Protein AF-G7JDF5-F1 (afdb_monomer)

Organism: Medicago truncatula (NCBI:txid3880)

Secondary structure (DSSP, 8-state):
-PPPP---TT-EEEE----SS-S--EEEEEEEEEESSSSEEEEEESSTTSPPEEEEGGGEEEPPPPPPTTPPP-TT-EEEEEETTEEEEEEEEEE-SSSEEEEEETTS-EEEEEGGGEEE--EEETTEEESPPPHHHHHTT---TTTTS-HHHHHHHHTTSBHHHHHHGGGT-HHHHHHGGG-SEEEE---TT---HHHHHHHHHHHHHTS-TTS---EEEEEEEE-S-HHHHHHHHHS--SEEEEEEEESPPPTTHHHHHHT-SS-SEEEEEEE-SSS-SEE--SS---TT--EEEEESEEE--SBTTEE---TT-TT--EEEEES-EE-TT--EEEEE-SS--EEEEES-EESEEEEE-TT--EEEEETT-EE-S--EESSTTTT--EEEEE----HHHHHHHHHHHHHTTT-SEEEEEHHHHHHHHHHHHH-HHHHHSPPP--SS--EEEEEE-SSS--HHHHHHHHHHHHTT-SS--EEEEEE---

pLDDT: mean 84.55, std 12.0, range [29.86, 98.75]

Nearest PDB structures (foldseek):
  5zwz-assembly1_A  TM=8.925E-01  e=3.034E-09  Arabidopsis thaliana
  6ie5-assembly1_A  TM=8.603E-01  e=5.179E-09  Arabidopsis thaliana
  7yta-assembly3_C  TM=8.380E-01  e=1.282E-07  Nicotiana tabacum
  3qii-assembly1_A-2  TM=9.259E-01  e=7.103E-02  Homo sapiens
  2equ-assembly1_A  TM=6.369E-01  e=1.473E-01  Homo sapiens

Radius of gyration: 36.64 Å; Cα contacts (8 Å, |Δi|>4): 1030; chains: 1; bounding box: 66×66×106 Å

Mean predicted aligned error: 15.37 Å

Structure (mmCIF, N/CA/C/O backbone):
data_AF-G7JDF5-F1
#
_entry.id   AF-G7JDF5-F1
#
loop_
_atom_site.group_PDB
_atom_site.id
_atom_site.type_symbol
_atom_site.label_atom_id
_atom_site.label_alt_id
_atom_site.label_comp_id
_atom_site.label_asym_id
_atom_site.label_entity_id
_atom_site.label_seq_id
_atom_site.pdbx_PDB_ins_code
_atom_site.Cartn_x
_atom_site.Cartn_y
_atom_site.Cartn_z
_atom_site.occupancy
_atom_site.B_iso_or_equiv
_atom_site.auth_seq_id
_atom_site.auth_comp_id
_atom_site.auth_asym_id
_atom_site.auth_atom_id
_atom_site.pdbx_PDB_model_num
ATOM 1 N N . MET A 1 1 ? 28.728 -36.348 -23.642 1.00 29.86 1 MET A N 1
ATOM 2 C CA . MET A 1 1 ? 27.761 -36.843 -24.646 1.00 29.86 1 MET A CA 1
ATOM 3 C C . MET A 1 1 ? 26.876 -35.676 -25.043 1.00 29.86 1 MET A C 1
ATOM 5 O O . MET A 1 1 ? 26.079 -35.243 -24.223 1.00 29.86 1 MET A O 1
ATOM 9 N N . VAL A 1 2 ? 27.063 -35.108 -26.237 1.00 40.50 2 VAL A N 1
ATOM 10 C CA . VAL A 1 2 ? 26.126 -34.105 -26.769 1.00 40.50 2 VAL A CA 1
ATOM 11 C C . VAL A 1 2 ? 24.817 -34.843 -27.052 1.00 40.50 2 VAL A C 1
ATOM 13 O O . VAL A 1 2 ? 24.831 -35.879 -27.717 1.00 40.50 2 VAL A O 1
ATOM 16 N N . GLY A 1 3 ? 23.710 -34.402 -26.451 1.00 50.03 3 GLY A N 1
ATOM 17 C CA . GLY A 1 3 ? 22.408 -35.038 -26.645 1.00 50.03 3 GLY A CA 1
ATOM 18 C C . GLY A 1 3 ? 22.029 -35.035 -28.126 1.00 50.03 3 GLY A C 1
ATOM 19 O O . GLY A 1 3 ? 22.184 -34.019 -28.798 1.00 50.03 3 GLY A O 1
ATOM 20 N N . LYS A 1 4 ? 21.551 -36.170 -28.650 1.00 68.75 4 LYS A N 1
ATOM 21 C CA . LYS A 1 4 ? 21.051 -36.252 -30.031 1.00 68.75 4 LYS A CA 1
ATOM 22 C C . LYS A 1 4 ? 19.896 -35.261 -30.196 1.00 68.75 4 LYS A C 1
ATOM 24 O O . LYS A 1 4 ? 18.960 -35.308 -29.396 1.00 68.75 4 LYS A O 1
ATOM 29 N N . PHE A 1 5 ? 19.949 -34.398 -31.213 1.00 75.38 5 PHE A N 1
ATOM 30 C CA . PHE A 1 5 ? 18.835 -33.504 -31.539 1.00 75.38 5 PHE A CA 1
ATOM 31 C C . PHE A 1 5 ? 17.578 -34.342 -31.798 1.00 75.38 5 PHE A C 1
ATOM 33 O O . PHE A 1 5 ? 17.610 -35.275 -32.608 1.00 75.38 5 PHE A O 1
ATOM 40 N N . LYS A 1 6 ? 16.495 -34.032 -31.083 1.00 84.00 6 LYS A N 1
ATOM 41 C CA . LYS A 1 6 ? 15.200 -34.698 -31.217 1.00 84.00 6 LYS A CA 1
ATOM 42 C C . LYS A 1 6 ? 14.215 -33.725 -31.844 1.00 84.00 6 LYS A C 1
ATOM 44 O O . LYS A 1 6 ? 14.040 -32.625 -31.338 1.00 84.00 6 LYS A O 1
ATOM 49 N N . PHE A 1 7 ? 13.571 -34.154 -32.920 1.00 88.88 7 PHE A N 1
ATOM 50 C CA . PHE A 1 7 ? 12.550 -33.373 -33.603 1.00 88.88 7 PHE A CA 1
ATOM 51 C C . PHE A 1 7 ? 11.242 -33.406 -32.801 1.00 88.88 7 PHE A C 1
ATOM 53 O O . PHE A 1 7 ? 10.641 -34.466 -32.624 1.00 88.88 7 PHE A O 1
ATOM 60 N N . HIS A 1 8 ? 10.800 -32.255 -32.299 1.00 90.50 8 HIS A N 1
ATOM 61 C CA . HIS A 1 8 ? 9.556 -32.110 -31.543 1.00 90.50 8 HIS A CA 1
ATOM 62 C C . HIS A 1 8 ? 8.648 -31.029 -32.149 1.00 90.50 8 HIS A C 1
ATOM 64 O O . HIS A 1 8 ? 9.152 -30.081 -32.755 1.00 90.50 8 HIS A O 1
ATOM 70 N N . PRO A 1 9 ? 7.316 -31.137 -31.969 1.00 92.56 9 PRO A N 1
ATOM 71 C CA . PRO A 1 9 ? 6.389 -30.050 -32.278 1.00 92.56 9 PRO A CA 1
ATOM 72 C C . PRO A 1 9 ? 6.852 -28.710 -31.690 1.00 92.56 9 PRO A C 1
ATOM 74 O O . PRO A 1 9 ? 7.288 -28.652 -30.541 1.00 92.56 9 PRO A O 1
ATOM 77 N N . GLY A 1 10 ? 6.781 -27.652 -32.495 1.00 89.69 10 GLY A N 1
ATOM 78 C CA . GLY A 1 10 ? 7.263 -26.309 -32.177 1.00 89.69 10 GLY A CA 1
ATOM 79 C C . GLY A 1 10 ? 8.740 -26.054 -32.497 1.00 89.69 10 GLY A C 1
ATOM 80 O O . GLY A 1 10 ? 9.170 -24.906 -32.448 1.00 89.69 10 GLY A O 1
ATOM 81 N N . ASN A 1 11 ? 9.544 -27.070 -32.839 1.00 92.19 11 ASN A N 1
ATOM 82 C CA . ASN A 1 11 ? 10.928 -26.829 -33.260 1.00 92.19 11 ASN A CA 1
ATOM 83 C C . ASN A 1 11 ? 10.992 -26.214 -34.664 1.00 92.19 11 ASN A C 1
ATOM 85 O O . ASN A 1 11 ? 10.319 -26.686 -35.584 1.00 92.19 11 ASN A O 1
ATOM 89 N N . LYS A 1 12 ? 11.873 -25.222 -34.827 1.00 93.31 12 LYS A N 1
ATOM 90 C CA . LYS A 1 12 ? 12.312 -24.718 -36.132 1.00 93.31 12 LYS A CA 1
ATOM 91 C C . LYS A 1 12 ? 13.271 -25.712 -36.789 1.00 93.31 12 LYS A C 1
ATOM 93 O O . LYS A 1 12 ? 14.187 -26.226 -36.143 1.00 93.31 12 LYS A O 1
ATOM 98 N N . VAL A 1 13 ? 13.053 -25.977 -38.071 1.00 93.56 13 VAL A N 1
ATOM 99 C CA . VAL A 1 13 ? 13.806 -26.929 -38.895 1.00 93.56 13 VAL A CA 1
ATOM 100 C C . VAL A 1 13 ? 13.996 -26.385 -40.304 1.00 93.56 13 VAL A C 1
ATOM 102 O O . VAL A 1 13 ? 13.321 -25.445 -40.719 1.00 93.56 13 VAL A O 1
ATOM 105 N N . GLU A 1 14 ? 14.897 -27.009 -41.051 1.00 93.50 14 GLU A N 1
ATOM 106 C CA . GLU A 1 14 ? 14.997 -26.829 -42.491 1.00 93.50 14 GLU A CA 1
ATOM 107 C C . GLU A 1 14 ? 14.582 -28.099 -43.232 1.00 93.50 14 GLU A C 1
ATOM 109 O O . GLU A 1 14 ? 14.914 -29.213 -42.818 1.00 93.50 14 GLU A O 1
ATOM 114 N N . VAL A 1 15 ? 13.851 -27.915 -44.330 1.00 91.81 15 VAL A N 1
ATOM 115 C CA . VAL A 1 15 ? 13.217 -28.975 -45.117 1.00 91.81 15 VAL A CA 1
ATOM 116 C C . VAL A 1 15 ? 13.760 -28.951 -46.541 1.00 91.81 15 VAL A C 1
ATOM 118 O O . VAL A 1 15 ? 13.720 -27.907 -47.195 1.00 91.81 15 VAL A O 1
ATOM 121 N N . SER A 1 16 ? 14.202 -30.102 -47.041 1.00 88.38 16 SER A N 1
ATOM 122 C CA . SER A 1 16 ? 14.522 -30.297 -48.457 1.00 88.38 16 SER A CA 1
ATOM 123 C C . SER A 1 16 ? 13.351 -30.973 -49.179 1.00 88.38 16 SER A C 1
ATOM 125 O O . SER A 1 16 ? 12.874 -32.036 -48.771 1.00 88.38 16 SER A O 1
ATOM 127 N N . ILE A 1 17 ? 12.852 -30.336 -50.242 1.00 72.19 17 ILE A N 1
ATOM 128 C CA . ILE A 1 17 ? 11.698 -30.812 -51.035 1.00 72.19 17 ILE A CA 1
ATOM 129 C C . ILE A 1 17 ? 12.164 -31.577 -52.292 1.00 72.19 17 ILE A C 1
ATOM 131 O O . ILE A 1 17 ? 11.355 -32.106 -53.048 1.00 72.19 17 ILE A O 1
ATOM 135 N N . ASP A 1 18 ? 13.473 -31.699 -52.508 1.00 65.19 18 ASP A N 1
ATOM 136 C CA . ASP A 1 18 ? 14.017 -32.326 -53.708 1.00 65.19 18 ASP A CA 1
ATOM 137 C C . ASP A 1 18 ? 13.856 -33.860 -53.647 1.00 65.19 18 ASP A C 1
ATOM 139 O O . ASP A 1 18 ? 14.552 -34.582 -52.930 1.00 65.19 18 ASP A O 1
ATOM 143 N N . HIS A 1 19 ? 12.875 -34.367 -54.402 1.00 52.69 19 HIS A N 1
ATOM 144 C CA . HIS A 1 19 ? 12.515 -35.783 -54.500 1.00 52.69 19 HIS A CA 1
ATOM 145 C C . HIS A 1 19 ? 13.539 -36.577 -55.334 1.00 52.69 19 HIS A C 1
ATOM 147 O O . HIS A 1 19 ? 13.271 -36.999 -56.454 1.00 52.69 19 HIS A O 1
ATOM 153 N N . GLY A 1 20 ? 14.733 -36.789 -54.784 1.00 47.50 20 GLY A N 1
ATOM 154 C CA . GLY A 1 20 ? 15.585 -37.945 -55.086 1.00 47.50 20 GLY A CA 1
ATOM 155 C C . GLY A 1 20 ? 16.223 -38.087 -56.477 1.00 47.50 20 GLY A C 1
ATOM 156 O O . GLY A 1 20 ? 16.946 -39.062 -56.653 1.00 47.50 20 GLY A O 1
ATOM 157 N N . ILE A 1 21 ? 16.020 -37.192 -57.455 1.00 44.88 21 ILE A N 1
ATOM 158 C CA . ILE A 1 21 ? 16.654 -37.317 -58.795 1.00 44.88 21 ILE A CA 1
ATOM 159 C C . ILE A 1 21 ? 17.069 -35.951 -59.405 1.00 44.88 21 ILE A C 1
ATOM 161 O O . ILE A 1 21 ? 17.073 -35.780 -60.619 1.00 44.88 21 ILE A O 1
ATOM 165 N N . GLY A 1 22 ? 17.433 -34.943 -58.603 1.00 41.50 22 GLY A N 1
ATOM 166 C CA . GLY A 1 22 ? 17.776 -33.606 -59.118 1.00 41.50 22 GLY A CA 1
ATOM 167 C C . GLY A 1 22 ? 18.978 -32.961 -58.432 1.00 41.50 22 GLY A C 1
ATOM 168 O O . GLY A 1 22 ? 19.130 -33.054 -57.223 1.00 41.50 22 GLY A O 1
ATOM 169 N N . ILE A 1 23 ? 19.816 -32.291 -59.224 1.00 47.75 23 ILE A N 1
ATOM 170 C CA . ILE A 1 23 ? 21.145 -31.717 -58.919 1.00 47.75 23 ILE A CA 1
ATOM 171 C C . ILE A 1 23 ? 21.044 -30.398 -58.100 1.00 47.75 23 ILE A C 1
ATOM 173 O O . ILE A 1 23 ? 21.929 -29.542 -58.118 1.00 47.75 23 ILE A O 1
ATOM 177 N N . TYR A 1 24 ? 19.951 -30.223 -57.356 1.00 57.91 24 TYR A N 1
ATOM 178 C CA . TYR A 1 24 ? 19.615 -28.995 -56.641 1.00 57.91 24 TYR A CA 1
ATOM 179 C C . TYR A 1 24 ? 19.386 -29.331 -55.168 1.00 57.91 24 TYR A C 1
ATOM 181 O O . TYR A 1 24 ? 18.478 -30.082 -54.843 1.00 57.91 24 TYR A O 1
ATOM 189 N N . CYS A 1 25 ? 20.237 -28.813 -54.282 1.00 69.00 25 CYS A N 1
ATOM 190 C CA . CYS A 1 25 ? 20.052 -28.910 -52.836 1.00 69.00 25 CYS A CA 1
ATOM 191 C C . CYS A 1 25 ? 19.525 -27.565 -52.336 1.00 69.00 25 CYS A C 1
ATOM 193 O O . CYS A 1 25 ? 20.313 -26.643 -52.100 1.00 69.00 25 CYS A O 1
ATOM 195 N N . SER A 1 26 ? 18.202 -27.446 -52.195 1.00 85.94 26 SER A N 1
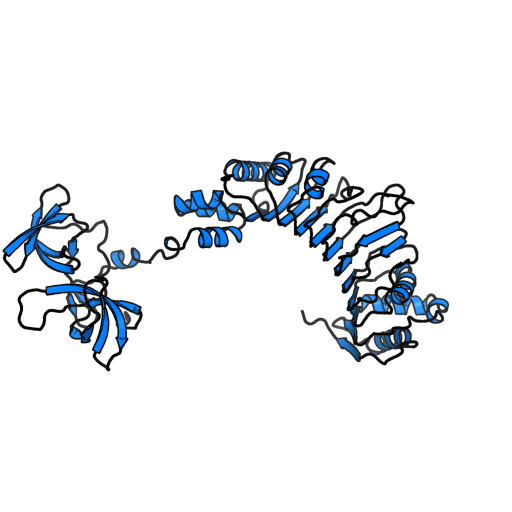ATOM 196 C CA . SER A 1 26 ? 17.575 -26.271 -51.582 1.00 85.94 26 SER A CA 1
ATOM 197 C C . SER A 1 26 ? 16.932 -26.599 -50.232 1.00 85.94 26 SER A C 1
ATOM 199 O O . SER A 1 26 ? 16.416 -27.701 -50.020 1.00 85.94 26 SER A O 1
ATOM 201 N N . TRP A 1 27 ? 16.971 -25.634 -49.311 1.00 90.69 27 TRP A N 1
ATOM 202 C CA . TRP A 1 27 ? 16.430 -25.772 -47.959 1.00 90.69 27 TRP A CA 1
ATOM 203 C C . TRP A 1 27 ? 15.454 -24.646 -47.633 1.00 90.69 27 TRP A C 1
ATOM 205 O O . TRP A 1 27 ? 15.792 -23.465 -47.732 1.00 90.69 27 TRP A O 1
ATOM 215 N N . PHE A 1 28 ? 14.253 -25.025 -47.207 1.00 91.25 28 PHE A N 1
ATOM 216 C CA . PHE A 1 28 ? 13.231 -24.108 -46.710 1.00 91.25 28 PHE A CA 1
ATOM 217 C C . PHE A 1 28 ? 13.224 -24.098 -45.194 1.00 91.25 28 PHE A C 1
ATOM 219 O O . PHE A 1 28 ? 13.291 -25.165 -44.586 1.00 91.25 28 PHE A O 1
ATOM 226 N N . THR A 1 29 ? 13.045 -22.934 -44.581 1.00 92.56 29 THR A N 1
ATOM 227 C CA . THR A 1 29 ? 12.775 -22.866 -43.145 1.00 92.56 29 THR A CA 1
ATOM 228 C C . THR A 1 29 ? 11.314 -23.220 -42.862 1.00 92.56 29 THR A C 1
ATOM 230 O O . THR A 1 29 ? 10.400 -22.842 -43.600 1.00 92.56 29 THR A O 1
ATOM 233 N N . ALA A 1 30 ? 11.094 -24.001 -41.808 1.00 93.56 30 ALA A N 1
ATOM 234 C CA . ALA A 1 30 ? 9.776 -24.466 -41.403 1.00 93.56 30 ALA A CA 1
ATOM 235 C C . ALA A 1 30 ? 9.708 -24.717 -39.892 1.00 93.56 30 ALA A C 1
ATOM 237 O O . ALA A 1 30 ? 10.724 -24.824 -39.200 1.00 93.56 30 ALA A O 1
ATOM 238 N N . THR A 1 31 ? 8.494 -24.870 -39.378 1.00 95.50 31 THR A N 1
ATOM 239 C CA . THR A 1 31 ? 8.207 -25.248 -37.994 1.00 95.50 31 THR A CA 1
ATOM 240 C C . THR A 1 31 ? 7.495 -26.596 -37.967 1.00 95.50 31 THR A C 1
ATOM 242 O O . THR A 1 31 ? 6.566 -26.845 -38.737 1.00 95.50 31 THR A O 1
ATOM 245 N N . ILE A 1 32 ? 7.919 -27.494 -37.075 1.00 95.06 32 ILE A N 1
ATOM 246 C CA . ILE A 1 32 ? 7.237 -28.776 -36.881 1.00 95.06 32 ILE A CA 1
ATOM 247 C C . ILE A 1 32 ? 5.884 -28.532 -36.217 1.00 95.06 32 ILE A C 1
ATOM 249 O O . ILE A 1 32 ? 5.825 -28.053 -35.088 1.00 95.06 32 ILE A O 1
ATOM 253 N N . VAL A 1 33 ? 4.804 -28.955 -36.869 1.00 95.25 33 VAL A N 1
ATOM 254 C CA . VAL A 1 33 ? 3.446 -28.858 -36.320 1.00 95.25 33 VAL A CA 1
ATOM 255 C C . VAL A 1 33 ? 3.133 -30.076 -35.457 1.00 95.25 33 VAL A C 1
ATOM 257 O O . VAL A 1 33 ? 2.738 -29.943 -34.301 1.00 95.25 33 VAL A O 1
ATOM 260 N N . LYS A 1 34 ? 3.300 -31.286 -36.008 1.00 94.56 34 LYS A N 1
ATOM 261 C CA . LYS A 1 34 ? 3.013 -32.548 -35.304 1.00 94.56 34 LYS A CA 1
ATOM 262 C C . LYS A 1 34 ? 3.641 -33.763 -35.983 1.00 94.56 34 LYS A C 1
ATOM 264 O O . LYS A 1 34 ? 3.957 -33.731 -37.169 1.00 94.56 34 LYS A O 1
ATOM 269 N N . TRP A 1 35 ? 3.733 -34.862 -35.240 1.00 94.31 35 TRP A N 1
ATOM 270 C CA . TRP A 1 35 ? 4.007 -36.189 -35.794 1.00 94.31 35 TRP A CA 1
ATOM 271 C C . TRP A 1 35 ? 2.775 -36.735 -36.527 1.00 94.31 35 TRP A C 1
ATOM 273 O O . TRP A 1 35 ? 1.654 -36.612 -36.033 1.00 94.31 35 TRP A O 1
ATOM 283 N N . VAL A 1 36 ? 2.990 -37.325 -37.704 1.00 93.06 36 VAL A N 1
ATOM 284 C CA . VAL A 1 36 ? 1.948 -37.997 -38.506 1.00 93.06 36 VAL A CA 1
ATOM 285 C C . VAL A 1 36 ? 2.103 -39.520 -38.422 1.00 93.06 36 VAL A C 1
ATOM 287 O O . VAL A 1 36 ? 1.109 -40.238 -38.360 1.00 93.06 36 VAL A O 1
ATOM 290 N N . SER A 1 37 ? 3.344 -40.008 -38.366 1.00 92.19 37 SER A N 1
ATOM 291 C CA . SER A 1 37 ? 3.728 -41.407 -38.112 1.00 92.19 37 SER A CA 1
ATOM 292 C C . SER A 1 37 ? 5.054 -41.444 -37.340 1.00 92.19 37 SER A C 1
ATOM 294 O O . SER A 1 37 ? 5.556 -40.400 -36.936 1.00 92.19 37 SER A O 1
ATOM 296 N N . SER A 1 38 ? 5.648 -42.622 -37.128 1.00 87.62 38 SER A N 1
ATOM 297 C CA . SER A 1 38 ? 6.957 -42.762 -36.465 1.00 87.62 38 SER A CA 1
ATOM 298 C C . SER A 1 38 ? 8.130 -42.139 -37.239 1.00 87.62 38 SER A C 1
ATOM 300 O O . SER A 1 38 ? 9.182 -41.893 -36.655 1.00 87.62 38 SER A O 1
ATOM 302 N N . ASP A 1 39 ? 7.968 -41.891 -38.538 1.00 89.31 39 ASP A N 1
ATOM 303 C CA . ASP A 1 39 ? 9.012 -41.440 -39.463 1.00 89.31 39 ASP A CA 1
ATOM 304 C C . ASP A 1 39 ? 8.624 -40.193 -40.280 1.00 89.31 39 ASP A C 1
ATOM 306 O O . ASP A 1 39 ? 9.447 -39.691 -41.054 1.00 89.31 39 ASP A O 1
ATOM 310 N N . LYS A 1 40 ? 7.397 -39.677 -40.104 1.00 92.75 40 LYS A N 1
ATOM 311 C CA . LYS A 1 40 ? 6.871 -38.516 -40.834 1.00 92.75 40 LYS A CA 1
ATOM 312 C C . LYS A 1 40 ? 6.298 -37.452 -39.909 1.00 92.75 40 LYS A C 1
ATOM 314 O O . LYS A 1 40 ? 5.596 -37.742 -38.935 1.00 92.75 40 LYS A O 1
ATOM 319 N N . LEU A 1 41 ? 6.548 -36.203 -40.279 1.00 94.94 41 LEU A N 1
ATOM 320 C CA . LEU A 1 41 ? 6.153 -34.999 -39.558 1.00 94.94 41 LEU A CA 1
ATOM 321 C C . LEU A 1 41 ? 5.386 -34.070 -40.497 1.00 94.94 41 LEU A C 1
ATOM 323 O O . LEU A 1 41 ? 5.743 -33.931 -41.664 1.00 94.94 41 LEU A O 1
ATOM 327 N N . LEU A 1 42 ? 4.347 -33.420 -39.982 1.00 95.56 42 LEU A N 1
ATOM 328 C CA . LEU A 1 42 ? 3.721 -32.284 -40.647 1.00 95.56 42 LEU A CA 1
ATOM 329 C C . LEU A 1 42 ? 4.530 -31.034 -40.302 1.00 95.56 42 LEU A C 1
ATOM 331 O O . LEU A 1 42 ? 4.704 -30.726 -39.119 1.00 95.56 42 LEU A O 1
ATOM 335 N N . VAL A 1 43 ? 4.993 -30.325 -41.326 1.00 94.94 43 VAL A N 1
ATOM 336 C CA . VAL A 1 43 ? 5.722 -29.062 -41.188 1.00 94.94 43 VAL A CA 1
ATOM 337 C C . VAL A 1 43 ? 4.952 -27.926 -41.847 1.00 94.94 43 VAL A C 1
ATOM 339 O O . VAL A 1 43 ? 4.286 -28.121 -42.865 1.00 94.94 43 VAL A O 1
ATOM 342 N N . GLU A 1 44 ? 5.047 -26.749 -41.247 1.00 95.56 44 GLU A N 1
ATOM 343 C CA . GLU A 1 44 ? 4.515 -25.489 -41.760 1.00 95.56 44 GLU A CA 1
ATOM 344 C C . GLU A 1 44 ? 5.692 -24.591 -42.135 1.00 95.56 44 GLU A C 1
ATOM 346 O O . GLU A 1 44 ? 6.580 -24.366 -41.313 1.00 95.56 44 GLU A O 1
ATOM 351 N N . TYR A 1 45 ? 5.744 -24.151 -43.389 1.00 92.12 45 TYR A N 1
ATOM 352 C CA . TYR A 1 45 ? 6.853 -23.359 -43.913 1.00 92.12 45 TYR A CA 1
ATOM 353 C C . TYR A 1 45 ? 6.744 -21.904 -43.461 1.00 92.12 45 TYR A C 1
ATOM 355 O O . TYR A 1 45 ? 5.646 -21.386 -43.278 1.00 92.12 45 TYR A O 1
ATOM 363 N N . ASP A 1 46 ? 7.886 -21.235 -43.317 1.00 88.75 46 ASP A N 1
ATOM 364 C CA . ASP A 1 46 ? 7.902 -19.799 -43.008 1.00 88.75 46 ASP A CA 1
ATOM 365 C C . ASP A 1 46 ? 7.460 -18.953 -44.215 1.00 88.75 46 ASP A C 1
ATOM 367 O O . ASP A 1 46 ? 7.011 -17.817 -44.062 1.00 88.75 46 ASP A O 1
ATOM 371 N N . ASP A 1 47 ? 7.576 -19.518 -45.417 1.00 84.31 47 ASP A N 1
ATOM 372 C CA . ASP A 1 47 ? 6.996 -18.975 -46.638 1.00 84.31 47 ASP A CA 1
ATOM 373 C C . ASP A 1 47 ? 5.489 -19.277 -46.675 1.00 84.31 47 ASP A C 1
ATOM 375 O O . ASP A 1 47 ? 5.074 -20.417 -46.898 1.00 84.31 47 ASP A O 1
ATOM 379 N N . VAL A 1 48 ? 4.679 -18.239 -46.449 1.00 78.44 48 VAL A N 1
ATOM 380 C CA . VAL A 1 48 ? 3.209 -18.314 -46.367 1.00 78.44 48 VAL A CA 1
ATOM 381 C C . VAL A 1 48 ? 2.548 -18.788 -47.661 1.00 78.44 48 VAL A C 1
ATOM 383 O O . VAL A 1 48 ? 1.421 -19.283 -47.624 1.00 78.44 48 VAL A O 1
ATOM 386 N N . ASP A 1 49 ? 3.246 -18.678 -48.793 1.00 81.25 49 ASP A N 1
ATOM 387 C CA . ASP A 1 49 ? 2.746 -19.135 -50.087 1.00 81.25 49 ASP A CA 1
ATOM 388 C C . ASP A 1 49 ? 2.944 -20.653 -50.280 1.00 81.25 49 ASP A C 1
ATOM 390 O O . ASP A 1 49 ? 2.394 -21.253 -51.211 1.00 81.25 49 ASP A O 1
ATOM 394 N N . VAL A 1 50 ? 3.689 -21.314 -49.382 1.00 83.94 50 VAL A N 1
ATOM 395 C CA . VAL A 1 50 ? 3.948 -22.756 -49.417 1.00 83.94 50 VAL A CA 1
ATOM 396 C C . VAL A 1 50 ? 3.033 -23.488 -48.438 1.00 83.94 50 VAL A C 1
ATOM 398 O O . VAL A 1 50 ? 3.061 -23.290 -47.225 1.00 83.94 50 VAL A O 1
ATOM 401 N N . LYS A 1 51 ? 2.227 -24.413 -48.967 1.00 88.50 51 LYS A N 1
ATOM 402 C CA . LYS A 1 51 ? 1.291 -25.192 -48.149 1.00 88.50 51 LYS A CA 1
ATOM 403 C C . LYS A 1 51 ? 2.024 -26.120 -47.167 1.00 88.50 51 LYS A C 1
ATOM 405 O O . LYS A 1 51 ? 2.994 -26.779 -47.562 1.00 88.50 51 LYS A O 1
ATOM 410 N N . PRO A 1 52 ? 1.512 -26.274 -45.930 1.00 91.69 52 PRO A N 1
ATOM 411 C CA . PRO A 1 52 ? 2.014 -27.268 -44.991 1.00 91.69 52 PRO A CA 1
ATOM 412 C C . PRO A 1 52 ? 2.042 -28.663 -45.612 1.00 91.69 52 PRO A C 1
ATOM 414 O O . PRO A 1 52 ? 1.084 -29.086 -46.263 1.00 91.69 52 PRO A O 1
ATOM 417 N N . THR A 1 53 ? 3.141 -29.383 -45.408 1.00 92.25 53 THR A N 1
ATOM 418 C CA . THR A 1 53 ? 3.394 -30.661 -46.084 1.00 92.25 53 THR A CA 1
ATOM 419 C C . THR A 1 53 ? 3.901 -31.707 -45.096 1.00 92.25 53 THR A C 1
ATOM 421 O O . THR A 1 53 ? 4.548 -31.395 -44.098 1.00 92.25 53 THR A O 1
ATOM 424 N N . THR A 1 54 ? 3.564 -32.973 -45.348 1.00 93.94 54 THR A N 1
ATOM 425 C CA . THR A 1 54 ? 4.092 -34.100 -44.570 1.00 93.94 54 THR A CA 1
ATOM 426 C C . THR A 1 54 ? 5.423 -34.546 -45.160 1.00 93.94 54 THR A C 1
ATOM 428 O O . THR A 1 54 ? 5.471 -34.937 -46.323 1.00 93.94 54 THR A O 1
ATOM 431 N N . VAL A 1 55 ? 6.483 -34.525 -44.354 1.00 92.31 55 VAL A N 1
ATOM 432 C CA . VAL A 1 55 ? 7.855 -34.838 -44.775 1.00 92.31 55 VAL A CA 1
ATOM 433 C C . VAL A 1 55 ? 8.461 -35.947 -43.923 1.00 92.31 55 VAL A C 1
ATOM 435 O O . VAL A 1 55 ? 8.103 -36.119 -42.755 1.00 92.31 55 VAL A O 1
ATOM 438 N N . GLY A 1 56 ? 9.361 -36.728 -44.518 1.00 90.50 56 GLY A N 1
ATOM 439 C CA . GLY A 1 56 ? 10.112 -37.762 -43.807 1.00 90.50 56 GLY A CA 1
ATOM 440 C C . GLY A 1 56 ? 11.308 -37.190 -43.043 1.00 90.50 56 GLY A C 1
ATOM 441 O O . GLY A 1 56 ? 11.854 -36.155 -43.417 1.00 90.50 56 GLY A O 1
ATOM 442 N N . LEU A 1 57 ? 11.782 -37.899 -42.013 1.00 87.69 57 LEU A N 1
ATOM 443 C CA . LEU A 1 57 ? 12.959 -37.480 -41.229 1.00 87.69 57 LEU A CA 1
ATOM 444 C C . LEU A 1 57 ? 14.229 -37.246 -42.069 1.00 87.69 57 LEU A C 1
ATOM 446 O O . LEU A 1 57 ? 15.050 -36.412 -41.705 1.00 87.69 57 LEU A O 1
ATOM 450 N N . HIS A 1 58 ? 14.390 -37.947 -43.195 1.00 86.31 58 HIS A N 1
ATOM 451 C CA . HIS A 1 58 ? 15.536 -37.787 -44.102 1.00 86.31 58 HIS A CA 1
ATOM 452 C C . HIS A 1 58 ? 15.529 -36.457 -44.874 1.00 86.31 58 HIS A C 1
ATOM 454 O O . HIS A 1 58 ? 16.556 -36.066 -45.417 1.00 86.31 58 HIS A O 1
ATOM 460 N N . GLN A 1 59 ? 14.387 -35.766 -44.919 1.00 89.19 59 GLN A N 1
ATOM 461 C CA . GLN A 1 59 ? 14.226 -34.462 -45.566 1.00 89.19 59 GLN A CA 1
ATOM 462 C C . GLN A 1 59 ? 14.455 -33.299 -44.595 1.00 89.19 59 GLN A C 1
ATOM 464 O O . GLN A 1 59 ? 14.354 -32.144 -44.997 1.00 89.19 59 GLN A O 1
ATOM 469 N N . LEU A 1 60 ? 14.711 -33.593 -43.316 1.00 89.88 60 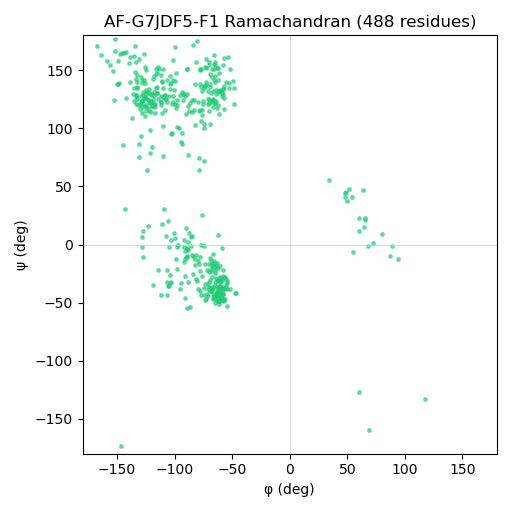LEU A N 1
ATOM 470 C CA . LEU A 1 60 ? 14.801 -32.607 -42.249 1.00 89.88 60 LEU A CA 1
ATOM 471 C C . LEU A 1 60 ? 16.224 -32.472 -41.725 1.00 89.88 60 LEU A C 1
ATOM 473 O O . LEU A 1 60 ? 16.919 -33.456 -41.465 1.00 89.88 60 LEU A O 1
ATOM 477 N N . ARG A 1 61 ? 16.602 -31.231 -41.439 1.00 91.94 61 ARG A N 1
ATOM 478 C CA . ARG A 1 61 ? 17.737 -30.907 -40.575 1.00 91.94 61 ARG A CA 1
ATOM 479 C C . ARG A 1 61 ? 17.340 -29.821 -39.569 1.00 91.94 61 ARG A C 1
ATOM 481 O O . ARG A 1 61 ? 16.375 -29.095 -39.810 1.00 91.94 61 ARG A O 1
ATOM 488 N N . PRO A 1 62 ? 18.022 -29.704 -38.419 1.00 91.50 62 PRO A N 1
ATOM 489 C CA . PRO A 1 62 ? 17.887 -28.523 -37.568 1.00 91.50 62 PRO A CA 1
ATOM 490 C C . PRO A 1 62 ? 18.231 -27.257 -38.361 1.00 91.50 62 PRO A C 1
ATOM 492 O O . PRO A 1 62 ? 18.939 -27.333 -39.362 1.00 91.50 62 PRO A O 1
ATOM 495 N N . VAL A 1 63 ? 17.793 -26.086 -37.906 1.00 89.75 63 VAL A N 1
ATOM 496 C CA . VAL A 1 63 ? 18.336 -24.833 -38.452 1.00 89.75 63 VAL A CA 1
ATOM 497 C C . VAL A 1 63 ? 19.815 -24.740 -38.035 1.00 89.75 63 VAL A C 1
ATOM 499 O O . VAL A 1 63 ? 20.104 -24.895 -36.842 1.00 89.75 63 VAL A O 1
ATOM 502 N N . PRO A 1 64 ? 20.771 -24.571 -38.970 1.00 86.25 64 PRO A N 1
ATOM 503 C CA . PRO A 1 64 ? 22.177 -24.421 -38.610 1.00 86.25 64 PRO A CA 1
ATOM 504 C C . PRO A 1 64 ? 22.370 -23.131 -37.810 1.00 86.25 64 PRO A C 1
ATOM 506 O O . PRO A 1 64 ? 21.705 -22.127 -38.061 1.00 86.25 64 PRO A O 1
ATOM 509 N N . THR A 1 65 ? 23.283 -23.150 -36.838 1.00 81.38 65 THR A N 1
ATOM 510 C CA . THR A 1 65 ? 23.641 -21.931 -36.104 1.00 81.38 65 THR A CA 1
ATOM 511 C C . THR A 1 65 ? 24.215 -20.901 -37.088 1.00 81.38 65 THR A C 1
ATOM 513 O O . THR A 1 65 ? 25.064 -21.285 -37.895 1.00 81.38 65 THR A O 1
ATOM 516 N N . PRO A 1 66 ? 23.776 -19.628 -37.036 1.00 75.56 66 PRO A N 1
ATOM 517 C CA . PRO A 1 66 ? 24.343 -18.544 -37.831 1.00 75.56 66 PRO A CA 1
ATOM 518 C C . PRO A 1 66 ? 25.865 -18.451 -37.699 1.00 75.56 66 PRO A C 1
ATOM 520 O O . PRO A 1 66 ? 26.445 -18.816 -36.670 1.00 75.56 66 PRO A O 1
ATOM 523 N N . GLU A 1 67 ? 26.513 -17.954 -38.749 1.00 82.19 67 GLU A N 1
ATOM 524 C CA . GLU A 1 67 ? 27.962 -17.774 -38.747 1.00 82.19 67 GLU A CA 1
ATOM 525 C C . GLU A 1 67 ? 28.376 -16.637 -37.795 1.00 82.19 67 GLU A C 1
ATOM 527 O O . GLU A 1 67 ? 27.593 -15.745 -37.478 1.00 82.19 67 GLU A O 1
ATOM 532 N N . SER A 1 68 ? 29.612 -16.699 -37.293 1.00 72.69 68 SER A N 1
ATOM 533 C CA . SER A 1 68 ? 30.165 -15.652 -36.422 1.00 72.69 68 SER A CA 1
ATOM 534 C C . SER A 1 68 ? 30.495 -14.409 -37.247 1.00 72.69 68 SER A C 1
ATOM 536 O O . SER A 1 68 ? 30.861 -14.548 -38.413 1.00 72.69 68 SER A O 1
ATOM 538 N N . ASP A 1 69 ? 30.480 -13.223 -36.637 1.00 72.88 69 ASP A N 1
ATOM 539 C CA . ASP A 1 69 ? 30.834 -11.966 -37.321 1.00 72.88 69 ASP A CA 1
ATOM 540 C C . ASP A 1 69 ? 32.235 -12.025 -37.969 1.00 72.88 69 ASP A C 1
ATOM 542 O O . ASP A 1 69 ? 32.440 -11.534 -39.083 1.00 72.88 69 ASP A O 1
ATOM 546 N N . ASP A 1 70 ? 33.162 -12.736 -37.318 1.00 77.50 70 ASP A N 1
ATOM 547 C CA . ASP A 1 70 ? 34.543 -12.982 -37.762 1.00 77.50 70 ASP A CA 1
ATOM 548 C C . ASP A 1 70 ? 34.678 -14.002 -38.914 1.00 77.50 70 ASP A C 1
ATOM 550 O O . ASP A 1 70 ? 35.790 -14.312 -39.339 1.00 77.50 70 ASP A O 1
ATOM 554 N N . TRP A 1 71 ? 33.583 -14.591 -39.406 1.00 85.81 71 TRP A N 1
ATOM 555 C CA . TRP A 1 71 ? 33.649 -15.522 -40.535 1.00 85.81 71 TRP A CA 1
ATOM 556 C C . TRP A 1 71 ? 34.082 -14.788 -41.809 1.00 85.81 71 TRP A C 1
ATOM 558 O O . TRP A 1 71 ? 33.439 -13.829 -42.225 1.00 85.81 71 TRP A O 1
ATOM 568 N N . GLU A 1 72 ? 35.152 -15.244 -42.454 1.00 87.56 72 GLU A N 1
ATOM 569 C CA . GLU A 1 72 ? 35.608 -14.726 -43.745 1.00 87.56 72 GLU A CA 1
ATOM 570 C C . GLU A 1 72 ? 35.172 -15.655 -44.880 1.00 87.56 72 GLU A C 1
ATOM 572 O O . GLU A 1 72 ? 35.375 -16.868 -44.807 1.00 87.56 72 GLU A O 1
ATOM 577 N N . VAL A 1 73 ? 34.609 -15.072 -45.939 1.00 91.62 73 VAL A N 1
ATOM 578 C CA . VAL A 1 73 ? 34.239 -15.782 -47.169 1.00 91.62 73 VAL A CA 1
ATOM 579 C C . VAL A 1 73 ? 35.422 -15.730 -48.130 1.00 91.62 73 VAL A C 1
ATOM 581 O O . VAL A 1 73 ? 35.938 -14.649 -48.407 1.00 91.62 73 VAL A O 1
ATOM 584 N N . LYS A 1 74 ? 35.859 -16.879 -48.648 1.00 93.12 74 LYS A N 1
ATOM 585 C CA . LYS A 1 74 ? 37.000 -16.977 -49.566 1.00 93.12 74 LYS A CA 1
ATOM 586 C C . LYS A 1 74 ? 36.573 -17.490 -50.933 1.00 93.12 74 LYS A C 1
ATOM 588 O O . LYS A 1 74 ? 35.632 -18.271 -51.070 1.00 93.12 74 LYS A O 1
ATOM 593 N N . ILE A 1 75 ? 37.308 -17.079 -51.964 1.00 94.56 75 ILE A N 1
ATOM 594 C CA . ILE A 1 75 ? 37.133 -17.615 -53.317 1.00 94.56 75 ILE A CA 1
ATOM 595 C C . ILE A 1 75 ? 37.372 -19.130 -53.282 1.00 94.56 75 ILE A C 1
ATOM 597 O O . ILE A 1 75 ? 38.369 -19.605 -52.741 1.00 94.56 75 ILE A O 1
ATOM 601 N N . GLY A 1 76 ? 36.445 -19.884 -53.866 1.00 92.44 76 GLY A N 1
ATOM 602 C CA . GLY A 1 76 ? 36.428 -21.342 -53.861 1.00 92.44 76 GLY A CA 1
ATOM 603 C C . GLY A 1 76 ? 35.594 -21.963 -52.740 1.00 92.44 76 GLY A C 1
ATOM 604 O O . GLY A 1 76 ? 35.295 -23.159 -52.840 1.00 92.44 76 GLY A O 1
ATOM 605 N N . ASP A 1 77 ? 35.170 -21.196 -51.728 1.00 93.44 77 ASP A N 1
ATOM 606 C CA . ASP A 1 77 ? 34.366 -21.714 -50.621 1.00 93.44 77 ASP A CA 1
ATOM 607 C C . ASP A 1 77 ? 33.019 -22.252 -51.101 1.00 93.44 77 ASP A C 1
ATOM 609 O O . ASP A 1 77 ? 32.358 -21.697 -51.985 1.00 93.44 77 ASP A O 1
ATOM 613 N N . LYS A 1 78 ? 32.600 -23.354 -50.475 1.00 92.94 78 LYS A N 1
ATOM 614 C CA . LYS A 1 78 ? 31.265 -23.914 -50.651 1.00 92.94 78 LYS A CA 1
ATOM 615 C C . LYS A 1 78 ? 30.322 -23.258 -49.644 1.00 92.94 78 LYS A C 1
ATOM 617 O O . LYS A 1 78 ? 30.523 -23.382 -48.434 1.00 92.94 78 LYS A O 1
ATOM 622 N N . VAL A 1 79 ? 29.296 -22.582 -50.142 1.00 92.75 79 VAL A N 1
ATOM 623 C CA . VAL A 1 79 ? 28.370 -21.768 -49.344 1.00 92.75 79 VAL A CA 1
ATOM 624 C C . VAL A 1 79 ? 26.925 -22.177 -49.597 1.00 92.75 79 VAL A C 1
ATOM 626 O O . VAL A 1 79 ? 26.609 -22.864 -50.567 1.00 92.75 79 VAL A O 1
ATOM 629 N N . GLU A 1 80 ? 26.039 -21.756 -48.708 1.00 93.00 80 GLU A N 1
ATOM 630 C CA . GLU A 1 80 ? 24.613 -21.678 -48.992 1.00 93.00 80 GLU A CA 1
ATOM 631 C C . GLU A 1 80 ? 24.228 -20.200 -49.106 1.00 93.00 80 GLU A C 1
ATOM 633 O O . GLU A 1 80 ? 24.556 -19.410 -48.223 1.00 93.00 80 GLU A O 1
ATOM 638 N N . ALA A 1 81 ? 23.554 -19.827 -50.192 1.00 92.88 81 ALA A N 1
ATOM 639 C CA . ALA A 1 81 ? 23.121 -18.463 -50.471 1.00 92.88 81 ALA A CA 1
ATOM 640 C C . ALA A 1 81 ? 21.598 -18.340 -50.356 1.00 92.88 81 ALA A C 1
ATOM 642 O O . ALA A 1 81 ? 20.857 -19.180 -50.877 1.00 92.88 81 ALA A O 1
ATOM 643 N N . PHE A 1 82 ? 21.121 -17.295 -49.682 1.00 91.56 82 PHE A N 1
ATOM 644 C CA . PHE A 1 82 ? 19.696 -17.069 -49.476 1.00 91.56 82 PHE A CA 1
ATOM 645 C C . PHE A 1 82 ? 19.068 -16.344 -50.671 1.00 91.56 82 PHE A C 1
ATOM 647 O O . PHE A 1 82 ? 19.366 -15.183 -50.951 1.00 91.56 82 PHE A O 1
ATOM 654 N N . ARG A 1 83 ? 18.169 -17.027 -51.388 1.00 86.88 83 ARG A N 1
ATOM 655 C CA . ARG A 1 83 ? 17.462 -16.503 -52.568 1.00 86.88 83 ARG A CA 1
ATOM 656 C C . ARG A 1 83 ? 16.075 -17.126 -52.663 1.00 86.88 83 ARG A C 1
ATOM 658 O O . ARG A 1 83 ? 15.924 -18.334 -52.499 1.00 86.88 83 ARG A O 1
ATOM 665 N N . LYS A 1 84 ? 15.067 -16.313 -53.010 1.00 83.06 84 LYS A N 1
ATOM 666 C CA . LYS A 1 84 ? 13.672 -16.768 -53.189 1.00 83.06 84 LYS A CA 1
ATOM 667 C C . LYS A 1 84 ? 13.175 -17.577 -51.971 1.00 83.06 84 LYS A C 1
ATOM 669 O O . LYS A 1 84 ? 12.655 -18.675 -52.138 1.00 83.06 84 LYS A O 1
ATOM 674 N N . GLN A 1 85 ? 13.401 -17.048 -50.762 1.00 83.31 85 GLN A N 1
ATOM 675 C CA . GLN A 1 85 ? 12.996 -17.645 -49.476 1.00 83.31 85 GLN A CA 1
ATOM 676 C C . GLN A 1 85 ? 13.588 -19.029 -49.165 1.00 83.31 85 GLN A C 1
ATOM 678 O O . GLN A 1 85 ? 13.039 -19.790 -48.371 1.00 83.31 85 GLN A O 1
ATOM 683 N N . ARG A 1 86 ? 14.721 -19.372 -49.784 1.00 88.31 86 ARG A N 1
ATOM 684 C CA . ARG A 1 86 ? 15.397 -20.660 -49.602 1.00 88.31 86 ARG A CA 1
ATOM 685 C C . ARG A 1 86 ? 16.900 -20.474 -49.540 1.00 88.31 86 ARG A C 1
ATOM 687 O O . ARG A 1 86 ? 17.444 -19.527 -50.108 1.00 88.31 86 ARG A O 1
ATOM 694 N N . TRP A 1 87 ? 17.563 -21.428 -48.906 1.00 91.31 87 TRP A N 1
ATOM 695 C CA . TRP A 1 87 ? 19.014 -21.557 -48.938 1.00 91.31 87 TRP A CA 1
ATOM 696 C C . TRP A 1 87 ? 19.429 -22.495 -50.065 1.00 91.31 87 TRP A C 1
ATOM 698 O O . TRP A 1 87 ? 18.962 -23.632 -50.120 1.00 91.31 87 TRP A O 1
ATOM 708 N N . TRP A 1 88 ? 20.296 -22.009 -50.950 1.00 89.75 88 TRP A N 1
ATOM 709 C CA . TRP A 1 88 ? 20.766 -22.721 -52.137 1.00 89.75 88 TRP A CA 1
ATOM 710 C C . TRP A 1 88 ? 22.258 -22.992 -52.047 1.00 89.75 88 TRP A C 1
ATOM 712 O O . TRP A 1 88 ? 23.041 -22.080 -51.798 1.00 89.75 88 TRP A O 1
ATOM 722 N N . GLU A 1 89 ? 22.657 -24.234 -52.286 1.00 90.94 89 GLU A N 1
ATOM 723 C CA . GLU A 1 89 ? 24.067 -24.606 -52.385 1.00 90.94 89 GLU A CA 1
ATOM 724 C C . GLU A 1 89 ? 24.754 -23.920 -53.577 1.00 90.94 89 GLU A C 1
ATOM 726 O O . GLU A 1 89 ? 24.281 -24.014 -54.707 1.00 90.94 89 GLU A O 1
ATOM 731 N N . GLY A 1 90 ? 25.902 -23.286 -53.335 1.00 91.75 90 GLY A N 1
ATOM 732 C CA . GLY A 1 90 ? 26.714 -22.650 -54.370 1.00 91.75 90 GLY A CA 1
ATOM 733 C C . GLY A 1 90 ? 28.202 -22.609 -54.023 1.00 91.75 90 GLY A C 1
ATOM 734 O O . GLY A 1 90 ? 28.634 -23.035 -52.945 1.00 91.75 90 GLY A O 1
ATOM 735 N N . ARG A 1 91 ? 29.007 -22.098 -54.957 1.00 94.69 91 ARG A N 1
ATOM 736 C CA . ARG A 1 91 ? 30.450 -21.897 -54.782 1.00 94.69 91 ARG A CA 1
ATOM 737 C C . ARG A 1 91 ? 30.835 -20.455 -55.066 1.00 94.69 91 ARG A C 1
ATOM 739 O O . ARG A 1 91 ? 30.453 -19.903 -56.093 1.00 94.69 91 ARG A O 1
ATOM 746 N N . VAL A 1 92 ? 31.627 -19.865 -54.179 1.00 96.19 92 VAL A N 1
ATOM 747 C CA . VAL A 1 92 ? 32.167 -18.516 -54.371 1.00 96.19 92 VAL A CA 1
ATOM 748 C C . VAL A 1 92 ? 33.215 -18.550 -55.479 1.00 96.19 92 VAL A C 1
ATOM 750 O O . VAL A 1 92 ? 34.164 -19.331 -55.403 1.00 96.19 92 VAL A O 1
ATOM 753 N N . ILE A 1 93 ? 33.056 -17.711 -56.499 1.00 96.31 93 ILE A N 1
ATOM 754 C CA . ILE A 1 93 ? 33.975 -17.632 -57.647 1.00 96.31 93 ILE A CA 1
ATOM 755 C C . ILE A 1 93 ? 34.714 -16.295 -57.734 1.00 96.31 93 ILE A C 1
ATOM 757 O O . ILE A 1 93 ? 35.788 -16.238 -58.323 1.00 96.31 93 ILE A O 1
ATOM 761 N N . GLU A 1 94 ? 34.185 -15.240 -57.114 1.00 95.81 94 GLU A N 1
ATOM 762 C CA . GLU A 1 94 ? 34.780 -13.902 -57.132 1.00 95.81 94 GLU A CA 1
ATOM 763 C C . GLU A 1 94 ? 34.438 -13.150 -55.838 1.00 95.81 94 GLU A C 1
ATOM 765 O O . GLU A 1 94 ? 33.297 -13.200 -55.370 1.00 95.81 94 GLU A O 1
ATOM 770 N N . ASP A 1 95 ? 35.419 -12.441 -55.280 1.00 95.44 95 ASP A N 1
ATOM 771 C CA . ASP A 1 95 ? 35.227 -11.427 -54.239 1.00 95.44 95 ASP A CA 1
ATOM 772 C C . ASP A 1 95 ? 35.296 -10.043 -54.898 1.00 95.44 95 ASP A C 1
ATOM 774 O O . ASP A 1 95 ? 36.287 -9.713 -55.551 1.00 95.44 95 ASP A O 1
ATOM 778 N N . LEU A 1 96 ? 34.236 -9.245 -54.750 1.00 93.62 96 LEU A N 1
ATOM 779 C CA . LEU A 1 96 ? 34.126 -7.925 -55.376 1.00 93.62 96 LEU A CA 1
ATOM 780 C C . LEU A 1 96 ? 34.773 -6.807 -54.540 1.00 93.62 96 LEU A C 1
ATOM 782 O O . LEU A 1 96 ? 34.735 -5.643 -54.941 1.00 93.62 96 LEU A O 1
ATOM 786 N N . GLY A 1 97 ? 35.322 -7.117 -53.361 1.00 89.62 97 GLY A N 1
ATOM 787 C CA . GLY A 1 97 ? 36.018 -6.165 -52.488 1.00 89.62 97 GLY A CA 1
ATOM 788 C C . GLY A 1 97 ? 35.113 -5.152 -51.774 1.00 89.62 97 GLY A C 1
ATOM 789 O O . GLY A 1 97 ? 35.603 -4.306 -51.030 1.00 89.62 97 GLY A O 1
ATOM 790 N N . ASN A 1 98 ? 33.793 -5.229 -51.966 1.00 89.62 98 ASN A N 1
ATOM 791 C CA . ASN A 1 98 ? 32.790 -4.357 -51.341 1.00 89.62 98 ASN A CA 1
ATOM 792 C C . ASN A 1 98 ? 31.904 -5.095 -50.316 1.00 89.62 98 ASN A C 1
ATOM 794 O O . ASN A 1 98 ? 30.815 -4.625 -49.989 1.00 89.62 98 ASN A O 1
ATOM 798 N N . GLY A 1 99 ? 32.341 -6.269 -49.847 1.00 88.62 99 GLY A N 1
ATOM 799 C CA . GLY A 1 99 ? 31.558 -7.141 -48.962 1.00 88.62 99 GLY A CA 1
ATOM 800 C C . GLY A 1 99 ? 30.502 -7.989 -49.682 1.00 88.62 99 GLY A C 1
ATOM 801 O O . GLY A 1 99 ? 29.675 -8.621 -49.020 1.00 88.62 99 GLY A O 1
ATOM 802 N N . SER A 1 100 ? 30.521 -8.004 -51.019 1.00 94.38 100 SER A N 1
ATOM 803 C CA . SER A 1 100 ? 29.692 -8.877 -51.850 1.00 94.38 100 SER A CA 1
ATOM 804 C C . SER A 1 100 ? 30.536 -9.871 -52.641 1.00 94.38 100 SER A C 1
ATOM 806 O O . SER A 1 100 ? 31.645 -9.571 -53.079 1.00 94.38 100 SER A O 1
ATOM 808 N N . PHE A 1 101 ? 29.966 -11.048 -52.865 1.00 96.62 101 PHE A N 1
ATOM 809 C CA . PHE A 1 101 ? 30.632 -12.193 -53.468 1.00 96.62 101 PHE A CA 1
ATOM 810 C C . PHE A 1 101 ? 29.794 -12.728 -54.621 1.00 96.62 101 PHE A C 1
ATOM 812 O O . PHE A 1 101 ? 28.568 -12.821 -54.518 1.00 96.62 101 PHE A O 1
ATOM 819 N N . ARG A 1 102 ? 30.447 -13.106 -55.719 1.00 96.06 102 ARG A N 1
ATOM 820 C CA . ARG A 1 102 ? 29.794 -13.810 -56.823 1.00 96.06 102 ARG A CA 1
ATOM 821 C C . ARG A 1 102 ? 29.768 -15.299 -56.515 1.00 96.06 102 ARG A C 1
ATOM 823 O O . ARG A 1 102 ? 30.813 -15.913 -56.288 1.00 96.06 102 ARG A O 1
ATOM 830 N N . VAL 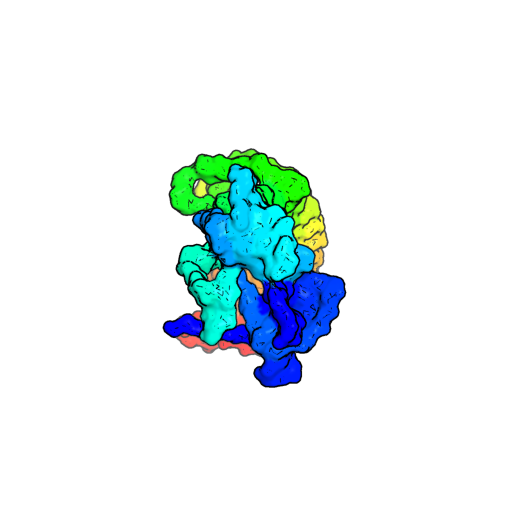A 1 103 ? 28.572 -15.874 -56.527 1.00 95.94 103 VAL A N 1
ATOM 831 C CA . VAL A 1 103 ? 28.330 -17.291 -56.258 1.00 95.94 103 VAL A CA 1
ATOM 832 C C . VAL A 1 103 ? 27.812 -17.958 -57.526 1.00 95.94 103 VAL A C 1
ATOM 834 O O . VAL A 1 103 ? 26.828 -17.504 -58.109 1.00 95.94 103 VAL A O 1
ATOM 837 N N . CYS A 1 104 ? 28.490 -19.025 -57.940 1.00 92.75 104 CYS A N 1
ATOM 838 C CA . CYS A 1 104 ? 28.089 -19.906 -59.029 1.00 92.75 104 CYS A CA 1
ATOM 839 C C . CYS A 1 104 ? 27.269 -21.077 -58.468 1.00 92.75 104 CYS A C 1
ATOM 841 O O . CYS A 1 104 ? 27.690 -21.729 -57.502 1.00 92.75 104 CYS A O 1
ATOM 843 N N . PHE A 1 105 ? 26.106 -21.332 -59.060 1.00 88.31 105 PHE A N 1
ATOM 844 C CA . PHE A 1 105 ? 25.203 -22.425 -58.698 1.00 88.31 105 PHE A CA 1
ATOM 845 C C . PHE A 1 105 ? 25.347 -23.616 -59.650 1.00 88.31 105 PHE A C 1
ATOM 847 O O . PHE A 1 105 ? 26.014 -23.553 -60.682 1.00 88.31 105 PHE A O 1
ATOM 854 N N . THR A 1 106 ? 24.730 -24.743 -59.295 1.00 75.88 106 THR A N 1
ATOM 855 C CA . THR A 1 106 ? 24.842 -25.997 -60.056 1.00 75.88 106 THR A CA 1
ATOM 856 C C . THR A 1 106 ? 24.202 -25.947 -61.449 1.00 75.88 106 THR A C 1
ATOM 858 O O . THR A 1 106 ? 24.564 -26.748 -62.306 1.00 75.88 106 THR A O 1
ATOM 861 N N . ASP A 1 107 ? 23.304 -24.996 -61.710 1.00 74.38 107 ASP A N 1
ATOM 862 C CA . ASP A 1 107 ? 22.744 -24.678 -63.034 1.00 74.38 107 ASP A CA 1
ATOM 863 C C . ASP A 1 107 ? 23.614 -23.711 -63.857 1.00 74.38 107 ASP A C 1
ATOM 865 O O . ASP A 1 107 ? 23.215 -23.296 -64.942 1.00 74.38 107 ASP A O 1
ATOM 869 N N . SER A 1 108 ? 24.819 -23.388 -63.380 1.00 74.62 108 SER A N 1
ATOM 870 C CA . SER A 1 108 ? 25.714 -22.383 -63.967 1.00 74.62 108 SER A CA 1
ATOM 871 C C . SER A 1 108 ? 25.165 -20.948 -63.937 1.00 74.62 108 SER A C 1
ATOM 873 O O . SER A 1 108 ? 25.717 -20.082 -64.614 1.00 74.62 108 SER A O 1
ATOM 875 N N . GLU A 1 109 ? 24.120 -20.653 -63.146 1.00 84.38 109 GLU A N 1
ATOM 876 C CA . GLU A 1 109 ? 23.772 -19.264 -62.828 1.00 84.38 109 GLU A CA 1
ATOM 877 C C . GLU A 1 109 ? 24.842 -18.654 -61.908 1.00 84.38 109 GLU A C 1
ATOM 879 O O . GLU A 1 109 ? 25.291 -19.271 -60.940 1.00 84.38 109 GLU A O 1
ATOM 884 N N . GLU A 1 110 ? 25.221 -17.404 -62.178 1.00 92.62 110 GLU A N 1
ATOM 885 C CA . GLU A 1 110 ? 26.136 -16.629 -61.341 1.00 92.62 110 GLU A CA 1
ATOM 886 C C . GLU A 1 110 ? 25.427 -15.394 -60.793 1.00 92.62 110 GLU A C 1
ATOM 888 O O . GLU A 1 110 ? 24.940 -14.551 -61.550 1.00 92.62 110 GLU A O 1
ATOM 893 N N . ILE A 1 111 ? 25.367 -15.268 -59.468 1.00 93.38 111 ILE A N 1
ATOM 894 C CA . ILE A 1 111 ? 24.644 -14.178 -58.801 1.00 93.38 111 ILE A CA 1
ATOM 895 C C . ILE A 1 111 ? 25.516 -13.583 -57.701 1.00 93.38 111 ILE A C 1
ATOM 897 O O . ILE A 1 111 ? 26.256 -14.289 -57.018 1.00 93.38 111 ILE A O 1
ATOM 901 N N . VAL A 1 112 ? 25.431 -12.264 -57.539 1.00 95.88 112 VAL A N 1
ATOM 902 C CA . VAL A 1 112 ? 26.151 -11.519 -56.504 1.00 95.88 112 VAL A CA 1
ATOM 903 C C . VAL A 1 112 ? 25.314 -11.459 -55.229 1.00 95.88 112 VAL A C 1
ATOM 905 O O . VAL A 1 112 ? 24.153 -11.053 -55.273 1.00 95.88 112 VAL A O 1
ATOM 908 N N . PHE A 1 113 ? 25.918 -11.815 -54.096 1.00 95.50 113 PHE A N 1
ATOM 909 C CA . PHE A 1 113 ? 25.302 -11.746 -52.771 1.00 95.50 113 PHE A CA 1
ATOM 910 C C . PHE A 1 113 ? 26.163 -10.936 -51.801 1.00 95.50 113 PHE A C 1
ATOM 912 O O . PHE A 1 113 ? 27.380 -11.125 -51.782 1.00 95.50 113 PHE A O 1
ATOM 919 N N . PRO A 1 114 ? 25.564 -10.087 -50.950 1.00 93.81 114 PRO A N 1
ATOM 920 C CA . PRO A 1 114 ? 26.252 -9.575 -49.771 1.00 93.81 114 PRO A CA 1
ATOM 921 C C . PRO A 1 114 ? 26.550 -10.716 -48.786 1.00 93.81 114 PRO A C 1
ATOM 923 O O . PRO A 1 114 ? 25.822 -11.713 -48.750 1.00 93.81 114 PRO A O 1
ATOM 926 N N . LYS A 1 115 ? 27.582 -10.544 -47.949 1.00 90.75 115 LYS A N 1
ATOM 927 C CA . LYS A 1 115 ? 27.990 -11.517 -46.915 1.00 90.75 115 LYS A CA 1
ATOM 928 C C . LYS A 1 115 ? 26.821 -12.028 -46.059 1.00 90.75 115 LYS A C 1
ATOM 930 O O . LYS A 1 115 ? 26.736 -13.225 -45.818 1.00 90.75 115 LYS A O 1
ATOM 935 N N . ASP A 1 116 ? 25.906 -11.146 -45.659 1.00 89.81 116 ASP A N 1
ATOM 936 C CA . ASP A 1 116 ? 24.796 -11.465 -44.742 1.00 89.81 116 ASP A CA 1
ATOM 937 C C . ASP A 1 116 ? 23.743 -12.413 -45.344 1.00 89.81 116 ASP A C 1
ATOM 939 O O . ASP A 1 116 ? 22.911 -12.964 -44.626 1.00 89.81 116 ASP A O 1
ATOM 943 N N . LEU A 1 117 ? 23.772 -12.618 -46.666 1.00 92.81 117 LEU A N 1
ATOM 944 C CA . LEU A 1 117 ? 22.925 -13.588 -47.367 1.00 92.81 117 LEU A CA 1
ATOM 945 C C . LEU A 1 117 ? 23.668 -14.887 -47.702 1.00 92.81 117 LEU A C 1
ATOM 947 O O . LEU A 1 117 ? 23.139 -15.719 -48.440 1.00 92.81 117 LEU A O 1
ATOM 951 N N . LEU A 1 118 ? 24.877 -15.073 -47.172 1.00 92.81 118 LEU A N 1
ATOM 952 C CA . LEU A 1 118 ? 25.673 -16.285 -47.310 1.00 92.81 118 LEU A CA 1
ATOM 953 C C . LEU A 1 118 ? 25.851 -16.958 -45.948 1.00 92.81 118 LEU A C 1
ATOM 955 O O . LEU A 1 118 ? 25.874 -16.313 -44.904 1.00 92.81 118 LEU A O 1
ATOM 959 N N . ARG A 1 119 ? 26.028 -18.276 -45.965 1.00 92.44 119 ARG A N 1
ATOM 960 C CA . ARG A 1 119 ? 26.495 -19.056 -44.813 1.00 92.44 119 ARG A CA 1
ATOM 961 C C . ARG A 1 119 ? 27.360 -20.222 -45.266 1.00 92.44 119 ARG A C 1
ATOM 963 O O . ARG A 1 119 ? 27.346 -20.589 -46.444 1.00 92.44 119 ARG A O 1
ATOM 970 N N . VAL A 1 120 ? 28.098 -20.834 -44.344 1.00 90.88 120 VAL A N 1
ATOM 971 C CA . VAL A 1 120 ? 28.908 -22.016 -44.661 1.00 90.88 120 VAL A CA 1
ATOM 972 C C . VAL A 1 120 ? 27.983 -23.157 -45.077 1.00 90.88 120 VAL A C 1
ATOM 974 O O . VAL A 1 120 ? 26.993 -23.449 -44.405 1.00 90.88 120 VAL A O 1
ATOM 977 N N . HIS A 1 121 ? 28.312 -23.839 -46.174 1.00 90.94 121 HIS A N 1
ATOM 978 C CA . HIS A 1 121 ? 27.586 -25.044 -46.554 1.00 90.94 121 HIS A CA 1
ATOM 979 C C . HIS A 1 121 ? 27.845 -26.162 -45.540 1.00 90.94 121 HIS A C 1
ATOM 981 O O . HIS A 1 121 ? 28.994 -26.555 -45.319 1.00 90.94 121 HIS A O 1
ATOM 987 N N . ARG A 1 122 ? 26.776 -26.703 -44.944 1.00 89.00 122 ARG A N 1
ATOM 988 C CA . ARG A 1 122 ? 26.864 -27.775 -43.945 1.00 89.00 122 ARG A CA 1
ATOM 989 C C . ARG A 1 122 ? 25.883 -28.894 -44.247 1.00 89.00 122 ARG A C 1
ATOM 991 O O . ARG A 1 122 ? 24.724 -28.670 -44.576 1.00 89.00 122 ARG A O 1
ATOM 998 N N . GLN A 1 123 ? 26.331 -30.122 -44.051 1.00 88.06 123 GLN A N 1
ATOM 999 C CA . GLN A 1 123 ? 25.503 -31.315 -44.151 1.00 88.06 123 GLN A CA 1
ATOM 1000 C C . GLN A 1 123 ? 25.123 -31.804 -42.756 1.00 88.06 123 GLN A C 1
ATOM 1002 O O . GLN A 1 123 ? 25.933 -31.762 -41.830 1.00 88.06 123 GLN A O 1
ATOM 1007 N N . TRP A 1 124 ? 23.888 -32.274 -42.603 1.00 89.19 124 TRP A N 1
ATOM 1008 C CA . TRP A 1 124 ? 23.419 -32.902 -41.372 1.00 89.19 124 TRP A CA 1
ATOM 1009 C C . TRP A 1 124 ? 23.509 -34.421 -41.517 1.00 89.19 124 TRP A C 1
ATOM 1011 O O . TRP A 1 124 ? 22.678 -35.041 -42.177 1.00 89.19 124 TRP A O 1
ATOM 1021 N N . ILE A 1 125 ? 24.545 -35.022 -40.932 1.00 84.94 125 ILE A N 1
ATOM 1022 C CA . ILE A 1 125 ? 24.861 -36.448 -41.078 1.00 84.94 125 ILE A CA 1
ATOM 1023 C C . ILE A 1 125 ? 24.938 -37.080 -39.691 1.00 84.94 125 ILE A C 1
ATOM 1025 O O . ILE A 1 125 ? 25.681 -36.616 -38.828 1.00 84.94 125 ILE A O 1
ATOM 1029 N N . ASN A 1 126 ? 24.184 -38.160 -39.462 1.00 83.38 126 ASN A N 1
ATOM 1030 C CA . ASN A 1 126 ? 24.209 -38.933 -38.211 1.00 83.38 126 ASN A CA 1
ATOM 1031 C C . ASN A 1 126 ? 24.103 -38.063 -36.942 1.00 83.38 126 ASN A C 1
ATOM 1033 O O . ASN A 1 126 ? 24.842 -38.260 -35.977 1.00 83.38 126 ASN A O 1
ATOM 1037 N N . HIS A 1 127 ? 23.172 -37.105 -36.945 1.00 83.50 127 HIS A N 1
ATOM 1038 C CA . HIS A 1 127 ? 22.947 -36.129 -35.870 1.00 83.50 127 HIS A CA 1
ATOM 1039 C C . HIS A 1 127 ? 24.084 -35.121 -35.623 1.00 83.50 127 HIS A C 1
ATOM 1041 O O . HIS A 1 127 ? 24.163 -34.557 -34.532 1.00 83.50 127 HIS A O 1
ATOM 1047 N N . ASN A 1 128 ? 24.959 -34.889 -36.602 1.00 85.62 128 ASN A N 1
ATOM 1048 C CA . ASN A 1 128 ? 26.038 -33.913 -36.503 1.00 85.62 128 ASN A CA 1
ATOM 1049 C C . ASN A 1 128 ? 26.101 -33.033 -37.754 1.00 85.62 128 ASN A C 1
ATOM 1051 O O . ASN A 1 128 ? 25.851 -33.493 -38.869 1.00 85.62 128 ASN A O 1
ATOM 1055 N N . TRP A 1 129 ? 26.476 -31.770 -37.561 1.00 89.00 129 TRP A N 1
ATOM 1056 C CA . TRP A 1 129 ? 26.815 -30.871 -38.659 1.00 89.00 129 TRP A CA 1
ATOM 1057 C C . TRP A 1 129 ? 28.212 -31.182 -39.191 1.00 89.00 129 TRP A C 1
ATOM 1059 O O . TRP A 1 129 ? 29.149 -31.368 -38.414 1.00 89.00 129 TRP A O 1
ATOM 1069 N N . VAL A 1 130 ? 28.346 -31.215 -40.514 1.00 88.75 130 VAL A N 1
ATOM 1070 C CA . VAL A 1 130 ? 29.605 -31.429 -41.227 1.00 88.75 130 VAL A CA 1
ATOM 1071 C C . VAL A 1 130 ? 29.776 -30.302 -42.252 1.00 88.75 130 VAL A C 1
ATOM 1073 O O . VAL A 1 130 ? 28.991 -30.250 -43.198 1.00 88.75 130 VAL A O 1
ATOM 1076 N N . PRO A 1 131 ? 30.765 -29.401 -42.095 1.00 88.19 131 PRO A N 1
ATOM 1077 C CA . PRO A 1 131 ? 31.720 -29.311 -40.982 1.00 88.19 131 PRO A CA 1
ATOM 1078 C C . PRO A 1 131 ? 31.048 -28.980 -39.628 1.00 88.19 131 PRO A C 1
ATOM 1080 O O . PRO A 1 131 ? 29.947 -28.416 -39.610 1.00 88.19 131 PRO A O 1
ATOM 1083 N N . PRO A 1 132 ? 31.685 -29.318 -38.487 1.00 85.56 132 PRO A N 1
ATOM 1084 C CA . PRO A 1 132 ? 31.124 -29.090 -37.154 1.00 85.56 132 PRO A CA 1
ATOM 1085 C C . PRO A 1 132 ? 30.979 -27.599 -36.821 1.00 85.56 132 PRO A C 1
ATOM 1087 O O . PRO A 1 132 ? 31.737 -26.756 -37.304 1.00 85.56 132 PRO A O 1
ATOM 1090 N N . ILE A 1 133 ? 29.992 -27.273 -35.983 1.00 79.62 133 ILE A N 1
ATOM 1091 C CA . ILE A 1 133 ? 29.788 -25.919 -35.445 1.00 79.62 133 ILE A CA 1
ATOM 1092 C C . ILE A 1 133 ? 30.828 -25.675 -34.350 1.00 79.62 133 ILE A C 1
ATOM 1094 O O . ILE A 1 133 ? 31.024 -26.524 -33.476 1.00 79.62 133 ILE A O 1
ATOM 1098 N N . THR A 1 134 ? 31.506 -24.530 -34.388 1.00 76.75 134 THR A N 1
ATOM 1099 C CA . THR A 1 134 ? 32.540 -24.221 -33.395 1.00 76.75 134 THR A CA 1
ATOM 1100 C C . THR A 1 134 ? 31.912 -23.775 -32.064 1.00 76.75 134 THR A C 1
ATOM 1102 O O . THR A 1 134 ? 30.836 -23.173 -32.047 1.00 76.75 134 THR A O 1
ATOM 1105 N N . PRO A 1 135 ? 32.567 -24.007 -30.909 1.00 65.62 135 PRO A N 1
ATOM 1106 C CA . PRO A 1 135 ? 32.059 -23.553 -29.608 1.00 65.62 135 PRO A CA 1
ATOM 1107 C C . PRO A 1 135 ? 31.799 -22.038 -29.523 1.00 65.62 135 PRO A C 1
ATOM 1109 O O . PRO A 1 135 ? 30.935 -21.599 -28.765 1.00 65.62 135 PRO A O 1
ATOM 1112 N N . GLN A 1 136 ? 32.530 -21.244 -30.310 1.00 61.69 136 GLN A N 1
ATOM 1113 C CA . GLN A 1 136 ? 32.380 -19.790 -30.387 1.00 61.69 136 GLN A CA 1
ATOM 1114 C C . GLN A 1 136 ? 31.044 -19.394 -31.041 1.00 61.69 136 GLN A C 1
ATOM 1116 O O . GLN A 1 136 ? 30.363 -18.507 -30.534 1.00 61.69 136 GLN A O 1
ATOM 1121 N N . GLN A 1 137 ? 30.599 -20.138 -32.061 1.00 62.25 137 GLN A N 1
ATOM 1122 C CA . GLN A 1 137 ? 29.291 -19.958 -32.709 1.00 62.25 137 GLN A CA 1
ATOM 1123 C C . GLN A 1 137 ? 28.125 -20.306 -31.770 1.00 62.25 137 GLN A C 1
ATOM 1125 O O . GLN A 1 137 ? 27.126 -19.595 -31.720 1.00 62.25 137 GLN A O 1
ATOM 1130 N N . ILE A 1 138 ? 28.271 -21.350 -30.947 1.00 63.22 138 ILE A N 1
ATOM 1131 C CA . ILE A 1 138 ? 27.240 -21.767 -29.977 1.00 63.22 138 ILE A CA 1
ATOM 1132 C C . ILE A 1 138 ? 27.040 -20.712 -28.876 1.00 63.22 138 ILE A C 1
ATOM 1134 O O . ILE A 1 138 ? 25.921 -20.490 -28.414 1.00 63.22 138 ILE A O 1
ATOM 1138 N N . LYS A 1 139 ? 28.118 -20.046 -28.440 1.00 58.19 139 LYS A N 1
ATOM 1139 C CA . LYS A 1 139 ? 28.070 -19.049 -27.359 1.00 58.19 139 LYS A CA 1
ATOM 1140 C C . LYS A 1 139 ? 27.331 -17.769 -27.767 1.00 58.19 139 LYS A C 1
ATOM 1142 O O . LYS A 1 139 ? 26.689 -17.163 -26.911 1.00 58.19 139 LYS A O 1
ATOM 1147 N N . ASN A 1 140 ? 27.381 -17.411 -29.049 1.00 55.97 140 ASN A N 1
ATOM 1148 C CA . ASN A 1 140 ? 26.737 -16.215 -29.593 1.00 55.97 140 ASN A CA 1
ATOM 1149 C C . ASN A 1 140 ? 25.216 -16.381 -29.805 1.00 55.97 140 ASN A C 1
ATOM 1151 O O . ASN A 1 140 ? 24.529 -15.389 -30.006 1.00 55.97 140 ASN A O 1
ATOM 1155 N N . HIS A 1 141 ? 24.665 -17.600 -29.693 1.00 54.47 141 HIS A N 1
ATOM 1156 C CA . HIS A 1 141 ? 23.254 -17.906 -29.986 1.00 54.47 141 HIS A CA 1
ATOM 1157 C C . HIS A 1 141 ? 22.393 -18.213 -28.740 1.00 54.47 141 HIS A C 1
ATOM 1159 O O . HIS A 1 141 ? 21.439 -18.995 -28.791 1.00 54.47 141 HIS A O 1
ATOM 1165 N N . LYS A 1 142 ? 22.703 -17.624 -27.577 1.00 58.50 142 LYS A N 1
ATOM 1166 C CA . LYS A 1 142 ? 21.703 -17.562 -26.498 1.00 58.50 142 LYS A CA 1
ATOM 1167 C C . LYS A 1 142 ? 20.669 -16.508 -26.890 1.00 58.50 142 LYS A C 1
ATOM 1169 O O . LYS A 1 142 ? 20.949 -15.325 -26.750 1.00 58.50 142 LYS A O 1
ATOM 1174 N N . GLU A 1 143 ? 19.518 -16.945 -27.400 1.00 64.06 143 GLU A N 1
ATOM 1175 C CA . GLU A 1 143 ? 18.406 -16.068 -27.796 1.00 64.06 143 GLU A CA 1
ATOM 1176 C C . GLU A 1 143 ? 18.079 -15.055 -26.686 1.00 64.06 143 GLU A C 1
ATOM 1178 O O . GLU A 1 143 ? 17.745 -15.436 -25.557 1.00 64.06 143 GLU A O 1
ATOM 1183 N N . ASP A 1 144 ? 18.169 -13.760 -27.004 1.00 71.88 144 ASP A N 1
ATOM 1184 C CA . ASP A 1 144 ? 17.758 -12.674 -26.114 1.00 71.88 144 ASP A CA 1
ATOM 1185 C C . ASP A 1 144 ? 16.235 -12.502 -26.151 1.00 71.88 144 ASP A C 1
ATOM 1187 O O . ASP A 1 144 ? 15.679 -11.554 -26.702 1.00 71.88 144 ASP A O 1
ATOM 1191 N N . ARG A 1 145 ? 15.550 -13.447 -25.508 1.00 83.44 145 ARG A N 1
ATOM 1192 C CA . ARG A 1 145 ? 14.084 -13.492 -25.422 1.00 83.44 145 ARG A CA 1
ATOM 1193 C C . ARG A 1 145 ? 13.484 -12.332 -24.623 1.00 83.44 145 ARG A C 1
ATOM 1195 O O . ARG A 1 145 ? 12.271 -12.141 -24.641 1.00 83.44 145 ARG A O 1
ATOM 1202 N N . ILE A 1 146 ? 14.303 -11.601 -23.862 1.00 85.50 146 ILE A N 1
ATOM 1203 C CA . ILE A 1 146 ? 13.854 -10.453 -23.069 1.00 85.50 146 ILE A CA 1
ATOM 1204 C C . ILE A 1 146 ? 13.677 -9.238 -23.983 1.00 85.50 146 ILE A C 1
ATOM 1206 O O . ILE A 1 146 ? 12.697 -8.504 -23.836 1.00 85.50 146 ILE A O 1
ATOM 1210 N N . SER A 1 147 ? 14.583 -9.049 -24.944 1.00 82.81 147 SER A N 1
ATOM 1211 C CA . SER A 1 147 ? 14.473 -7.982 -25.942 1.00 82.81 147 SER A CA 1
ATOM 1212 C C . SER A 1 147 ? 13.258 -8.135 -26.865 1.00 82.81 147 SER A C 1
ATOM 1214 O O . SER A 1 147 ? 12.792 -7.130 -27.396 1.00 82.81 147 SER A O 1
ATOM 1216 N N . ASP A 1 148 ? 12.677 -9.330 -26.986 1.00 87.06 148 ASP A N 1
ATOM 1217 C CA . ASP A 1 148 ? 11.463 -9.571 -27.783 1.00 87.06 148 ASP A CA 1
ATOM 1218 C C . ASP A 1 148 ? 10.154 -9.215 -27.052 1.00 87.06 148 ASP A C 1
ATOM 1220 O O . ASP A 1 148 ? 9.089 -9.137 -27.669 1.00 87.06 148 ASP A O 1
ATOM 1224 N N . LEU A 1 149 ? 10.190 -8.985 -25.733 1.00 93.12 149 LEU A N 1
ATOM 1225 C CA . LEU A 1 149 ? 8.983 -8.665 -24.965 1.00 93.12 149 LEU A CA 1
ATOM 1226 C C . LEU A 1 149 ? 8.415 -7.294 -25.361 1.00 93.12 149 LEU A C 1
ATOM 1228 O O . LEU A 1 149 ? 9.194 -6.367 -25.572 1.00 93.12 149 LEU A O 1
ATOM 1232 N N . PRO A 1 150 ? 7.082 -7.099 -25.395 1.00 94.31 150 PRO A N 1
ATOM 1233 C CA . PRO A 1 150 ? 6.474 -5.785 -25.617 1.00 94.31 150 PRO A CA 1
ATOM 1234 C C . PRO A 1 150 ? 6.808 -4.766 -24.517 1.00 94.31 150 PRO A C 1
ATOM 1236 O O . PRO A 1 150 ? 6.974 -5.127 -23.350 1.00 94.31 150 PRO A O 1
ATOM 1239 N N . ASP A 1 151 ? 6.813 -3.474 -24.866 1.00 93.12 151 ASP A N 1
ATOM 1240 C CA . ASP A 1 151 ? 7.123 -2.373 -23.935 1.00 93.12 151 ASP A CA 1
ATOM 1241 C C . ASP A 1 151 ? 6.252 -2.397 -22.673 1.00 93.12 151 ASP A C 1
ATOM 1243 O O . ASP A 1 151 ? 6.751 -2.141 -21.582 1.00 93.12 151 ASP A O 1
ATOM 1247 N N . CYS A 1 152 ? 4.967 -2.746 -22.791 1.00 92.25 152 CYS A N 1
ATOM 1248 C CA . CYS A 1 152 ? 4.060 -2.810 -21.644 1.00 92.25 152 CYS A CA 1
ATOM 1249 C C . CYS A 1 152 ? 4.484 -3.863 -20.607 1.00 92.25 152 CYS A C 1
ATOM 1251 O O . CYS A 1 152 ? 4.370 -3.613 -19.409 1.00 92.25 152 CYS A O 1
ATOM 1253 N N . ILE A 1 153 ? 5.020 -5.004 -21.052 1.00 93.69 153 ILE A N 1
ATOM 1254 C CA . ILE A 1 153 ? 5.523 -6.059 -20.166 1.00 93.69 153 ILE A CA 1
ATOM 1255 C C . ILE A 1 153 ? 6.822 -5.605 -19.510 1.00 93.69 153 ILE A C 1
ATOM 1257 O O . ILE A 1 153 ? 6.987 -5.765 -18.306 1.00 93.69 153 ILE A O 1
ATOM 1261 N N . LEU A 1 154 ? 7.719 -4.977 -20.273 1.00 93.56 154 LEU A N 1
ATOM 1262 C CA . LEU A 1 154 ? 8.965 -4.440 -19.729 1.00 93.56 154 LEU A CA 1
ATOM 1263 C C . LEU A 1 154 ? 8.704 -3.334 -18.697 1.00 93.56 154 LEU A C 1
ATOM 1265 O O . LEU A 1 154 ? 9.306 -3.348 -17.629 1.00 93.56 154 LEU A O 1
ATOM 1269 N N . LEU A 1 155 ? 7.765 -2.421 -18.963 1.00 92.81 155 LEU A N 1
ATOM 1270 C CA . LEU A 1 155 ? 7.345 -1.379 -18.019 1.00 92.81 155 LEU A CA 1
ATOM 1271 C C . LEU A 1 155 ? 6.711 -1.967 -16.758 1.00 92.81 155 LEU A C 1
ATOM 1273 O O . LEU A 1 155 ? 6.992 -1.492 -15.659 1.00 92.81 155 LEU A O 1
ATOM 1277 N N . HIS A 1 156 ? 5.889 -3.008 -16.905 1.00 91.69 156 HIS A N 1
ATOM 1278 C CA . HIS A 1 156 ? 5.319 -3.724 -15.768 1.00 91.69 156 HIS A CA 1
ATOM 1279 C C . HIS A 1 156 ? 6.415 -4.378 -14.915 1.00 91.69 156 HIS A C 1
ATOM 1281 O O . HIS A 1 156 ? 6.428 -4.190 -13.702 1.00 91.69 156 HIS A O 1
ATOM 1287 N N . THR A 1 157 ? 7.385 -5.049 -15.545 1.00 93.12 157 THR A N 1
ATOM 1288 C CA . THR A 1 157 ? 8.555 -5.626 -14.868 1.00 93.12 157 THR A CA 1
ATOM 1289 C C . THR A 1 157 ? 9.377 -4.561 -14.142 1.00 93.12 157 THR A C 1
ATOM 1291 O O . THR A 1 157 ? 9.709 -4.740 -12.972 1.00 93.12 157 THR A O 1
ATOM 1294 N N . LEU A 1 158 ? 9.666 -3.429 -14.796 1.00 93.19 158 LEU A N 1
ATOM 1295 C CA . LEU A 1 158 ? 10.370 -2.297 -14.181 1.00 93.19 158 LEU A CA 1
ATOM 1296 C C . LEU A 1 158 ? 9.607 -1.725 -12.980 1.00 93.19 158 LEU A C 1
ATOM 1298 O O . LEU A 1 158 ? 10.235 -1.284 -12.023 1.00 93.19 158 LEU A O 1
ATOM 1302 N N . GLY A 1 159 ? 8.272 -1.765 -13.002 1.00 90.94 159 GLY A N 1
ATOM 1303 C CA . GLY A 1 159 ? 7.421 -1.313 -11.902 1.00 90.94 159 GLY A CA 1
ATOM 1304 C C . GLY A 1 159 ? 7.544 -2.137 -10.615 1.00 90.94 159 GLY A C 1
ATOM 1305 O O . GLY A 1 159 ? 7.122 -1.656 -9.566 1.00 90.94 159 GLY A O 1
ATOM 1306 N N . PHE A 1 160 ? 8.127 -3.340 -10.673 1.00 92.56 160 PHE A N 1
ATOM 1307 C CA . PHE A 1 160 ? 8.456 -4.143 -9.487 1.00 92.56 160 PHE A CA 1
ATOM 1308 C C . PHE A 1 160 ? 9.851 -3.860 -8.922 1.00 92.56 160 PHE A C 1
ATOM 1310 O O . PHE A 1 160 ? 10.174 -4.342 -7.838 1.00 92.56 160 PHE A O 1
ATOM 1317 N N . LEU A 1 161 ? 10.689 -3.115 -9.646 1.00 92.75 161 LEU A N 1
ATOM 1318 C CA . LEU A 1 161 ? 12.044 -2.791 -9.214 1.00 92.75 161 LEU A CA 1
ATOM 1319 C C . LEU A 1 161 ? 12.058 -1.502 -8.387 1.00 92.75 161 LEU A C 1
ATOM 1321 O O . LEU A 1 161 ? 11.277 -0.576 -8.617 1.00 92.75 161 LEU A O 1
ATOM 1325 N N . GLU A 1 162 ? 13.016 -1.398 -7.466 1.00 89.62 162 GLU A N 1
ATOM 1326 C CA . GLU A 1 162 ? 13.357 -0.100 -6.888 1.00 89.62 162 GLU A CA 1
ATOM 1327 C C . GLU A 1 162 ? 13.905 0.837 -7.971 1.00 89.62 162 GLU A C 1
ATOM 1329 O O . GLU A 1 162 ? 14.547 0.405 -8.932 1.00 89.62 162 GLU A O 1
ATOM 1334 N N . ALA A 1 163 ? 13.726 2.146 -7.789 1.00 88.88 163 ALA A N 1
ATOM 1335 C CA . ALA A 1 163 ? 14.132 3.168 -8.750 1.00 88.88 163 ALA A CA 1
ATOM 1336 C C . ALA A 1 163 ? 15.602 3.032 -9.180 1.00 88.88 163 ALA A C 1
ATOM 1338 O O . ALA A 1 163 ? 15.933 3.225 -10.348 1.00 88.88 163 ALA A O 1
ATOM 1339 N N . ARG A 1 164 ? 16.499 2.672 -8.252 1.00 87.12 164 ARG A N 1
ATOM 1340 C CA . ARG A 1 164 ? 17.926 2.470 -8.551 1.00 87.12 164 ARG A CA 1
ATOM 1341 C C . ARG A 1 164 ? 18.158 1.275 -9.468 1.00 87.12 164 ARG A C 1
ATOM 1343 O O . ARG A 1 164 ? 18.959 1.377 -10.396 1.00 87.12 164 ARG A O 1
ATOM 1350 N N . ASP A 1 165 ? 17.468 0.170 -9.222 1.00 90.81 165 ASP A N 1
ATOM 1351 C CA . ASP A 1 165 ? 17.616 -1.047 -10.014 1.00 90.81 165 ASP A CA 1
ATOM 1352 C C . ASP A 1 165 ? 16.939 -0.913 -11.373 1.00 90.81 165 ASP A C 1
ATOM 1354 O O . ASP A 1 165 ? 17.540 -1.291 -12.376 1.00 90.81 165 ASP A O 1
ATOM 1358 N N . ALA A 1 166 ? 15.782 -0.248 -11.437 1.00 91.94 166 ALA A N 1
ATOM 1359 C CA . ALA A 1 166 ? 15.180 0.163 -12.699 1.00 91.94 166 ALA A CA 1
ATOM 1360 C C . ALA A 1 166 ? 16.181 0.984 -13.526 1.00 91.94 166 ALA A C 1
ATOM 1362 O O . ALA A 1 166 ? 16.514 0.602 -14.642 1.00 91.94 166 ALA A O 1
ATOM 1363 N N . VAL A 1 167 ? 16.778 2.037 -12.957 1.00 90.25 167 VAL A N 1
ATOM 1364 C CA . VAL A 1 167 ? 17.773 2.866 -13.662 1.00 90.25 167 VAL A CA 1
ATOM 1365 C C . VAL A 1 167 ? 19.005 2.061 -14.090 1.00 90.25 167 VAL A C 1
ATOM 1367 O O . VAL A 1 167 ? 19.528 2.286 -15.179 1.00 90.25 167 VAL A O 1
ATOM 1370 N N . ARG A 1 168 ? 19.460 1.079 -13.303 1.00 91.50 168 ARG A N 1
ATOM 1371 C CA . ARG A 1 168 ? 20.579 0.203 -13.698 1.00 91.50 168 ARG A CA 1
ATOM 1372 C C . ARG A 1 168 ? 20.283 -0.599 -14.960 1.00 91.50 168 ARG A C 1
ATOM 1374 O O . ARG A 1 168 ? 21.209 -0.830 -15.730 1.00 91.50 168 ARG A O 1
ATOM 1381 N N . THR A 1 169 ? 19.026 -0.951 -15.232 1.00 92.25 169 THR A N 1
ATOM 1382 C CA . THR A 1 169 ? 18.664 -1.636 -16.486 1.00 92.25 169 THR A CA 1
ATOM 1383 C C . THR A 1 169 ? 18.921 -0.789 -17.735 1.00 92.25 169 THR A C 1
ATOM 1385 O O . THR A 1 169 ? 19.043 -1.339 -18.827 1.00 92.25 169 THR A O 1
ATOM 1388 N N . CYS A 1 170 ? 19.112 0.532 -17.603 1.00 90.94 170 CYS A N 1
ATOM 1389 C CA . CYS A 1 170 ? 19.451 1.410 -18.728 1.00 90.94 170 CYS A CA 1
ATOM 1390 C C . CYS A 1 170 ? 20.743 0.994 -19.452 1.00 90.94 170 CYS A C 1
ATOM 1392 O O . CYS A 1 170 ? 20.930 1.378 -20.606 1.00 90.94 170 CYS A O 1
ATOM 1394 N N . ILE A 1 171 ? 21.640 0.241 -18.798 1.00 91.94 171 ILE A N 1
ATOM 1395 C CA . ILE A 1 171 ? 22.881 -0.253 -19.418 1.00 91.94 171 ILE A CA 1
ATOM 1396 C C . ILE A 1 171 ? 22.635 -1.389 -20.419 1.00 91.94 171 ILE A C 1
ATOM 1398 O O . ILE A 1 171 ? 23.523 -1.685 -21.211 1.00 91.94 171 ILE A O 1
ATOM 1402 N N . LEU A 1 172 ? 21.459 -2.029 -20.377 1.00 88.62 172 LEU A N 1
ATOM 1403 C CA . LEU A 1 172 ? 21.140 -3.186 -21.215 1.00 88.62 172 LEU A CA 1
ATOM 1404 C C . LEU A 1 172 ? 20.947 -2.783 -22.680 1.00 88.62 172 LEU A C 1
ATOM 1406 O O . LEU A 1 172 ? 21.462 -3.448 -23.571 1.00 88.62 172 LEU A O 1
ATOM 1410 N N . SER A 1 173 ? 20.225 -1.689 -22.946 1.00 90.44 173 SER A N 1
ATOM 1411 C CA . 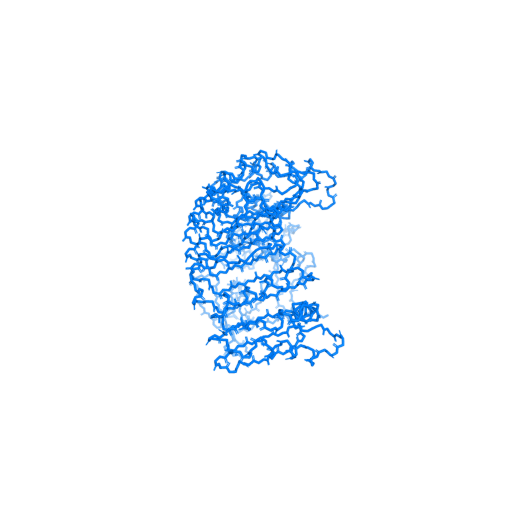SER A 1 173 ? 20.098 -1.119 -24.292 1.00 90.44 173 SER A CA 1
ATOM 1412 C C . SER A 1 173 ? 19.487 0.287 -24.272 1.00 90.44 173 SER A C 1
ATOM 1414 O O . SER A 1 173 ? 18.949 0.748 -23.261 1.00 90.44 173 SER A O 1
ATOM 1416 N N . LYS A 1 174 ? 19.498 0.965 -25.431 1.00 91.19 174 LYS A N 1
ATOM 1417 C CA . LYS A 1 174 ? 18.805 2.255 -25.619 1.00 91.19 174 LYS A CA 1
ATOM 1418 C C . LYS A 1 174 ? 17.311 2.162 -25.277 1.00 91.19 174 LYS A C 1
ATOM 1420 O O . LYS A 1 174 ? 16.774 3.077 -24.663 1.00 91.19 174 LYS A O 1
ATOM 1425 N N . ARG A 1 175 ? 16.669 1.034 -25.605 1.00 94.00 175 ARG A N 1
ATOM 1426 C CA . ARG A 1 175 ? 15.249 0.788 -25.322 1.00 94.00 175 ARG A CA 1
ATOM 1427 C C . ARG A 1 175 ? 14.971 0.782 -23.819 1.00 94.00 175 ARG A C 1
ATOM 1429 O O . ARG A 1 175 ? 14.075 1.485 -23.368 1.00 94.00 175 ARG A O 1
ATOM 1436 N N . TRP A 1 176 ? 15.779 0.066 -23.036 1.00 93.44 176 TRP A N 1
ATOM 1437 C CA . TRP A 1 176 ? 15.651 0.045 -21.574 1.00 93.44 176 TRP A CA 1
ATOM 1438 C C . TRP A 1 176 ? 15.867 1.428 -20.960 1.00 93.44 176 TRP A C 1
ATOM 1440 O O . TRP A 1 176 ? 15.115 1.824 -20.070 1.00 93.44 176 TRP A O 1
ATOM 1450 N N . LYS A 1 177 ? 16.828 2.200 -21.484 1.00 91.62 177 LYS A N 1
ATOM 1451 C CA . LYS A 1 177 ? 17.064 3.584 -21.053 1.00 91.62 177 LYS A CA 1
ATOM 1452 C C . LYS A 1 177 ? 15.837 4.482 -21.223 1.00 91.62 177 LYS A C 1
ATOM 1454 O O . LYS A 1 177 ? 15.584 5.321 -20.361 1.00 91.62 177 LYS A O 1
ATOM 1459 N N . ASP A 1 178 ? 15.086 4.324 -22.308 1.00 92.25 178 ASP A N 1
ATOM 1460 C CA . ASP A 1 178 ? 13.880 5.119 -22.547 1.00 92.25 178 ASP A CA 1
ATOM 1461 C C . ASP A 1 178 ? 12.672 4.599 -21.763 1.00 92.25 178 ASP A C 1
ATOM 1463 O O . ASP A 1 178 ? 11.929 5.398 -21.194 1.00 92.25 178 ASP A O 1
ATOM 1467 N N . LEU A 1 179 ? 12.517 3.278 -21.630 1.00 93.38 179 LEU A N 1
ATOM 1468 C CA . LEU A 1 179 ? 11.448 2.681 -20.823 1.00 93.38 179 LEU A CA 1
ATOM 1469 C C . LEU A 1 179 ? 11.552 3.056 -19.343 1.00 93.38 179 LEU A C 1
ATOM 1471 O O . LEU A 1 179 ? 10.537 3.361 -18.721 1.00 93.38 179 LEU A O 1
ATOM 1475 N N . CYS A 1 180 ? 12.765 3.134 -18.791 1.00 91.69 180 CYS A N 1
ATOM 1476 C CA . CYS A 1 180 ? 12.974 3.562 -17.406 1.00 91.69 180 CYS A CA 1
ATOM 1477 C C . CYS A 1 180 ? 12.401 4.952 -17.103 1.00 91.69 180 CYS A C 1
ATOM 1479 O O . CYS A 1 180 ? 11.988 5.215 -15.976 1.00 91.69 180 CYS A O 1
ATOM 1481 N N . LYS A 1 181 ? 12.329 5.841 -18.099 1.00 91.12 181 LYS A N 1
ATOM 1482 C CA . LYS A 1 181 ? 11.770 7.1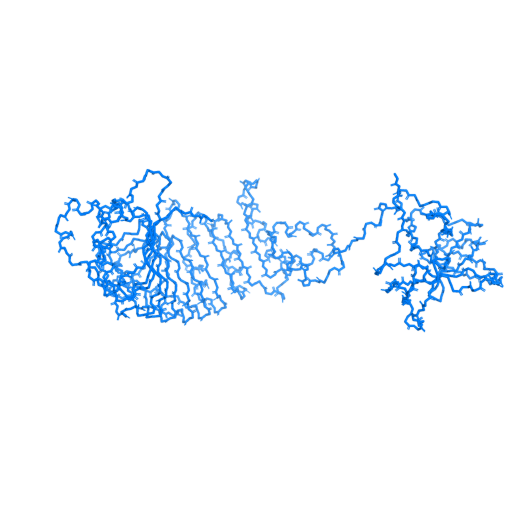93 -17.939 1.00 91.12 181 LYS A CA 1
ATOM 1483 C C . LYS A 1 181 ? 10.238 7.211 -17.941 1.00 91.12 181 LYS A C 1
ATOM 1485 O O . LYS A 1 181 ? 9.652 8.199 -17.508 1.00 91.12 181 LYS A O 1
ATOM 1490 N N . ARG A 1 182 ? 9.602 6.136 -18.421 1.00 92.50 182 ARG A N 1
ATOM 1491 C CA . ARG A 1 182 ? 8.149 6.001 -18.640 1.00 92.50 182 ARG A CA 1
ATOM 1492 C C . ARG A 1 182 ? 7.442 5.169 -17.566 1.00 92.50 182 ARG A C 1
ATOM 1494 O O . ARG A 1 182 ? 6.251 4.898 -17.682 1.00 92.50 182 ARG A O 1
ATOM 1501 N N . VAL A 1 183 ? 8.157 4.730 -16.528 1.00 91.62 183 VAL A N 1
ATOM 1502 C CA . VAL A 1 183 ? 7.598 3.858 -15.481 1.00 91.62 183 VAL A CA 1
ATOM 1503 C C . VAL A 1 183 ? 6.436 4.531 -14.751 1.00 91.62 183 VAL A C 1
ATOM 1505 O O . VAL A 1 183 ? 6.549 5.676 -14.315 1.00 91.62 183 VAL A O 1
ATOM 1508 N N . THR A 1 184 ? 5.322 3.824 -14.583 1.00 91.38 184 THR A N 1
ATOM 1509 C CA . THR A 1 184 ? 4.114 4.334 -13.901 1.00 91.38 184 THR A CA 1
ATOM 1510 C C . THR A 1 184 ? 4.115 4.061 -12.396 1.00 91.38 184 THR A C 1
ATOM 1512 O O . THR A 1 184 ? 3.281 4.602 -11.669 1.00 91.38 184 THR A O 1
ATOM 1515 N N . THR A 1 185 ? 5.053 3.238 -11.929 1.00 92.31 185 THR A N 1
ATOM 1516 C CA . THR A 1 185 ? 5.282 2.910 -10.520 1.00 92.31 185 THR A CA 1
ATOM 1517 C C . THR A 1 185 ? 6.725 3.240 -10.172 1.00 92.31 185 THR A C 1
ATOM 1519 O O . THR A 1 185 ? 7.636 2.861 -10.908 1.00 92.31 185 THR A O 1
ATOM 1522 N N . LEU A 1 186 ? 6.928 3.953 -9.068 1.00 90.56 186 LEU A N 1
ATOM 1523 C CA . LEU A 1 186 ? 8.246 4.329 -8.577 1.00 90.56 186 LEU A CA 1
ATOM 1524 C C . LEU A 1 186 ? 8.352 4.010 -7.086 1.00 90.56 186 LEU A C 1
ATOM 1526 O O . LEU A 1 186 ? 7.613 4.570 -6.277 1.00 90.56 186 LEU A O 1
ATOM 1530 N N . THR A 1 187 ? 9.308 3.153 -6.736 1.00 90.62 187 THR A N 1
ATOM 1531 C CA . THR A 1 187 ? 9.668 2.857 -5.345 1.00 90.62 187 THR A CA 1
ATOM 1532 C C . THR A 1 187 ? 11.055 3.399 -5.067 1.00 90.62 187 THR A C 1
ATOM 1534 O O . THR A 1 187 ? 12.015 3.052 -5.756 1.00 90.62 187 THR A O 1
ATOM 1537 N N . TYR A 1 188 ? 11.165 4.262 -4.068 1.00 85.75 188 TYR A N 1
ATOM 1538 C CA . TYR A 1 188 ? 12.416 4.875 -3.677 1.00 85.75 188 TYR A CA 1
ATOM 1539 C C . TYR A 1 188 ? 12.769 4.553 -2.229 1.00 85.75 188 TYR A C 1
ATOM 1541 O O . TYR A 1 188 ? 12.131 5.050 -1.303 1.00 85.75 188 TYR A O 1
ATOM 1549 N N . THR A 1 189 ? 13.855 3.801 -2.076 1.00 81.94 189 THR A N 1
ATOM 1550 C CA . THR A 1 189 ? 14.483 3.466 -0.800 1.00 81.94 189 THR A CA 1
ATOM 1551 C C . THR A 1 189 ? 15.940 3.958 -0.853 1.00 81.94 189 THR A C 1
ATOM 1553 O O . THR A 1 189 ? 16.686 3.601 -1.776 1.00 81.94 189 THR A O 1
ATOM 1556 N N . PRO A 1 190 ? 16.411 4.822 0.063 1.00 70.00 190 PRO A N 1
ATOM 1557 C CA . PRO A 1 190 ? 17.812 5.152 0.202 1.00 70.00 190 PRO A CA 1
ATOM 1558 C C . PRO A 1 190 ? 18.600 3.879 0.464 1.00 70.00 190 PRO A C 1
ATOM 1560 O O . PRO A 1 190 ? 18.293 3.103 1.364 1.00 70.00 190 PRO A O 1
ATOM 1563 N N . SER A 1 191 ? 19.664 3.679 -0.307 1.00 64.44 191 SER A N 1
ATOM 1564 C CA . SER A 1 191 ? 20.551 2.556 -0.044 1.00 64.44 191 SER A CA 1
ATOM 1565 C C . SER A 1 191 ? 21.260 2.768 1.300 1.00 64.44 191 SER A C 1
ATOM 1567 O O . SER A 1 191 ? 21.867 3.832 1.480 1.00 64.44 191 SER A O 1
ATOM 1569 N N . PRO A 1 192 ? 21.298 1.751 2.183 1.00 56.97 192 PRO A N 1
ATOM 1570 C CA . PRO A 1 192 ? 22.066 1.797 3.430 1.00 56.97 192 PRO A CA 1
ATOM 1571 C C . PRO A 1 192 ? 23.559 2.059 3.186 1.00 56.97 192 PRO A C 1
ATOM 1573 O O . PRO A 1 192 ? 24.261 2.609 4.028 1.00 56.97 192 PRO A O 1
ATOM 1576 N N . LEU A 1 193 ? 24.044 1.668 2.002 1.00 49.72 193 LEU A N 1
ATOM 1577 C CA . LEU A 1 193 ? 25.443 1.752 1.585 1.00 49.72 193 LEU A CA 1
ATOM 1578 C C . LEU A 1 193 ? 25.827 3.145 1.062 1.00 49.72 193 LEU A C 1
ATOM 1580 O O . LEU A 1 193 ? 27.010 3.469 0.971 1.00 49.72 193 LEU A O 1
ATOM 1584 N N . THR A 1 194 ? 24.850 3.986 0.702 1.00 52.91 194 THR A N 1
ATOM 1585 C CA . THR A 1 194 ? 25.112 5.379 0.321 1.00 52.91 194 THR A CA 1
ATOM 1586 C C . THR A 1 194 ? 24.947 6.271 1.539 1.00 52.91 194 THR A C 1
ATOM 1588 O O . THR A 1 194 ? 23.888 6.841 1.761 1.00 52.91 194 THR A O 1
ATOM 1591 N N . SER A 1 195 ? 26.025 6.401 2.306 1.00 53.94 195 SER A N 1
ATOM 1592 C CA . SER A 1 195 ? 26.106 7.110 3.590 1.00 53.94 195 SER A CA 1
ATOM 1593 C C . SER A 1 195 ? 25.827 8.623 3.562 1.00 53.94 195 SER A C 1
ATOM 1595 O O . SER A 1 195 ? 26.026 9.282 4.578 1.00 53.94 195 SER A O 1
ATOM 1597 N N . SER A 1 196 ? 25.376 9.212 2.444 1.00 66.12 196 SER A N 1
ATOM 1598 C CA . SER A 1 196 ? 25.046 10.642 2.399 1.00 66.12 196 SER A CA 1
ATOM 1599 C C . SER A 1 196 ? 23.647 10.914 1.842 1.00 66.12 196 SER A C 1
ATOM 1601 O O . SER A 1 196 ? 23.316 10.552 0.709 1.00 66.12 196 SER A O 1
ATOM 1603 N N . TYR A 1 197 ? 22.847 11.612 2.655 1.00 67.56 197 TYR A N 1
ATOM 1604 C CA . TYR A 1 197 ? 21.547 12.193 2.306 1.00 67.56 197 TYR A CA 1
ATOM 1605 C C . TYR A 1 197 ? 21.598 12.956 0.972 1.00 67.56 197 TYR A C 1
ATOM 1607 O O . TYR A 1 197 ? 20.749 12.765 0.107 1.00 67.56 197 TYR A O 1
ATOM 1615 N N . GLU A 1 198 ? 22.666 13.722 0.748 1.00 71.19 198 GLU A N 1
ATOM 1616 C CA . GLU A 1 198 ? 22.875 14.503 -0.476 1.00 71.19 198 GLU A CA 1
ATOM 1617 C C . GLU A 1 198 ? 22.932 13.660 -1.756 1.00 71.19 198 GLU A C 1
ATOM 1619 O O . GLU A 1 198 ? 22.386 14.055 -2.785 1.00 71.19 198 GLU A O 1
ATOM 1624 N N . ARG A 1 199 ? 23.570 12.481 -1.737 1.00 72.69 199 ARG A N 1
ATOM 1625 C CA . ARG A 1 199 ? 23.605 11.607 -2.926 1.00 72.69 199 ARG A CA 1
ATOM 1626 C C . ARG A 1 199 ? 22.227 11.036 -3.234 1.00 72.69 199 ARG A C 1
ATOM 1628 O O . ARG A 1 199 ? 21.841 10.961 -4.396 1.00 72.69 199 ARG A O 1
ATOM 1635 N N . SER A 1 200 ? 21.505 10.659 -2.187 1.00 70.88 200 SER A N 1
ATOM 1636 C CA . SER A 1 200 ? 20.128 10.179 -2.254 1.00 70.88 200 SER A CA 1
ATOM 1637 C C . SER A 1 200 ? 19.192 11.256 -2.824 1.00 70.88 200 SER A C 1
ATOM 1639 O O . SER A 1 200 ? 18.490 11.005 -3.803 1.00 70.88 200 SER A O 1
ATOM 1641 N N . LYS A 1 201 ? 19.277 12.490 -2.317 1.00 73.81 201 LYS A N 1
ATOM 1642 C CA . LYS A 1 201 ? 18.527 13.644 -2.830 1.00 73.81 201 LYS A CA 1
ATOM 1643 C C . LYS A 1 201 ? 18.857 13.958 -4.293 1.00 73.81 201 LYS A C 1
ATOM 1645 O O . LYS A 1 201 ? 17.953 14.116 -5.109 1.00 73.81 201 LYS A O 1
ATOM 1650 N N . LYS A 1 202 ? 20.145 13.987 -4.658 1.00 78.19 202 LYS A N 1
ATOM 1651 C CA . LYS A 1 202 ? 20.581 14.203 -6.052 1.00 78.19 202 LYS A CA 1
ATOM 1652 C C . LYS A 1 202 ? 20.065 13.125 -6.996 1.00 78.19 202 LYS A C 1
ATOM 1654 O O . LYS A 1 202 ? 19.638 13.447 -8.099 1.00 78.19 202 LYS A O 1
ATOM 1659 N N . PHE A 1 203 ? 20.090 11.862 -6.568 1.00 79.50 203 PHE A N 1
ATOM 1660 C CA . PHE A 1 203 ? 19.529 10.770 -7.354 1.00 79.50 203 PHE A CA 1
ATOM 1661 C C . PHE A 1 203 ? 18.031 10.972 -7.577 1.00 79.50 203 PHE A C 1
ATOM 1663 O O . PHE A 1 203 ? 17.583 10.865 -8.712 1.00 79.50 203 PHE A O 1
ATOM 1670 N N . MET A 1 204 ? 17.275 11.330 -6.536 1.00 76.56 204 MET A N 1
ATOM 1671 C CA . MET A 1 204 ? 15.847 11.608 -6.689 1.00 76.56 204 MET A CA 1
ATOM 1672 C C . MET A 1 204 ? 15.576 12.776 -7.625 1.00 76.56 204 MET A C 1
ATOM 1674 O O . MET A 1 204 ? 14.817 12.612 -8.571 1.00 76.56 204 MET A O 1
ATOM 1678 N N . SER A 1 205 ? 16.252 13.911 -7.451 1.00 79.12 205 SER A N 1
ATOM 1679 C CA . SER A 1 205 ? 16.119 15.051 -8.368 1.00 79.12 205 SER A CA 1
ATOM 1680 C C . SER A 1 205 ? 16.449 14.670 -9.822 1.00 79.12 205 SER A C 1
ATOM 1682 O O . SER A 1 205 ? 15.748 15.068 -10.755 1.00 79.12 205 SER A O 1
ATOM 1684 N N . TRP A 1 206 ? 17.460 13.821 -10.037 1.00 81.75 206 TRP A N 1
ATOM 1685 C CA . TRP A 1 206 ? 17.777 13.299 -11.367 1.00 81.75 206 TRP A CA 1
ATOM 1686 C C . TRP A 1 206 ? 16.683 12.377 -11.918 1.00 81.75 206 TRP A C 1
ATOM 1688 O O . TRP A 1 206 ? 16.287 12.535 -13.072 1.00 81.75 206 TRP A O 1
ATOM 1698 N N . VAL A 1 207 ? 16.171 11.440 -11.110 1.00 80.19 207 VAL A N 1
ATOM 1699 C CA . VAL A 1 207 ? 15.062 10.561 -11.511 1.00 80.19 207 VAL A CA 1
ATOM 1700 C C . VAL A 1 207 ? 13.873 11.414 -11.927 1.00 80.19 207 VAL A C 1
ATOM 1702 O O . VAL A 1 207 ? 13.335 11.187 -13.001 1.00 80.19 207 VAL A O 1
ATOM 1705 N N . LEU A 1 208 ? 13.521 12.428 -11.133 1.00 76.50 208 LEU A N 1
ATOM 1706 C CA . LEU A 1 208 ? 12.398 13.329 -11.384 1.00 76.50 208 LEU A CA 1
ATOM 1707 C C . LEU A 1 208 ? 12.547 14.125 -12.677 1.00 76.50 208 LEU A C 1
ATOM 1709 O O . LEU A 1 208 ? 11.644 14.102 -13.508 1.00 76.50 208 LEU A O 1
ATOM 1713 N N . SER A 1 209 ? 13.693 14.775 -12.866 1.00 81.94 209 SER A N 1
ATOM 1714 C CA . SER A 1 209 ? 13.978 15.573 -14.066 1.00 81.94 209 SER A CA 1
ATOM 1715 C C . SER A 1 209 ? 14.129 14.739 -15.340 1.00 81.94 209 SER A C 1
ATOM 1717 O O . SER A 1 209 ? 13.971 15.262 -16.439 1.00 81.94 209 SER A O 1
ATOM 1719 N N . SER A 1 210 ? 14.426 13.444 -15.213 1.00 84.62 210 SER A N 1
ATOM 1720 C CA . SER A 1 210 ? 14.631 12.550 -16.357 1.00 84.62 210 SER A CA 1
ATOM 1721 C C . SER A 1 210 ? 13.357 11.841 -16.826 1.00 84.62 210 SER A C 1
ATOM 1723 O O . SER A 1 210 ? 13.417 11.119 -17.825 1.00 84.62 210 SER A O 1
ATOM 1725 N N . ARG A 1 211 ? 12.227 11.991 -16.120 1.00 87.62 211 ARG A N 1
ATOM 1726 C CA . ARG A 1 211 ? 10.968 11.317 -16.470 1.00 87.62 211 ARG A CA 1
ATOM 1727 C C . ARG A 1 211 ? 10.362 11.866 -17.756 1.00 87.62 211 ARG A C 1
ATOM 1729 O O . ARG A 1 211 ? 10.415 13.056 -18.045 1.00 87.62 211 ARG A O 1
ATOM 1736 N N . ASP A 1 212 ? 9.712 10.976 -18.496 1.00 87.56 212 ASP A N 1
ATOM 1737 C CA . ASP A 1 212 ? 8.835 11.352 -19.598 1.00 87.56 212 ASP A CA 1
ATOM 1738 C C . ASP A 1 212 ? 7.463 11.729 -19.025 1.00 87.56 212 ASP A C 1
ATOM 1740 O O . ASP A 1 212 ? 6.673 10.863 -18.645 1.00 87.56 212 ASP A O 1
ATOM 1744 N N . HIS A 1 213 ? 7.188 13.031 -18.937 1.00 83.25 213 HIS A N 1
ATOM 1745 C CA . HIS A 1 213 ? 5.942 13.563 -18.374 1.00 83.25 213 HIS A CA 1
ATOM 1746 C C . HIS A 1 213 ? 4.693 13.245 -19.210 1.00 83.25 213 HIS A C 1
ATOM 1748 O O . HIS A 1 213 ? 3.580 13.459 -18.734 1.00 83.25 213 HIS A O 1
ATOM 1754 N N . SER A 1 214 ? 4.852 12.680 -20.410 1.00 86.69 214 SER A N 1
ATOM 1755 C CA . SER A 1 214 ? 3.735 12.126 -21.186 1.00 86.69 214 SER A CA 1
ATOM 1756 C C . SER A 1 214 ? 3.147 10.869 -20.528 1.00 86.69 214 SER A C 1
ATOM 1758 O O . SER A 1 214 ? 2.034 10.465 -20.856 1.00 86.69 214 SER A O 1
ATOM 1760 N N . TYR A 1 215 ? 3.884 10.250 -19.594 1.00 88.31 215 TYR A N 1
ATOM 1761 C CA . TYR A 1 215 ? 3.476 9.065 -18.844 1.00 88.31 215 TYR A CA 1
ATOM 1762 C C . TYR A 1 215 ? 3.237 9.417 -17.376 1.00 88.31 215 TYR A C 1
ATOM 1764 O O . TYR A 1 215 ? 4.162 9.734 -16.619 1.00 88.31 215 TYR A O 1
ATOM 1772 N N . SER A 1 216 ? 1.977 9.318 -16.954 1.00 88.25 216 SER A N 1
ATOM 1773 C CA . SER A 1 216 ? 1.581 9.608 -15.579 1.00 88.25 216 SER A CA 1
ATOM 1774 C C . SER A 1 216 ? 2.246 8.653 -14.588 1.00 88.25 216 SER A C 1
ATOM 1776 O O . SER A 1 216 ? 2.191 7.430 -14.741 1.00 88.25 216 SER A O 1
ATOM 1778 N N . LEU A 1 217 ? 2.838 9.207 -13.529 1.00 90.19 217 LEU A N 1
ATOM 1779 C CA . LEU A 1 217 ? 3.185 8.417 -12.355 1.00 90.19 217 LEU A CA 1
ATOM 1780 C C . LEU A 1 217 ? 1.899 8.145 -11.570 1.00 90.19 217 LEU A C 1
ATOM 1782 O O . LEU A 1 217 ? 1.212 9.080 -11.167 1.00 90.19 217 LEU A O 1
ATOM 1786 N N . LEU A 1 218 ? 1.573 6.870 -11.376 1.00 92.81 218 LEU A N 1
ATOM 1787 C CA . LEU A 1 218 ? 0.339 6.440 -10.715 1.00 92.81 218 LEU A CA 1
ATOM 1788 C C . LEU A 1 218 ? 0.603 5.941 -9.296 1.00 92.81 218 LEU A C 1
ATOM 1790 O O . LEU A 1 218 ? -0.218 6.164 -8.410 1.00 92.81 218 LEU A O 1
ATOM 1794 N N . ASN A 1 219 ? 1.743 5.283 -9.075 1.00 94.19 219 ASN A N 1
ATOM 1795 C CA . ASN A 1 219 ? 2.097 4.703 -7.784 1.00 94.19 219 ASN A CA 1
ATOM 1796 C C . ASN A 1 219 ? 3.460 5.219 -7.337 1.00 94.19 219 ASN A C 1
ATOM 1798 O O . ASN A 1 219 ? 4.450 5.081 -8.058 1.00 94.19 219 ASN A O 1
ATOM 1802 N N . LEU A 1 220 ? 3.510 5.775 -6.133 1.00 92.12 220 LEU A N 1
ATOM 1803 C CA . LEU A 1 220 ? 4.725 6.320 -5.553 1.00 92.12 220 LEU A CA 1
ATOM 1804 C C . LEU A 1 220 ? 4.916 5.768 -4.144 1.00 92.12 220 LEU A C 1
ATOM 1806 O O . LEU A 1 220 ? 4.070 5.971 -3.277 1.00 92.12 220 LEU A O 1
ATOM 1810 N N . THR A 1 221 ? 6.038 5.088 -3.925 1.00 92.12 221 THR A N 1
ATOM 1811 C CA . THR A 1 221 ? 6.489 4.656 -2.600 1.00 92.12 221 THR A CA 1
ATOM 1812 C C . THR A 1 221 ? 7.814 5.321 -2.282 1.00 92.12 221 THR A C 1
ATOM 1814 O O . THR A 1 221 ? 8.748 5.263 -3.079 1.00 92.12 221 THR A O 1
ATOM 1817 N N . ILE A 1 222 ? 7.889 5.961 -1.124 1.00 86.62 222 ILE A N 1
ATOM 1818 C CA . ILE A 1 222 ? 9.074 6.661 -0.640 1.00 86.62 222 ILE A CA 1
ATOM 1819 C C . ILE A 1 222 ? 9.329 6.180 0.771 1.00 86.62 222 ILE A C 1
ATOM 1821 O O . ILE A 1 222 ? 8.512 6.416 1.652 1.00 86.62 222 ILE A O 1
ATOM 1825 N N . ASP A 1 223 ? 10.461 5.532 0.975 1.00 85.62 223 ASP A N 1
ATOM 1826 C CA . ASP A 1 223 ? 10.913 5.075 2.279 1.00 85.62 223 ASP A CA 1
ATOM 1827 C C . ASP A 1 223 ? 12.240 5.750 2.577 1.00 85.62 223 ASP A C 1
ATOM 1829 O O . ASP A 1 223 ? 13.272 5.215 2.212 1.00 85.62 223 ASP A O 1
ATOM 1833 N N . ALA A 1 224 ? 12.240 6.973 3.105 1.00 76.31 224 ALA A N 1
ATOM 1834 C CA . ALA A 1 224 ? 13.448 7.790 3.156 1.00 76.31 224 ALA A CA 1
ATOM 1835 C C . ALA A 1 224 ? 13.521 8.710 4.374 1.00 76.31 224 ALA A C 1
ATOM 1837 O O . ALA A 1 224 ? 12.526 9.016 5.029 1.00 76.31 224 ALA A O 1
ATOM 1838 N N . TRP A 1 225 ? 14.725 9.222 4.642 1.00 72.50 225 TRP A N 1
ATOM 1839 C CA . TRP A 1 225 ? 14.865 10.379 5.517 1.00 72.50 225 TRP A CA 1
ATOM 1840 C C . TRP A 1 225 ? 14.305 11.613 4.803 1.00 72.50 225 TRP A C 1
ATOM 1842 O O . TRP A 1 225 ? 14.852 12.023 3.778 1.00 72.50 225 TRP A O 1
ATOM 1852 N N . ILE A 1 226 ? 13.222 12.193 5.319 1.00 66.38 226 ILE A N 1
ATOM 1853 C CA . ILE A 1 226 ? 12.540 13.335 4.702 1.00 66.38 226 ILE A CA 1
ATOM 1854 C C . ILE A 1 226 ? 12.940 14.599 5.456 1.00 66.38 226 ILE A C 1
ATOM 1856 O O . ILE A 1 226 ? 12.728 14.728 6.661 1.00 66.38 226 ILE A O 1
ATOM 1860 N N . GLN A 1 227 ? 13.538 15.546 4.737 1.00 64.31 227 GLN A N 1
ATOM 1861 C CA . GLN A 1 227 ? 13.862 16.865 5.261 1.00 64.31 227 GLN A CA 1
ATOM 1862 C C . GLN A 1 227 ? 13.496 17.913 4.213 1.00 64.31 227 GLN A C 1
ATOM 1864 O O . GLN A 1 227 ? 14.168 18.002 3.192 1.00 64.31 227 GLN A O 1
ATOM 1869 N N . GLU A 1 228 ? 12.437 18.686 4.487 1.00 60.47 228 GLU A N 1
ATOM 1870 C CA . GLU A 1 228 ? 12.008 19.873 3.720 1.00 60.47 228 GLU A CA 1
ATOM 1871 C C . GLU A 1 228 ? 12.270 19.773 2.204 1.00 60.47 228 GLU A C 1
ATOM 1873 O O . GLU A 1 228 ? 12.985 20.592 1.625 1.00 60.47 228 GLU A O 1
ATOM 1878 N N . ASP A 1 229 ? 11.745 18.720 1.568 1.00 62.72 229 ASP A N 1
ATOM 1879 C CA . ASP A 1 229 ? 12.079 18.423 0.177 1.00 62.72 229 ASP A CA 1
ATOM 1880 C C . ASP A 1 229 ? 11.056 19.044 -0.781 1.00 62.72 229 ASP A C 1
ATOM 1882 O O . ASP A 1 229 ? 9.991 18.487 -1.048 1.00 62.72 229 ASP A O 1
ATOM 1886 N N . GLU A 1 230 ? 11.382 20.227 -1.300 1.00 70.75 230 GLU A N 1
ATOM 1887 C CA . GLU A 1 230 ? 10.597 20.917 -2.329 1.00 70.75 230 GLU A CA 1
ATOM 1888 C C . GLU A 1 230 ? 10.368 20.030 -3.570 1.00 70.75 230 GLU A C 1
ATOM 1890 O O . GLU A 1 230 ? 9.313 20.092 -4.202 1.00 70.75 230 GLU A O 1
ATOM 1895 N N . GLU A 1 231 ? 11.317 19.146 -3.891 1.00 70.31 231 GLU A N 1
ATOM 1896 C CA . GLU A 1 231 ? 11.212 18.231 -5.030 1.00 70.31 231 GLU A CA 1
ATOM 1897 C C . GLU A 1 231 ? 10.155 17.146 -4.797 1.00 70.31 231 GLU A C 1
ATOM 1899 O O . GLU A 1 231 ? 9.456 16.747 -5.731 1.00 70.31 231 GLU A O 1
ATOM 1904 N N . LEU A 1 232 ? 9.967 16.720 -3.543 1.00 73.00 232 LEU A N 1
ATOM 1905 C CA . LEU A 1 232 ? 8.894 15.803 -3.167 1.00 73.00 232 LEU A CA 1
ATOM 1906 C C . LEU A 1 232 ? 7.520 16.456 -3.356 1.00 73.00 232 LEU A C 1
ATOM 1908 O O . LEU A 1 232 ? 6.614 15.840 -3.922 1.00 73.00 232 LEU A O 1
ATOM 1912 N N . CYS A 1 233 ? 7.377 17.713 -2.927 1.00 75.81 233 CYS A N 1
ATOM 1913 C CA . CYS A 1 233 ? 6.157 18.490 -3.145 1.00 75.81 233 CYS A CA 1
ATOM 1914 C C . CYS A 1 233 ? 5.852 18.624 -4.641 1.00 75.81 233 CYS A C 1
ATOM 1916 O O . CYS A 1 233 ? 4.722 18.373 -5.056 1.00 75.81 233 CYS A O 1
ATOM 1918 N N . LYS A 1 234 ? 6.859 18.957 -5.464 1.00 75.25 234 LYS A N 1
ATOM 1919 C CA . LYS A 1 234 ? 6.714 19.036 -6.927 1.00 75.25 234 LYS A CA 1
ATOM 1920 C C . LYS A 1 234 ? 6.264 17.704 -7.514 1.00 75.25 234 LYS A C 1
ATOM 1922 O O . LYS A 1 234 ? 5.304 17.680 -8.277 1.00 75.25 234 LYS A O 1
ATOM 1927 N N . LEU A 1 235 ? 6.909 16.603 -7.129 1.00 75.44 235 LEU A N 1
ATOM 1928 C CA . LEU A 1 235 ? 6.578 15.265 -7.613 1.00 75.44 235 LEU A CA 1
ATOM 1929 C C . LEU A 1 235 ? 5.120 14.897 -7.326 1.00 75.44 235 LEU A C 1
ATOM 1931 O O . LEU A 1 235 ? 4.431 14.398 -8.213 1.00 75.44 235 LEU A O 1
ATOM 1935 N N . ILE A 1 236 ? 4.656 15.137 -6.103 1.00 79.31 236 ILE A N 1
ATOM 1936 C CA . ILE A 1 236 ? 3.282 14.817 -5.707 1.00 79.31 236 ILE A CA 1
ATOM 1937 C C . ILE A 1 236 ? 2.289 15.736 -6.425 1.00 79.31 236 ILE A C 1
ATOM 1939 O O . ILE A 1 236 ? 1.255 15.266 -6.886 1.00 79.31 236 ILE A O 1
ATOM 1943 N N . ASN A 1 237 ? 2.614 17.022 -6.572 1.00 78.81 237 ASN A N 1
ATOM 1944 C CA . ASN A 1 237 ? 1.714 18.012 -7.157 1.00 78.81 237 ASN A CA 1
ATOM 1945 C C . ASN A 1 237 ? 1.490 17.825 -8.670 1.00 78.81 237 ASN A C 1
ATOM 1947 O O . ASN A 1 237 ? 0.387 18.044 -9.159 1.00 78.81 237 ASN A O 1
ATOM 1951 N N . ILE A 1 238 ? 2.517 17.423 -9.428 1.00 75.88 238 ILE A N 1
ATOM 1952 C CA . ILE A 1 238 ? 2.417 17.311 -10.897 1.00 75.88 238 ILE A CA 1
ATOM 1953 C C . ILE A 1 238 ? 1.830 15.978 -11.385 1.00 75.88 238 ILE A C 1
ATOM 1955 O O . ILE A 1 238 ? 1.596 15.828 -12.583 1.00 75.88 238 ILE A O 1
ATOM 1959 N N . ASN A 1 239 ? 1.631 14.992 -10.501 1.00 79.75 239 ASN A N 1
ATOM 1960 C CA . ASN A 1 239 ? 1.213 13.645 -10.892 1.00 79.75 239 ASN A CA 1
ATOM 1961 C C . ASN A 1 239 ? -0.176 13.290 -10.340 1.00 79.75 239 ASN A C 1
ATOM 1963 O O . ASN A 1 239 ? -0.424 13.473 -9.147 1.00 79.75 239 ASN A O 1
ATOM 1967 N N . PRO A 1 240 ? -1.067 12.697 -11.158 1.00 86.12 240 PRO A N 1
ATOM 1968 C CA . PRO A 1 240 ? -2.375 12.220 -10.714 1.00 86.12 240 PRO A CA 1
ATOM 1969 C C . PRO A 1 240 ? -2.237 10.871 -9.990 1.00 86.12 240 PRO A C 1
ATOM 1971 O O . PRO A 1 240 ? -2.705 9.835 -10.464 1.00 86.12 240 PRO A O 1
ATOM 1974 N N . LEU A 1 241 ? -1.540 10.870 -8.852 1.00 91.06 241 LEU A N 1
ATOM 1975 C CA . LEU A 1 241 ? -1.237 9.656 -8.099 1.00 91.06 241 LEU A CA 1
ATOM 1976 C C . LEU A 1 241 ? -2.527 8.927 -7.698 1.00 91.06 241 LEU A C 1
ATOM 1978 O O . LEU A 1 241 ? -3.465 9.536 -7.180 1.00 91.06 241 LEU A O 1
ATOM 1982 N N . LEU A 1 242 ? -2.547 7.613 -7.905 1.00 95.50 242 LEU A N 1
ATOM 1983 C CA . LEU A 1 242 ? -3.590 6.701 -7.434 1.00 95.50 242 LEU A CA 1
ATOM 1984 C C . LEU A 1 242 ? -3.207 6.065 -6.095 1.00 95.50 242 LEU A C 1
ATOM 1986 O O . LEU A 1 242 ? -4.086 5.809 -5.267 1.00 95.50 242 LEU A O 1
ATOM 1990 N N . SER A 1 243 ? -1.910 5.824 -5.884 1.00 96.56 243 SER A N 1
ATOM 1991 C CA . SER A 1 243 ? -1.350 5.272 -4.652 1.00 96.56 243 SER A CA 1
ATOM 1992 C C . SER A 1 243 ? -0.129 6.071 -4.210 1.00 96.56 243 SER A C 1
ATOM 1994 O O . SER A 1 243 ? 0.813 6.261 -4.984 1.00 96.56 243 SER A O 1
ATOM 1996 N N . LEU A 1 244 ? -0.141 6.515 -2.955 1.00 94.81 244 LEU A N 1
ATOM 1997 C CA . LEU A 1 244 ? 0.981 7.199 -2.325 1.00 94.81 244 LEU A CA 1
ATOM 1998 C C . LEU A 1 244 ? 1.319 6.534 -0.992 1.00 94.81 244 LEU A C 1
ATOM 2000 O O . LEU A 1 244 ? 0.473 6.449 -0.102 1.00 94.81 244 LEU A O 1
ATOM 2004 N N . LYS A 1 245 ? 2.572 6.099 -0.860 1.00 94.12 245 LYS A N 1
ATOM 2005 C CA . LYS A 1 245 ? 3.157 5.583 0.376 1.00 94.12 245 LYS A CA 1
ATOM 2006 C C . LYS A 1 245 ? 4.369 6.416 0.742 1.00 94.12 245 LYS A C 1
ATOM 2008 O O . LYS A 1 245 ? 5.315 6.501 -0.040 1.00 94.12 245 LYS A O 1
ATOM 2013 N N . ILE A 1 246 ? 4.347 7.015 1.921 1.00 89.56 246 ILE A N 1
ATOM 2014 C CA . ILE A 1 246 ? 5.476 7.765 2.456 1.00 89.56 246 ILE A CA 1
ATOM 2015 C C . ILE A 1 246 ? 5.808 7.200 3.830 1.00 89.56 246 ILE A C 1
ATOM 2017 O O . ILE A 1 246 ? 5.046 7.384 4.774 1.00 89.56 246 ILE A O 1
ATOM 2021 N N . ASN A 1 247 ? 6.952 6.535 3.932 1.00 87.81 247 ASN A N 1
ATOM 2022 C CA . ASN A 1 247 ? 7.604 6.178 5.179 1.00 87.81 247 ASN A CA 1
ATOM 2023 C C . ASN A 1 247 ? 8.783 7.133 5.397 1.00 87.81 247 ASN A C 1
ATOM 2025 O O . ASN A 1 247 ? 9.854 6.997 4.811 1.00 87.81 247 ASN A O 1
ATOM 2029 N N . GLY A 1 248 ? 8.521 8.187 6.160 1.00 78.62 248 GLY A N 1
ATOM 2030 C CA . GLY A 1 248 ? 9.445 9.270 6.436 1.00 78.62 248 GLY A CA 1
ATOM 2031 C C . GLY A 1 248 ? 10.086 9.145 7.810 1.00 78.62 248 GLY A C 1
ATOM 2032 O O . GLY A 1 248 ? 9.389 9.100 8.826 1.00 78.62 248 GLY A O 1
ATOM 2033 N N . TYR A 1 249 ? 11.414 9.207 7.845 1.00 74.94 249 TYR A N 1
ATOM 2034 C CA . TYR A 1 249 ? 12.188 9.408 9.072 1.00 74.94 249 TYR A CA 1
ATOM 2035 C C . TYR A 1 249 ? 12.755 10.832 9.096 1.00 74.94 249 TYR A C 1
ATOM 2037 O O . TYR A 1 249 ? 13.186 11.339 8.063 1.00 74.94 249 TYR A O 1
ATOM 2045 N N . GLY A 1 250 ? 12.783 11.499 10.250 1.00 71.56 250 GLY A N 1
ATOM 2046 C CA . GLY A 1 250 ? 13.438 12.810 10.381 1.00 71.56 250 GLY A CA 1
ATOM 2047 C C . GLY A 1 250 ? 12.488 13.938 10.765 1.00 71.56 250 GLY A C 1
ATOM 2048 O O . GLY A 1 250 ? 11.756 13.796 11.738 1.00 71.56 250 GLY A O 1
ATOM 2049 N N . ARG A 1 251 ? 12.541 15.095 10.091 1.00 66.25 251 ARG A N 1
ATOM 2050 C CA . ARG A 1 251 ? 11.658 16.231 10.423 1.00 66.25 251 ARG A CA 1
ATOM 2051 C C . ARG A 1 251 ? 10.293 16.056 9.774 1.00 66.25 251 ARG A C 1
ATOM 2053 O O . ARG A 1 251 ? 10.204 15.688 8.604 1.00 66.25 251 ARG A O 1
ATOM 2060 N N . CYS A 1 252 ? 9.232 16.369 10.516 1.00 64.00 252 CYS A N 1
ATOM 2061 C CA . CYS A 1 252 ? 7.884 16.397 9.953 1.00 64.00 252 CYS A CA 1
ATOM 2062 C C . CYS A 1 252 ? 7.849 17.371 8.758 1.00 64.00 252 CYS A C 1
ATOM 2064 O O . CYS A 1 252 ? 8.395 18.475 8.870 1.00 64.00 252 CYS A O 1
ATOM 2066 N N . PRO A 1 253 ? 7.203 17.017 7.630 1.00 62.66 253 PRO A N 1
ATOM 2067 C CA . PRO A 1 253 ? 6.986 17.968 6.550 1.00 62.66 253 PRO A CA 1
ATOM 2068 C C . PRO A 1 253 ? 6.313 19.233 7.090 1.00 62.66 253 PRO A C 1
ATOM 2070 O O . PRO A 1 253 ? 5.404 19.147 7.923 1.00 62.66 253 PRO A O 1
ATOM 2073 N N . LYS A 1 254 ? 6.748 20.409 6.619 1.00 63.81 254 LYS A N 1
ATOM 2074 C CA . LYS A 1 254 ? 6.069 21.684 6.903 1.00 63.81 254 LYS A CA 1
ATOM 2075 C C . LYS A 1 254 ? 4.586 21.590 6.525 1.00 63.81 254 LYS A C 1
ATOM 2077 O O . LYS A 1 254 ? 4.191 20.753 5.709 1.00 63.81 254 LYS A O 1
ATOM 2082 N N . SER A 1 255 ? 3.773 22.503 7.060 1.00 61.59 255 SER A N 1
ATOM 2083 C CA . SER A 1 255 ? 2.320 22.545 6.841 1.00 61.59 255 SER A CA 1
ATOM 2084 C C . SER A 1 255 ? 1.883 22.682 5.378 1.00 61.59 255 SER A C 1
ATOM 2086 O O . SER A 1 255 ? 0.688 22.691 5.138 1.00 61.59 255 SER A O 1
ATOM 2088 N N . GLU A 1 256 ? 2.793 22.821 4.414 1.00 66.44 256 GLU A N 1
ATOM 2089 C CA . GLU A 1 256 ? 2.490 23.005 2.991 1.00 66.44 256 GLU A CA 1
ATOM 2090 C C . GLU A 1 256 ? 2.339 21.680 2.221 1.00 66.44 256 GLU A C 1
ATOM 2092 O O . GLU A 1 256 ? 1.503 21.601 1.325 1.00 66.44 256 GLU A O 1
ATOM 2097 N N . LEU A 1 257 ? 3.069 20.611 2.584 1.00 77.38 257 LEU A N 1
ATOM 2098 C CA . LEU A 1 257 ? 2.987 19.324 1.865 1.00 77.38 257 LEU A CA 1
ATOM 2099 C C . LEU A 1 257 ? 1.688 18.568 2.176 1.00 77.38 257 LEU A C 1
ATOM 2101 O O . LEU A 1 257 ? 1.057 18.001 1.286 1.00 77.38 257 LEU A O 1
ATOM 2105 N N . LEU A 1 258 ? 1.292 18.539 3.450 1.00 80.94 258 LEU A N 1
ATOM 2106 C CA . LEU A 1 258 ? 0.122 17.779 3.890 1.00 80.94 258 LEU A CA 1
ATOM 2107 C C . LEU A 1 258 ? -1.175 18.259 3.209 1.00 80.94 258 LEU A C 1
ATOM 2109 O O . LEU A 1 258 ? -1.905 17.401 2.722 1.00 80.94 258 LEU A O 1
ATOM 2113 N N . PRO A 1 259 ? -1.467 19.569 3.083 1.00 82.12 259 PRO A N 1
ATOM 2114 C CA . PRO A 1 259 ? -2.623 20.046 2.323 1.00 82.12 259 PRO A CA 1
ATOM 2115 C C . PRO A 1 259 ? -2.634 19.604 0.858 1.00 82.12 259 PRO A C 1
ATOM 2117 O O . PRO A 1 259 ? -3.702 19.275 0.352 1.00 82.12 259 PRO A O 1
ATOM 2120 N N . LEU A 1 260 ? -1.473 19.548 0.189 1.00 82.44 260 LEU A N 1
ATOM 2121 C CA . LEU A 1 260 ? -1.382 19.060 -1.194 1.00 82.44 260 LEU A CA 1
ATOM 2122 C C . LEU A 1 260 ? -1.776 17.582 -1.281 1.00 82.44 260 LEU A C 1
ATOM 2124 O O . LEU A 1 260 ? -2.573 17.198 -2.133 1.00 82.44 260 LEU A O 1
ATOM 2128 N N . ILE A 1 261 ? -1.258 16.758 -0.363 1.00 88.50 261 ILE A N 1
ATOM 2129 C CA . ILE A 1 261 ? -1.587 15.330 -0.305 1.00 88.50 261 ILE A CA 1
ATOM 2130 C C . ILE A 1 261 ? -3.070 15.137 0.026 1.00 88.50 261 ILE A C 1
ATOM 2132 O O . ILE A 1 261 ? -3.762 14.415 -0.685 1.00 88.50 261 ILE A O 1
ATOM 2136 N N . PHE A 1 262 ? -3.564 15.796 1.079 1.00 89.00 262 PHE A N 1
ATOM 2137 C CA . PHE A 1 262 ? -4.926 15.650 1.602 1.00 89.00 262 PHE A CA 1
ATOM 2138 C C . PHE A 1 262 ? -6.011 16.377 0.785 1.00 89.00 262 PHE A C 1
ATOM 2140 O O . PHE A 1 262 ? -7.188 16.295 1.142 1.00 89.00 262 PHE A O 1
ATOM 2147 N N . GLY A 1 263 ? -5.630 17.064 -0.296 1.00 85.44 263 GLY A N 1
ATOM 2148 C CA . GLY A 1 263 ? -6.528 17.646 -1.299 1.00 85.44 263 GLY A CA 1
ATOM 2149 C C . GLY A 1 263 ? -6.531 16.907 -2.644 1.00 85.44 263 GLY A C 1
ATOM 2150 O O . GLY A 1 263 ? -7.118 17.392 -3.614 1.00 85.44 263 GLY A O 1
ATOM 2151 N N . SER A 1 264 ? -5.857 15.757 -2.747 1.00 89.25 264 SER A N 1
ATOM 2152 C CA . SER A 1 264 ? -5.798 14.994 -3.995 1.00 89.25 264 SER A CA 1
ATOM 2153 C C . SER A 1 264 ? -7.136 14.335 -4.346 1.00 89.25 264 SER A C 1
ATOM 2155 O O . SER A 1 264 ? -7.756 13.647 -3.537 1.00 89.25 264 SER A O 1
ATOM 2157 N N . HIS A 1 265 ? -7.556 14.492 -5.601 1.00 91.00 265 HIS A N 1
ATOM 2158 C CA . HIS A 1 265 ? -8.820 13.942 -6.099 1.00 91.00 265 HIS A CA 1
ATOM 2159 C C . HIS A 1 265 ? -8.671 12.549 -6.726 1.00 91.00 265 HIS A C 1
ATOM 2161 O O . HIS A 1 265 ? -9.671 11.862 -6.923 1.00 91.00 265 HIS A O 1
ATOM 2167 N N . SER A 1 266 ? -7.441 12.127 -7.040 1.00 93.75 266 SER A N 1
ATOM 2168 C CA . SER A 1 266 ? -7.148 10.850 -7.702 1.00 93.75 266 SER A CA 1
ATOM 2169 C C . SER A 1 266 ? -6.726 9.741 -6.735 1.00 93.75 266 SER A C 1
ATOM 2171 O O . SER A 1 266 ? -6.831 8.566 -7.086 1.00 93.75 266 SER A O 1
ATOM 2173 N N . LEU A 1 267 ? -6.250 10.087 -5.531 1.00 96.06 267 LEU A N 1
ATOM 2174 C CA . LEU A 1 267 ? -5.722 9.106 -4.582 1.00 96.06 267 LEU A CA 1
ATOM 2175 C C . LEU A 1 267 ? -6.808 8.127 -4.126 1.00 96.06 267 LEU A C 1
ATOM 2177 O O . LEU A 1 267 ? -7.821 8.515 -3.548 1.00 96.06 267 LEU A O 1
ATOM 2181 N N . THR A 1 268 ? -6.543 6.839 -4.337 1.00 97.62 268 THR A N 1
ATOM 2182 C CA . THR A 1 268 ? -7.372 5.713 -3.877 1.00 97.62 268 THR A CA 1
ATOM 2183 C C . THR A 1 268 ? -6.758 5.005 -2.671 1.00 97.62 268 THR A C 1
ATOM 2185 O O . THR A 1 268 ? -7.484 4.438 -1.852 1.00 97.62 268 THR A O 1
ATOM 2188 N N . PHE A 1 269 ? -5.434 5.084 -2.527 1.00 98.44 269 PHE A N 1
ATOM 2189 C CA . PHE A 1 269 ? -4.668 4.532 -1.418 1.00 98.44 269 PHE A CA 1
ATOM 2190 C C . PHE A 1 269 ? -3.675 5.580 -0.910 1.00 98.44 269 PHE A C 1
ATOM 2192 O O . PHE A 1 269 ? -2.891 6.119 -1.695 1.00 98.44 269 PHE A O 1
ATOM 2199 N N . LEU A 1 270 ? -3.675 5.830 0.398 1.00 97.50 270 LEU A N 1
ATOM 2200 C CA . LEU A 1 270 ? -2.737 6.733 1.055 1.00 97.50 270 LEU A CA 1
ATOM 2201 C C . LEU A 1 270 ? -2.195 6.097 2.334 1.00 97.50 270 LEU A C 1
ATOM 2203 O O . LEU A 1 270 ? -2.962 5.759 3.232 1.00 97.50 270 LEU A O 1
ATOM 2207 N N . GLU A 1 271 ? -0.875 5.991 2.431 1.00 96.50 271 GLU A N 1
ATOM 2208 C CA . GLU A 1 271 ? -0.169 5.573 3.639 1.00 96.50 271 GLU A CA 1
ATOM 2209 C C . GLU A 1 271 ? 0.910 6.590 3.980 1.00 96.50 271 GLU A C 1
ATOM 2211 O O . GLU A 1 271 ? 1.819 6.840 3.189 1.00 96.50 271 GLU A O 1
ATOM 2216 N N . LEU A 1 272 ? 0.783 7.199 5.155 1.00 92.75 272 LEU A N 1
ATOM 2217 C CA . LEU A 1 272 ? 1.709 8.202 5.654 1.00 92.75 272 LEU A CA 1
ATOM 2218 C C . LEU A 1 272 ? 2.230 7.768 7.018 1.00 92.75 272 LEU A C 1
ATOM 2220 O O . LEU A 1 272 ? 1.464 7.637 7.969 1.00 92.75 272 LEU A O 1
ATOM 2224 N N . CYS A 1 273 ? 3.539 7.598 7.112 1.00 90.50 273 CYS A N 1
ATOM 2225 C CA . CYS A 1 273 ? 4.265 7.305 8.332 1.00 90.50 273 CYS A CA 1
ATOM 2226 C C . CYS A 1 273 ? 5.347 8.364 8.508 1.00 90.50 273 CYS A C 1
ATOM 2228 O O . CYS A 1 273 ? 6.211 8.506 7.648 1.00 90.50 273 CYS A O 1
ATOM 2230 N N . TYR A 1 274 ? 5.282 9.131 9.596 1.00 84.25 274 TYR A N 1
ATOM 2231 C CA . TYR A 1 274 ? 6.248 10.196 9.873 1.00 84.25 274 TYR A CA 1
ATOM 2232 C C . TYR A 1 274 ? 6.801 10.072 11.283 1.00 84.25 274 TYR A C 1
ATOM 2234 O O . TYR A 1 274 ? 6.245 10.605 12.242 1.00 84.25 274 TYR A O 1
ATOM 2242 N N . TYR A 1 275 ? 7.932 9.388 11.405 1.00 80.31 275 TYR A N 1
ATOM 2243 C CA . TYR A 1 275 ? 8.583 9.195 12.689 1.00 80.31 275 TYR A CA 1
ATOM 2244 C C . TYR A 1 275 ? 9.717 10.208 12.897 1.00 80.31 275 TYR A C 1
ATOM 2246 O O . TYR A 1 275 ? 10.692 10.247 12.141 1.00 80.31 275 TYR A O 1
ATOM 2254 N N . SER A 1 276 ? 9.600 11.023 13.951 1.00 74.38 276 SER A N 1
ATOM 2255 C CA . SER A 1 276 ? 10.600 12.021 14.340 1.00 74.38 276 SER A CA 1
ATOM 2256 C C . SER A 1 276 ? 11.005 11.881 15.801 1.00 74.38 276 SER A C 1
ATOM 2258 O O . SER A 1 276 ? 10.151 11.877 16.687 1.00 74.38 276 SER A O 1
ATOM 2260 N N . TRP A 1 277 ? 12.314 11.869 16.065 1.00 67.94 277 TRP A N 1
ATOM 2261 C CA . TRP A 1 277 ? 12.857 11.994 17.423 1.00 67.94 277 TRP A CA 1
ATOM 2262 C C . TRP A 1 277 ? 12.891 13.437 17.947 1.00 67.94 277 TRP A C 1
ATOM 2264 O O . TRP A 1 277 ? 13.078 13.628 19.145 1.00 67.94 277 TRP A O 1
ATOM 2274 N N . TYR A 1 278 ? 12.725 14.442 17.078 1.00 66.44 278 TYR A N 1
ATOM 2275 C CA . TYR A 1 278 ? 12.959 15.851 17.421 1.00 66.44 278 TYR A CA 1
ATOM 2276 C C . TYR A 1 278 ? 11.675 16.689 17.438 1.00 66.44 278 TYR A C 1
ATOM 2278 O O . TYR A 1 278 ? 11.473 17.465 18.367 1.00 66.44 278 TYR A O 1
ATOM 2286 N N . ASP A 1 279 ? 10.791 16.507 16.449 1.00 64.75 279 ASP A N 1
ATOM 2287 C CA . ASP A 1 279 ? 9.639 17.401 16.223 1.00 64.75 279 ASP A CA 1
ATOM 2288 C C . ASP A 1 279 ? 8.296 16.789 16.680 1.00 64.75 279 ASP A C 1
ATOM 2290 O O . ASP A 1 279 ? 7.240 17.426 16.628 1.00 64.75 279 ASP A O 1
ATOM 2294 N N . GLY A 1 280 ? 8.323 15.544 17.167 1.00 74.69 280 GLY A N 1
ATOM 2295 C CA . GLY A 1 280 ? 7.128 14.769 17.494 1.00 74.69 280 GLY A CA 1
ATOM 2296 C C . GLY A 1 280 ? 6.316 14.362 16.257 1.00 74.69 280 GLY A C 1
ATOM 2297 O O . GLY A 1 280 ? 6.832 14.281 15.147 1.00 74.69 280 GLY A O 1
ATOM 2298 N N . TYR A 1 281 ? 5.039 14.047 16.473 1.00 83.38 281 TYR A N 1
ATOM 2299 C CA . TYR A 1 281 ? 4.117 13.528 15.452 1.00 83.38 281 TYR A CA 1
ATOM 2300 C C . TYR A 1 281 ? 3.594 14.622 14.509 1.00 83.38 281 TYR A C 1
ATOM 2302 O O . TYR A 1 281 ? 3.417 15.774 14.918 1.00 83.38 281 TYR A O 1
ATOM 2310 N N . ALA A 1 282 ? 3.275 14.244 13.269 1.00 84.50 282 ALA A N 1
ATOM 2311 C CA . ALA A 1 282 ? 2.791 15.157 12.236 1.00 84.50 282 ALA A CA 1
ATOM 2312 C C . ALA A 1 282 ? 1.384 15.691 12.540 1.00 84.50 282 ALA A C 1
ATOM 2314 O O . ALA A 1 282 ? 0.492 14.933 12.906 1.00 84.50 282 ALA A O 1
ATOM 2315 N N . LYS A 1 283 ? 1.144 16.996 12.364 1.00 88.12 283 LYS A N 1
ATOM 2316 C CA . LYS A 1 283 ? -0.179 17.601 12.607 1.00 88.12 283 LYS A CA 1
ATOM 2317 C C . LYS A 1 283 ? -1.121 17.329 11.428 1.00 88.12 283 LYS A C 1
ATOM 2319 O O . LYS A 1 283 ? -0.898 17.821 10.325 1.00 88.12 283 LYS A O 1
ATOM 2324 N N . CYS A 1 284 ? -2.187 16.572 11.669 1.00 89.69 284 CYS A N 1
ATOM 2325 C CA . CYS A 1 284 ? -3.226 16.288 10.683 1.00 89.69 284 CYS A CA 1
ATOM 2326 C C . CYS A 1 284 ? -4.105 17.531 10.441 1.00 89.69 284 CYS A C 1
ATOM 2328 O O . CYS A 1 284 ? -4.466 18.214 11.408 1.00 89.69 284 CYS A O 1
ATOM 2330 N N . PRO A 1 285 ? -4.505 17.827 9.187 1.00 89.69 285 PRO A N 1
ATOM 2331 C CA . PRO A 1 285 ? -5.533 18.825 8.917 1.00 89.69 285 PRO A CA 1
ATOM 2332 C C . PRO A 1 285 ? -6.851 18.497 9.624 1.00 89.69 285 PRO A C 1
ATOM 2334 O O . PRO A 1 285 ? -7.168 17.334 9.872 1.00 89.69 285 PRO A O 1
ATOM 2337 N N . LYS A 1 286 ? -7.647 19.537 9.898 1.00 90.31 286 LYS A N 1
ATOM 2338 C CA . LYS A 1 286 ? -8.965 19.406 10.540 1.00 90.31 286 LYS A CA 1
ATOM 2339 C C . LYS A 1 286 ? -9.982 18.645 9.685 1.00 90.31 286 LYS A C 1
ATOM 2341 O O . LYS A 1 286 ? -10.930 18.103 10.232 1.00 90.31 286 LYS A O 1
ATOM 2346 N N . SER A 1 287 ? -9.807 18.629 8.366 1.00 90.88 287 SER A N 1
ATOM 2347 C CA . SER A 1 287 ? -10.659 17.896 7.431 1.00 90.88 287 SER A CA 1
ATOM 2348 C C . SER A 1 287 ? -9.837 17.444 6.229 1.00 90.88 287 SER A C 1
ATOM 2350 O O . SER A 1 287 ? -8.999 18.208 5.744 1.00 90.88 287 SER A O 1
ATOM 2352 N N . LEU A 1 288 ? -10.050 16.209 5.776 1.00 93.38 288 LEU A N 1
ATOM 2353 C CA . LEU A 1 288 ? -9.390 15.625 4.607 1.00 93.38 288 LEU A CA 1
ATOM 2354 C C . LEU A 1 288 ? -10.377 15.591 3.442 1.00 93.38 288 LEU A C 1
ATOM 2356 O O . LEU A 1 288 ? -11.471 15.050 3.582 1.00 93.38 288 LEU A O 1
ATOM 2360 N N . HIS A 1 289 ? -9.989 16.124 2.286 1.00 92.44 289 HIS A N 1
ATOM 2361 C CA . HIS A 1 289 ? -10.833 16.175 1.093 1.00 92.44 289 HIS A CA 1
ATOM 2362 C C . HIS A 1 289 ? -10.280 15.227 0.030 1.00 92.44 289 HIS A C 1
ATOM 2364 O O . HIS A 1 289 ? -9.652 15.646 -0.939 1.00 92.44 289 HIS A O 1
ATOM 2370 N N . LEU A 1 290 ? -10.510 13.929 0.242 1.00 94.25 290 LEU A N 1
ATOM 2371 C CA . LEU A 1 290 ? -9.994 12.851 -0.601 1.00 94.25 290 LEU A CA 1
ATOM 2372 C C . LEU A 1 290 ? -11.155 12.007 -1.168 1.00 94.25 290 LEU A C 1
ATOM 2374 O O . LEU A 1 290 ? -11.457 10.931 -0.645 1.00 94.25 290 LEU A O 1
ATOM 2378 N N . PRO A 1 291 ? -11.848 12.487 -2.221 1.00 94.31 291 PRO A N 1
ATOM 2379 C CA . PRO A 1 291 ? -13.129 11.927 -2.668 1.00 94.31 291 PRO A CA 1
ATOM 2380 C C . PRO A 1 291 ? -13.035 10.522 -3.281 1.00 94.31 291 PRO A C 1
ATOM 2382 O O . PRO A 1 291 ? -14.030 9.803 -3.281 1.00 94.31 291 PRO A O 1
ATOM 2385 N N . ALA A 1 292 ? -11.866 10.120 -3.791 1.00 96.06 292 ALA A N 1
ATOM 2386 C CA . ALA A 1 292 ? -11.632 8.798 -4.382 1.00 96.06 292 ALA A CA 1
ATOM 2387 C C . ALA A 1 292 ? -10.973 7.794 -3.412 1.00 96.06 292 ALA A C 1
ATOM 2389 O O . ALA A 1 292 ? -10.754 6.634 -3.781 1.00 96.06 292 ALA A O 1
ATOM 2390 N N . LEU A 1 293 ? -10.656 8.218 -2.183 1.00 97.81 293 LEU A N 1
ATOM 2391 C CA . LEU A 1 293 ? -9.828 7.449 -1.258 1.00 97.81 293 LEU A CA 1
ATOM 2392 C C . LEU A 1 293 ? -10.584 6.277 -0.648 1.00 97.81 293 LEU A C 1
ATOM 2394 O O . LEU A 1 293 ? -11.600 6.461 0.014 1.00 97.81 293 LEU A O 1
ATOM 2398 N N . ARG A 1 294 ? -10.036 5.075 -0.827 1.00 98.25 294 ARG A N 1
ATOM 2399 C CA . ARG A 1 294 ? -10.579 3.809 -0.319 1.00 98.25 294 ARG A CA 1
ATOM 2400 C C . ARG A 1 294 ? -9.827 3.307 0.905 1.00 98.25 294 ARG A C 1
ATOM 2402 O O . ARG A 1 294 ? -10.447 2.707 1.780 1.00 98.25 294 ARG A O 1
ATOM 2409 N N . THR A 1 295 ? -8.526 3.575 0.977 1.00 98.69 295 THR A N 1
ATOM 2410 C CA . THR A 1 295 ? -7.660 3.120 2.068 1.00 98.69 295 THR A CA 1
ATOM 2411 C C . THR A 1 295 ? -6.801 4.266 2.580 1.00 98.69 295 THR A C 1
ATOM 2413 O O . THR A 1 295 ? -6.077 4.886 1.799 1.00 98.69 295 THR A O 1
ATOM 2416 N N . LEU A 1 296 ? -6.870 4.521 3.887 1.00 98.44 296 LEU A N 1
ATOM 2417 C CA . LEU A 1 296 ? -6.089 5.541 4.580 1.00 98.44 296 LEU A CA 1
ATOM 2418 C C . LEU A 1 296 ? -5.340 4.932 5.762 1.00 98.44 296 LEU A C 1
ATOM 2420 O O . LEU A 1 296 ? -5.963 4.409 6.684 1.00 98.44 296 LEU A O 1
ATOM 2424 N N . HIS A 1 297 ? -4.016 5.020 5.744 1.00 98.12 297 HIS A N 1
ATOM 2425 C CA . HIS A 1 297 ? -3.147 4.636 6.849 1.00 98.12 297 HIS A CA 1
ATOM 2426 C C . HIS A 1 297 ? -2.407 5.881 7.347 1.00 98.12 297 HIS A C 1
ATOM 2428 O O . HIS A 1 297 ? -1.699 6.536 6.576 1.00 98.12 297 HIS A O 1
ATOM 2434 N N . LEU A 1 298 ? -2.580 6.217 8.623 1.00 96.00 298 LEU A N 1
ATOM 2435 C CA . LEU A 1 298 ? -1.897 7.330 9.277 1.00 96.00 298 LEU A CA 1
ATOM 2436 C C . LEU A 1 298 ? -1.112 6.802 10.474 1.00 96.00 298 LEU A C 1
ATOM 2438 O O . LEU A 1 298 ? -1.705 6.360 11.458 1.00 96.00 298 LEU A O 1
ATOM 2442 N N . ASN A 1 299 ? 0.213 6.902 10.394 1.00 93.50 299 ASN A N 1
ATOM 2443 C CA . ASN A 1 299 ? 1.127 6.486 11.449 1.00 93.50 299 ASN A CA 1
ATOM 2444 C C . ASN A 1 299 ? 1.876 7.712 11.987 1.00 93.50 299 ASN A C 1
ATOM 2446 O O . ASN A 1 299 ? 2.438 8.485 11.205 1.00 93.50 299 ASN A O 1
ATOM 2450 N N . PHE A 1 300 ? 1.905 7.881 13.312 1.00 91.19 300 PHE A N 1
ATOM 2451 C CA . PHE A 1 300 ? 2.559 9.014 13.986 1.00 91.19 300 PHE A CA 1
ATOM 2452 C C . PHE A 1 300 ? 1.940 10.386 13.657 1.00 91.19 300 PHE A C 1
ATOM 2454 O O . PHE A 1 300 ? 2.647 11.360 13.380 1.00 91.19 300 PHE A O 1
ATOM 2461 N N . PHE A 1 301 ? 0.605 10.483 13.715 1.00 91.50 301 PHE A N 1
ATOM 2462 C CA . PHE A 1 301 ? -0.141 11.731 13.504 1.00 91.50 301 PHE A CA 1
ATOM 2463 C C . PHE A 1 301 ? -0.787 12.289 14.780 1.00 91.50 301 PHE A C 1
ATOM 2465 O O . PHE A 1 301 ? -1.182 11.569 15.696 1.00 91.50 301 PHE A O 1
ATOM 2472 N N . ARG A 1 302 ? -0.932 13.613 14.818 1.00 91.75 302 ARG A N 1
ATOM 2473 C CA . ARG A 1 302 ? -1.630 14.387 15.845 1.00 91.75 302 ARG A CA 1
ATOM 2474 C C . ARG A 1 302 ? -2.888 15.014 15.278 1.00 91.75 302 ARG A C 1
ATOM 2476 O O . ARG A 1 302 ? -2.817 15.732 14.282 1.00 91.75 302 ARG A O 1
ATOM 2483 N N . PHE A 1 303 ? -4.016 14.804 15.942 1.00 93.00 303 PHE A N 1
ATOM 2484 C CA . PHE A 1 303 ? -5.298 15.374 15.542 1.00 93.00 303 PHE A CA 1
ATOM 2485 C C . PHE A 1 303 ? -5.698 16.551 16.431 1.00 93.00 303 PHE A C 1
ATOM 2487 O O . PHE A 1 303 ? -5.430 16.573 17.633 1.00 93.00 303 PHE A O 1
ATOM 2494 N N . VAL A 1 304 ? -6.351 17.529 15.810 1.00 91.88 304 VAL A N 1
ATOM 2495 C CA . VAL A 1 304 ? -6.777 18.791 16.426 1.00 91.88 304 VAL A CA 1
ATOM 2496 C C . VAL A 1 304 ? -8.292 18.833 16.475 1.00 91.88 304 VAL A C 1
ATOM 2498 O O . VAL A 1 304 ? -8.956 18.284 15.592 1.00 91.88 304 VAL A O 1
ATOM 2501 N N . ALA A 1 305 ? -8.841 19.538 17.459 1.00 90.75 305 ALA A N 1
ATOM 2502 C CA . ALA A 1 305 ? -10.272 19.725 17.566 1.00 90.75 305 ALA A CA 1
ATOM 2503 C C . ALA A 1 305 ? -10.824 20.462 16.333 1.00 90.75 305 ALA A C 1
ATOM 2505 O O . ALA A 1 305 ? -10.316 21.497 15.877 1.00 90.75 305 ALA A O 1
ATOM 2506 N N . THR A 1 306 ? -11.901 19.903 15.797 1.00 82.31 306 THR A N 1
ATOM 2507 C CA . THR A 1 306 ? -12.714 20.499 14.739 1.00 82.31 306 THR A CA 1
ATOM 2508 C C . THR A 1 306 ? -13.808 21.362 15.364 1.00 82.31 306 THR A C 1
ATOM 2510 O O . THR A 1 306 ? -13.877 22.555 15.085 1.00 82.31 306 THR A O 1
ATOM 2513 N N . HIS A 1 307 ? -14.599 20.776 16.265 1.00 82.31 307 HIS A N 1
ATOM 2514 C CA . HIS A 1 307 ? -15.693 21.394 17.009 1.00 82.31 307 HIS A CA 1
ATOM 2515 C C . HIS A 1 307 ? -15.888 20.648 18.339 1.00 82.31 307 HIS A C 1
ATOM 2517 O O . HIS A 1 307 ? -15.618 19.453 18.404 1.00 82.31 307 HIS A O 1
ATOM 2523 N N . ASN A 1 308 ? -16.343 21.327 19.399 1.00 83.94 308 ASN A N 1
ATOM 2524 C CA . ASN A 1 308 ? -16.661 20.718 20.706 1.00 83.94 308 ASN A CA 1
ATOM 2525 C C . ASN A 1 308 ? -15.567 19.778 21.263 1.00 83.94 308 ASN A C 1
ATOM 2527 O O . ASN A 1 308 ? -15.878 18.698 21.761 1.00 83.94 308 ASN A O 1
ATOM 2531 N N . HIS A 1 309 ? -14.285 20.143 21.126 1.00 89.12 309 HIS A N 1
ATOM 2532 C CA . HIS A 1 309 ? -13.136 19.308 21.521 1.00 89.12 309 HIS A CA 1
ATOM 2533 C C . HIS A 1 309 ? -13.039 17.938 20.811 1.00 89.12 309 HIS A C 1
ATOM 2535 O O . HIS A 1 309 ? -12.237 17.089 21.208 1.00 89.12 309 HIS A O 1
ATOM 2541 N N . CYS A 1 310 ? -13.829 17.709 19.759 1.00 90.69 310 CYS A N 1
ATOM 2542 C CA . CYS A 1 310 ? -13.826 16.502 18.938 1.00 90.69 310 CYS A CA 1
ATOM 2543 C C . CYS A 1 310 ? -12.946 16.696 17.698 1.00 90.69 310 CYS A C 1
ATOM 2545 O O . CYS A 1 310 ? -13.094 17.664 16.944 1.00 90.69 310 CYS A O 1
ATOM 2547 N N . ALA A 1 311 ? -12.030 15.763 17.470 1.00 94.62 311 ALA A N 1
ATOM 2548 C CA . ALA A 1 311 ? -11.230 15.671 16.262 1.00 94.62 311 ALA A CA 1
ATOM 2549 C C . ALA A 1 311 ? -11.837 14.618 15.322 1.00 94.62 311 ALA A C 1
ATOM 2551 O O . ALA A 1 311 ? -11.896 13.448 15.691 1.00 94.62 311 ALA A O 1
ATOM 2552 N N . ASP A 1 312 ? -12.276 15.036 14.129 1.00 93.94 312 ASP A N 1
ATOM 2553 C CA . ASP A 1 312 ? -12.845 14.149 13.102 1.00 93.94 312 ASP A CA 1
ATOM 2554 C C . ASP A 1 312 ? -12.470 14.621 11.686 1.00 93.94 312 ASP A C 1
ATOM 2556 O O . ASP A 1 312 ? -13.199 15.397 11.062 1.00 93.94 312 ASP A O 1
ATOM 2560 N N . PRO A 1 313 ? -11.301 14.220 11.169 1.00 94.06 313 PRO A N 1
ATOM 2561 C CA . PRO A 1 313 ? -10.834 14.688 9.868 1.00 94.06 313 PRO A CA 1
ATOM 2562 C C . PRO A 1 313 ? -11.409 13.882 8.684 1.00 94.06 313 PRO A C 1
ATOM 2564 O O . PRO A 1 313 ? -11.267 14.296 7.536 1.00 94.06 313 PRO A O 1
ATOM 2567 N N . PHE A 1 314 ? -12.077 12.754 8.933 1.00 94.62 314 PHE A N 1
ATOM 2568 C CA . PHE A 1 314 ? -12.489 11.760 7.932 1.00 94.62 314 PHE A CA 1
ATOM 2569 C C . PHE A 1 314 ? -13.868 11.915 7.234 1.00 94.62 314 PHE A C 1
ATOM 2571 O O . PHE A 1 314 ? -14.089 11.166 6.273 1.00 94.62 314 PHE A O 1
ATOM 2578 N N . PRO A 1 315 ? -14.811 12.808 7.623 1.00 92.88 315 PRO A N 1
ATOM 2579 C CA . PRO A 1 315 ? -16.168 12.802 7.052 1.00 92.88 315 PRO A CA 1
ATOM 2580 C C . PRO A 1 315 ? -16.250 13.039 5.537 1.00 92.88 315 PRO A C 1
ATOM 2582 O O . PRO A 1 315 ? -17.166 12.544 4.881 1.00 92.88 315 PRO A O 1
ATOM 2585 N N . ASN A 1 316 ? -15.286 13.771 4.972 1.00 91.75 316 ASN A N 1
ATOM 2586 C CA . ASN A 1 316 ? -15.256 14.139 3.552 1.00 91.75 316 ASN A CA 1
ATOM 2587 C C . ASN A 1 316 ? -14.556 13.092 2.657 1.00 91.75 316 ASN A C 1
ATOM 2589 O O . ASN A 1 316 ? -14.471 13.262 1.441 1.00 91.75 316 ASN A O 1
ATOM 2593 N N . CYS A 1 317 ? -14.095 11.974 3.227 1.00 95.06 317 CYS A N 1
ATOM 2594 C CA . CYS A 1 317 ? -13.588 10.824 2.475 1.00 95.06 317 CYS A CA 1
ATOM 2595 C C . CYS A 1 317 ? -14.749 9.868 2.139 1.00 95.06 317 CYS A C 1
ATOM 2597 O O . CYS A 1 317 ? -14.946 8.846 2.800 1.00 95.06 317 CYS A O 1
ATOM 2599 N N . HIS A 1 318 ? -15.554 10.224 1.133 1.00 94.38 318 HIS A N 1
ATOM 2600 C CA . HIS A 1 318 ? -16.874 9.624 0.870 1.00 94.38 318 HIS A CA 1
ATOM 2601 C C . HIS A 1 318 ? -16.884 8.167 0.384 1.00 94.38 318 HIS A C 1
ATOM 2603 O O . HIS A 1 318 ? -17.955 7.572 0.329 1.00 94.38 318 HIS 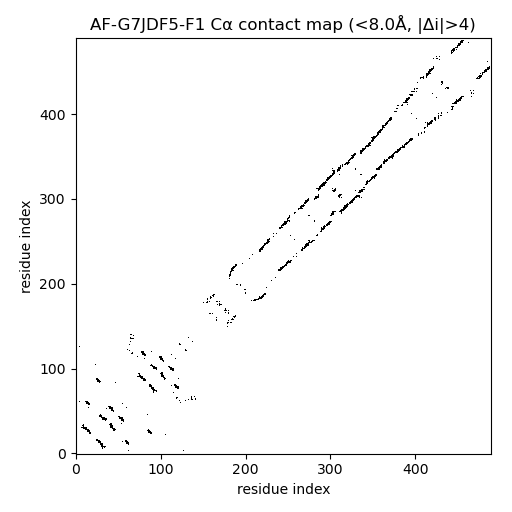A O 1
ATOM 2609 N N . VAL A 1 319 ? -15.738 7.598 0.002 1.00 97.38 319 VAL A N 1
ATOM 2610 C CA . VAL A 1 319 ? -15.620 6.194 -0.446 1.00 97.38 319 VAL A CA 1
ATOM 2611 C C . VAL A 1 319 ? -14.614 5.393 0.388 1.00 97.38 319 VAL A C 1
ATOM 2613 O O . VAL A 1 319 ? -14.188 4.307 -0.017 1.00 97.38 319 VAL A O 1
ATOM 2616 N N . LEU A 1 320 ? -14.239 5.925 1.558 1.00 98.25 320 LEU A N 1
ATOM 2617 C CA . LEU A 1 320 ? -13.272 5.318 2.465 1.00 98.25 320 LEU A CA 1
ATOM 2618 C C . LEU A 1 320 ? -13.813 4.000 3.011 1.00 98.25 320 LEU A C 1
ATOM 2620 O O . LEU A 1 320 ? -14.868 3.974 3.637 1.00 98.25 320 LEU A O 1
ATOM 2624 N N . ASN A 1 321 ? -13.075 2.918 2.786 1.00 97.94 321 ASN A N 1
ATOM 2625 C CA . ASN A 1 321 ? -13.415 1.566 3.216 1.00 97.94 321 ASN A CA 1
ATOM 2626 C C . ASN A 1 321 ? -12.532 1.120 4.391 1.00 97.94 321 ASN A C 1
ATOM 2628 O O . ASN A 1 321 ? -13.044 0.577 5.371 1.00 97.94 321 ASN A O 1
ATOM 2632 N N . ILE A 1 322 ? -11.228 1.405 4.310 1.00 98.75 322 ILE A N 1
ATOM 2633 C CA . ILE A 1 322 ? -10.219 0.980 5.282 1.00 98.75 322 ILE A CA 1
ATOM 2634 C C . ILE A 1 322 ? -9.559 2.205 5.915 1.00 98.75 322 ILE A C 1
ATOM 2636 O O . ILE A 1 322 ? -8.982 3.034 5.210 1.00 98.75 322 ILE A O 1
ATOM 2640 N N . LEU A 1 323 ? -9.592 2.279 7.244 1.00 98.62 323 LEU A N 1
ATOM 2641 C CA . LEU A 1 323 ? -8.873 3.271 8.038 1.00 98.62 323 LEU A CA 1
ATOM 2642 C C . LEU A 1 323 ? -7.960 2.567 9.040 1.00 98.62 323 LEU A C 1
ATOM 2644 O O . LEU A 1 323 ? -8.420 1.766 9.854 1.00 98.62 323 LEU A O 1
ATOM 2648 N N . VAL A 1 324 ? -6.673 2.895 8.995 1.00 98.06 324 VAL A N 1
ATOM 2649 C CA . VAL A 1 324 ? -5.664 2.424 9.944 1.00 98.06 324 VAL A CA 1
ATOM 2650 C C . VAL A 1 324 ? -5.040 3.632 10.625 1.00 98.06 324 VAL A C 1
ATOM 2652 O O . VAL A 1 324 ? -4.515 4.522 9.957 1.00 98.06 324 VAL A O 1
ATOM 2655 N N . LEU A 1 325 ? -5.114 3.661 11.952 1.00 96.56 325 LEU A N 1
ATOM 2656 C CA . LEU A 1 325 ? -4.463 4.657 12.792 1.00 96.56 325 LEU A CA 1
ATOM 2657 C C . LEU A 1 325 ? -3.441 3.951 13.676 1.00 96.56 325 LEU A C 1
ATOM 2659 O O . LEU A 1 325 ? -3.821 3.112 14.494 1.00 96.56 325 LEU A O 1
ATOM 2663 N N . ASP A 1 326 ? -2.169 4.306 13.531 1.00 93.81 326 ASP A N 1
ATOM 2664 C CA . ASP A 1 326 ? -1.081 3.781 14.355 1.00 93.81 326 ASP A CA 1
ATOM 2665 C C . ASP A 1 326 ? -0.342 4.923 15.055 1.00 93.81 326 ASP A C 1
ATOM 2667 O O . ASP A 1 326 ? -0.011 5.944 14.447 1.00 93.81 326 ASP A O 1
ATOM 2671 N N . SER A 1 327 ? -0.073 4.768 16.349 1.00 91.62 327 SER A N 1
ATOM 2672 C CA . SER A 1 327 ? 0.789 5.669 17.113 1.00 91.62 327 SER A CA 1
ATOM 2673 C C . SER A 1 327 ? 0.349 7.133 16.996 1.00 91.62 327 SER A C 1
ATOM 2675 O O . SER A 1 327 ? 1.161 8.036 16.812 1.00 91.62 327 SER A O 1
ATOM 2677 N N . CYS A 1 328 ? -0.964 7.373 17.042 1.00 91.81 328 CYS A N 1
ATOM 2678 C CA . CYS A 1 328 ? -1.553 8.702 16.893 1.00 91.81 328 CYS A CA 1
ATOM 2679 C C . CYS A 1 328 ? -1.956 9.316 18.240 1.00 91.81 328 CYS A C 1
ATOM 2681 O O . CYS A 1 328 ? -2.208 8.614 19.218 1.00 91.81 328 CYS A O 1
ATOM 2683 N N . SER A 1 329 ? -2.085 10.640 18.309 1.00 91.62 329 SER A N 1
ATOM 2684 C CA . SER A 1 329 ? -2.542 11.310 19.532 1.00 91.62 329 SER A CA 1
ATOM 2685 C C . SER A 1 329 ? -3.420 12.528 19.263 1.00 91.62 329 SER A C 1
ATOM 2687 O O . SER A 1 329 ? -3.457 13.064 18.158 1.00 91.62 329 SER A O 1
ATOM 2689 N N . LEU A 1 330 ? -4.114 13.000 20.291 1.00 91.81 330 LEU A N 1
ATOM 2690 C CA . LEU A 1 330 ? -4.775 14.305 20.278 1.00 91.81 330 LEU A CA 1
ATOM 2691 C C . LEU A 1 330 ? -3.827 15.402 20.785 1.00 91.81 330 LEU A C 1
ATOM 2693 O O . LEU A 1 330 ? -2.918 15.123 21.571 1.00 91.81 330 LEU A O 1
ATOM 2697 N N . ILE A 1 331 ? -4.014 16.637 20.318 1.00 90.12 331 ILE A N 1
ATOM 2698 C CA . ILE A 1 331 ? -3.284 17.824 20.792 1.00 90.12 331 ILE A CA 1
ATOM 2699 C C . ILE A 1 331 ? -4.216 19.005 21.037 1.00 90.12 331 ILE A C 1
ATOM 2701 O O . ILE A 1 331 ? -5.373 18.996 20.623 1.00 90.12 331 ILE A O 1
ATOM 2705 N N . GLU A 1 332 ? -3.658 20.049 21.655 1.00 87.00 332 GLU A N 1
ATOM 2706 C CA . GLU A 1 332 ? -4.354 21.299 21.962 1.00 87.00 332 GLU A CA 1
ATOM 2707 C C . GLU A 1 332 ? -5.552 21.026 22.884 1.00 87.00 332 GLU A C 1
ATOM 2709 O O . GLU A 1 332 ? -5.387 20.413 23.938 1.00 87.00 332 GLU A O 1
ATOM 2714 N N . ASP A 1 333 ? -6.743 21.479 22.510 1.00 89.62 333 ASP A N 1
ATOM 2715 C CA . ASP A 1 333 ? -7.978 21.304 23.264 1.00 89.62 333 ASP A CA 1
ATOM 2716 C C . ASP A 1 333 ? -8.756 20.037 22.862 1.00 89.62 333 ASP A C 1
ATOM 2718 O O . ASP A 1 333 ? -9.854 19.811 23.369 1.00 89.62 333 ASP A O 1
ATOM 2722 N N . ALA A 1 334 ? -8.220 19.204 21.961 1.00 91.81 334 ALA A N 1
ATOM 2723 C CA . ALA A 1 334 ? -8.880 17.980 21.524 1.00 91.81 334 ALA A CA 1
ATOM 2724 C C . ALA A 1 334 ? -8.895 16.922 22.635 1.00 91.81 334 ALA A C 1
ATOM 2726 O O . ALA A 1 334 ? -7.860 16.514 23.161 1.00 91.81 334 ALA A O 1
ATOM 2727 N N . GLN A 1 335 ? -10.089 16.430 22.949 1.00 90.00 335 GLN A N 1
ATOM 2728 C CA . GLN A 1 335 ? -10.317 15.405 23.968 1.00 90.00 335 GLN A CA 1
ATOM 2729 C C . GLN A 1 335 ? -10.939 14.145 23.371 1.00 90.00 335 GLN A C 1
ATOM 2731 O O . GLN A 1 335 ? -10.619 13.035 23.803 1.00 90.00 335 GLN A O 1
ATOM 2736 N N . VAL A 1 336 ? -11.797 14.304 22.363 1.00 91.06 336 VAL A N 1
ATOM 2737 C CA . VAL A 1 336 ? -12.525 13.201 21.735 1.00 91.06 336 VAL A CA 1
ATOM 2738 C C . VAL A 1 336 ? -11.948 12.938 20.352 1.00 91.06 336 VAL A C 1
ATOM 2740 O O . VAL A 1 336 ? -11.889 13.845 19.526 1.00 91.06 336 VAL A O 1
ATOM 2743 N N . LEU A 1 337 ? -11.546 11.700 20.076 1.00 92.44 337 LEU A N 1
ATOM 2744 C CA . LEU A 1 337 ? -11.312 11.253 18.705 1.00 92.44 337 LEU A CA 1
ATOM 2745 C C . LEU A 1 337 ? -12.623 10.675 18.175 1.00 92.44 337 LEU A C 1
ATOM 2747 O O . LEU A 1 337 ? -13.097 9.648 18.664 1.00 92.44 337 LEU A O 1
ATOM 2751 N N . CYS A 1 338 ? -13.219 11.350 17.204 1.00 92.50 338 CYS A N 1
ATOM 2752 C CA . CYS A 1 338 ? -14.441 10.902 16.561 1.00 92.50 338 CYS A CA 1
ATOM 2753 C C . CYS A 1 338 ? -14.091 10.317 15.192 1.00 92.50 338 CYS A C 1
ATOM 2755 O O . CYS A 1 338 ? -13.249 10.854 14.474 1.00 92.50 338 CYS A O 1
ATOM 2757 N N . ILE A 1 339 ? -14.732 9.206 14.839 1.00 93.44 339 ILE A N 1
ATOM 2758 C CA . ILE A 1 339 ? -14.658 8.642 13.494 1.00 93.44 339 ILE A CA 1
ATOM 2759 C C . ILE A 1 339 ? -16.082 8.573 12.961 1.00 93.44 339 ILE A C 1
ATOM 2761 O O . ILE A 1 339 ? -16.835 7.653 13.296 1.00 93.44 339 ILE A O 1
ATOM 2765 N N . SER A 1 340 ? -16.449 9.565 12.149 1.0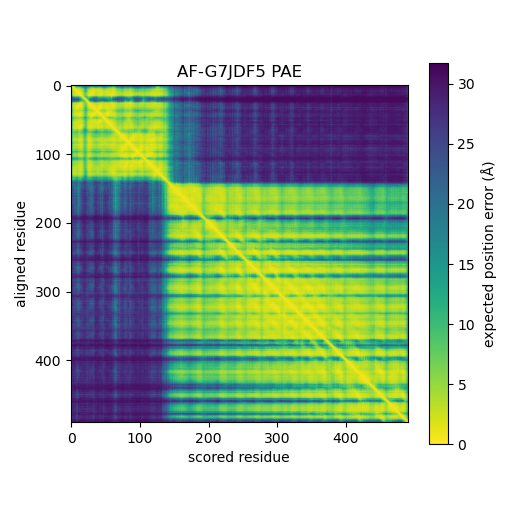0 93.06 340 SER A N 1
ATOM 2766 C CA . SER A 1 340 ? -17.754 9.634 11.490 1.00 93.06 340 SER A CA 1
ATOM 2767 C C . SER A 1 340 ? -17.590 9.413 9.994 1.00 93.06 340 SER A C 1
ATOM 2769 O O . SER A 1 340 ? -17.183 10.307 9.256 1.00 93.06 340 SER A O 1
ATOM 2771 N N . ASN A 1 341 ? -17.903 8.206 9.527 1.00 94.19 341 ASN A N 1
ATOM 2772 C CA . ASN A 1 341 ? -17.792 7.871 8.113 1.00 94.19 341 ASN A CA 1
ATOM 2773 C C . ASN A 1 341 ? -18.786 6.763 7.735 1.00 94.19 341 ASN A C 1
ATOM 2775 O O . ASN A 1 341 ? -18.806 5.691 8.336 1.00 94.19 341 ASN A O 1
ATOM 2779 N N . GLN A 1 342 ? -19.625 7.032 6.734 1.00 93.62 342 GLN A N 1
ATOM 2780 C CA . GLN A 1 342 ? -20.716 6.134 6.350 1.00 93.62 342 GLN A CA 1
ATOM 2781 C C . GLN A 1 342 ? -20.246 4.932 5.521 1.00 93.62 342 GLN A C 1
ATOM 2783 O O . GLN A 1 342 ? -20.940 3.922 5.490 1.00 93.62 342 GLN A O 1
ATOM 2788 N N . THR A 1 343 ? -19.097 5.007 4.850 1.00 96.38 343 THR A N 1
ATOM 2789 C CA . THR A 1 343 ? -18.603 3.936 3.966 1.00 96.38 343 THR A CA 1
ATOM 2790 C C . THR A 1 343 ? -17.568 3.032 4.622 1.00 96.38 343 THR A C 1
ATOM 2792 O O . THR A 1 343 ? -17.272 1.963 4.086 1.00 96.38 343 THR A O 1
ATOM 2795 N N . LEU A 1 344 ? -17.037 3.438 5.778 1.00 97.75 344 LEU A N 1
ATOM 2796 C CA . LEU A 1 344 ? -15.976 2.724 6.471 1.00 97.75 344 LEU A CA 1
ATOM 2797 C C . LEU A 1 344 ? -16.443 1.333 6.911 1.00 97.75 344 LEU A C 1
ATOM 2799 O O . LEU A 1 344 ? -17.328 1.208 7.758 1.00 97.75 344 LEU A O 1
ATOM 2803 N N . SER A 1 345 ? -15.805 0.292 6.376 1.00 97.69 345 SER A N 1
ATOM 2804 C CA . SER A 1 345 ? -16.088 -1.100 6.731 1.00 97.69 345 SER A CA 1
ATOM 2805 C C . SER A 1 345 ? -15.002 -1.721 7.602 1.00 97.69 345 SER A C 1
ATOM 2807 O O . SER A 1 345 ? -15.295 -2.685 8.313 1.00 97.69 345 SER A O 1
ATOM 2809 N N . ASN A 1 346 ? -13.779 -1.184 7.579 1.00 98.50 346 ASN A N 1
ATOM 2810 C CA . ASN A 1 346 ? -12.626 -1.735 8.283 1.00 98.50 346 ASN A CA 1
ATOM 2811 C C . ASN A 1 346 ? -11.885 -0.629 9.036 1.00 98.50 346 ASN A C 1
ATOM 2813 O O . ASN A 1 346 ? -11.386 0.319 8.432 1.00 98.50 346 ASN A O 1
ATOM 2817 N N . LEU A 1 347 ? -11.777 -0.781 10.352 1.00 97.38 347 LEU A N 1
ATOM 2818 C CA . LEU A 1 347 ? -11.057 0.147 11.217 1.00 97.38 347 LEU A CA 1
ATOM 2819 C C . LEU A 1 347 ? -10.009 -0.607 12.035 1.00 97.38 347 LEU A C 1
ATOM 2821 O O . LEU A 1 347 ? -10.350 -1.563 12.731 1.00 97.38 347 LEU A O 1
ATOM 2825 N N . THR A 1 348 ? -8.763 -0.145 11.987 1.00 96.31 348 THR A N 1
ATOM 2826 C CA . THR A 1 348 ? -7.666 -0.637 12.827 1.00 96.31 348 THR A CA 1
ATOM 2827 C C . THR A 1 348 ? -7.082 0.513 13.633 1.00 96.31 348 THR A C 1
ATOM 2829 O O . THR A 1 348 ? -6.765 1.563 13.078 1.00 96.31 348 THR A O 1
ATOM 2832 N N . ILE A 1 349 ? -6.940 0.310 14.941 1.00 92.75 349 ILE A N 1
ATOM 2833 C CA . ILE A 1 349 ? -6.400 1.296 15.877 1.00 92.75 349 ILE A CA 1
ATOM 2834 C C . ILE A 1 349 ? -5.287 0.654 16.696 1.00 92.75 349 ILE A C 1
ATOM 2836 O O . ILE A 1 349 ? -5.513 -0.339 17.388 1.00 92.75 349 ILE A O 1
ATOM 2840 N N . THR A 1 350 ? -4.107 1.261 16.656 1.00 91.00 350 THR A N 1
ATOM 2841 C CA . THR A 1 350 ? -2.905 0.782 17.341 1.00 91.00 350 THR A CA 1
ATOM 2842 C C . THR A 1 350 ? -2.215 1.967 18.016 1.00 91.00 350 THR A C 1
ATOM 2844 O O . THR A 1 350 ? -2.024 3.004 17.394 1.00 91.00 350 THR A O 1
ATOM 2847 N N . TYR A 1 351 ? -1.874 1.854 19.303 1.00 87.69 351 TYR A N 1
ATOM 2848 C CA . TYR A 1 351 ? -1.164 2.896 20.066 1.00 87.69 351 TYR A CA 1
ATOM 2849 C C . TYR A 1 351 ? -1.752 4.321 19.969 1.00 87.69 351 TYR A C 1
ATOM 2851 O O . TYR A 1 351 ? -1.015 5.306 19.931 1.00 87.69 351 TYR A O 1
ATOM 2859 N N . VAL A 1 352 ? -3.083 4.460 19.932 1.00 88.25 352 VAL A N 1
ATOM 2860 C CA . VAL A 1 352 ? -3.736 5.780 19.839 1.00 88.25 352 VAL A CA 1
ATOM 2861 C C . VAL A 1 352 ? -4.055 6.356 21.220 1.00 88.25 352 VAL A C 1
ATOM 2863 O O . VAL A 1 352 ? -4.679 5.690 22.038 1.00 88.25 352 VAL A O 1
ATOM 2866 N N . SER A 1 353 ? -3.672 7.610 21.479 1.00 87.69 353 SER A N 1
ATOM 2867 C CA . SER A 1 353 ? -3.906 8.308 22.755 1.00 87.69 353 SER A CA 1
ATOM 2868 C C . SER A 1 353 ? -4.974 9.404 22.638 1.00 87.69 353 SER A C 1
ATOM 2870 O O . SER A 1 353 ? -4.781 10.399 21.933 1.00 87.69 353 SER A O 1
ATOM 2872 N N . ALA A 1 354 ? -6.094 9.238 23.351 1.00 86.62 354 ALA A N 1
ATOM 2873 C CA . ALA A 1 354 ? -7.212 10.184 23.406 1.00 86.62 354 ALA A CA 1
ATOM 2874 C C . ALA A 1 354 ? -7.935 10.134 24.769 1.00 86.62 354 ALA A C 1
ATOM 2876 O O . ALA A 1 354 ? -7.884 9.139 25.489 1.00 86.62 354 ALA A O 1
ATOM 2877 N N . VAL A 1 355 ? -8.653 11.194 25.160 1.00 85.50 355 VAL A N 1
ATOM 2878 C CA . VAL A 1 355 ? -9.454 11.141 26.402 1.00 85.50 355 VAL A CA 1
ATOM 2879 C C . VAL A 1 355 ? -10.692 10.276 26.179 1.00 85.50 355 VAL A C 1
ATOM 2881 O O . VAL A 1 355 ? -10.970 9.385 26.980 1.00 85.50 355 VAL A O 1
ATOM 2884 N N . GLN A 1 356 ? -11.396 10.509 25.074 1.00 86.19 356 GLN A N 1
ATOM 2885 C CA . GLN A 1 356 ? -12.592 9.783 24.657 1.00 86.19 356 GLN A CA 1
ATOM 2886 C C . GLN A 1 356 ? -12.484 9.350 23.195 1.00 86.19 356 GLN A C 1
ATOM 2888 O O . GLN A 1 356 ? -11.728 9.923 22.409 1.00 86.19 356 GLN A O 1
ATOM 2893 N N . PHE A 1 357 ? -13.288 8.356 22.830 1.00 87.00 357 PHE A N 1
ATOM 2894 C CA . PHE A 1 357 ? -13.381 7.845 21.470 1.00 87.00 357 PHE A CA 1
ATOM 2895 C C . PHE A 1 357 ? -14.849 7.646 21.083 1.00 87.00 357 PHE A C 1
ATOM 2897 O O . PHE A 1 357 ? -15.631 7.132 21.883 1.00 87.00 357 PHE A O 1
ATOM 2904 N N . SER A 1 358 ? -15.236 8.076 19.883 1.00 89.31 358 SER A N 1
ATOM 2905 C CA . SER A 1 358 ? -16.626 8.045 19.411 1.00 89.31 358 SER A CA 1
ATOM 2906 C C . SER A 1 358 ? -16.722 7.467 18.002 1.00 89.31 358 SER A C 1
ATOM 2908 O O . SER A 1 358 ? -15.938 7.830 17.124 1.00 89.31 358 SER A O 1
ATOM 2910 N N . LEU A 1 359 ? -17.694 6.575 17.783 1.00 90.94 359 LEU A N 1
ATOM 2911 C CA . LEU A 1 359 ? -17.904 5.891 16.502 1.00 90.94 359 LEU A CA 1
ATOM 2912 C C . LEU A 1 359 ? -19.286 6.182 15.915 1.00 90.94 359 LEU A C 1
ATOM 2914 O O . LEU A 1 359 ? -20.313 5.781 16.475 1.00 90.94 359 LEU A O 1
ATOM 2918 N N . SER A 1 360 ? -19.282 6.782 14.726 1.00 92.50 360 SER A N 1
ATOM 2919 C CA . SER A 1 360 ? -20.450 6.991 13.867 1.00 92.50 360 SER A CA 1
ATOM 2920 C C . SER A 1 360 ? -20.187 6.368 12.487 1.00 92.50 360 SER A C 1
ATOM 2922 O O . SER A 1 360 ? -20.051 7.049 11.469 1.00 92.50 360 SER A O 1
ATOM 2924 N N . THR A 1 361 ? -20.036 5.042 12.479 1.00 93.69 361 THR A N 1
ATOM 2925 C CA . THR A 1 361 ? -19.654 4.215 11.322 1.00 93.69 361 THR A CA 1
ATOM 2926 C C . THR A 1 361 ? -20.617 3.025 11.183 1.00 93.69 361 THR A C 1
ATOM 2928 O O . THR A 1 361 ? -20.286 1.896 11.548 1.00 93.69 361 THR A O 1
ATOM 2931 N N . PRO A 1 362 ? -21.856 3.238 10.694 1.00 93.44 362 PRO A N 1
ATOM 2932 C CA . PRO A 1 362 ? -22.897 2.207 10.732 1.00 93.44 362 PRO A CA 1
ATOM 2933 C C . PRO A 1 362 ? -22.549 0.955 9.917 1.00 93.44 362 PRO A C 1
ATOM 2935 O O . PRO A 1 362 ? -22.938 -0.138 10.316 1.00 93.44 362 PRO A O 1
ATOM 2938 N N . ASN A 1 363 ? -21.785 1.099 8.829 1.00 95.06 363 ASN A N 1
ATOM 2939 C CA . ASN A 1 363 ? -21.384 0.004 7.939 1.00 95.06 363 ASN A CA 1
ATOM 2940 C C . ASN A 1 363 ? -20.090 -0.712 8.371 1.00 95.06 363 ASN A C 1
ATOM 2942 O O . ASN A 1 363 ? -19.560 -1.535 7.620 1.00 95.06 363 ASN A O 1
ATOM 2946 N N . LEU A 1 364 ? -19.583 -0.430 9.577 1.00 95.94 364 LEU A N 1
ATOM 2947 C CA . LEU A 1 364 ? -18.370 -1.056 10.086 1.00 95.94 364 LEU A CA 1
ATOM 2948 C C . LEU A 1 364 ? -18.564 -2.572 10.217 1.00 95.94 364 LEU A C 1
ATOM 2950 O O . LEU A 1 364 ? -19.429 -3.041 10.955 1.00 95.94 364 LEU A O 1
ATOM 2954 N N . SER A 1 365 ? -17.739 -3.335 9.503 1.00 97.00 365 SER A N 1
ATOM 2955 C CA . SER A 1 365 ? -17.789 -4.799 9.432 1.00 97.00 365 SER A CA 1
ATOM 2956 C C . SER A 1 365 ? -16.650 -5.465 10.207 1.00 97.00 365 SER A C 1
ATOM 2958 O O . SER A 1 365 ? -16.844 -6.533 10.785 1.00 97.00 365 SER A O 1
ATOM 2960 N N . SER A 1 366 ? -15.484 -4.822 10.267 1.00 97.69 366 SER A N 1
ATOM 2961 C CA . SER A 1 366 ? -14.301 -5.307 10.967 1.00 97.69 366 SER A CA 1
ATOM 2962 C C . SER A 1 366 ? -13.702 -4.192 11.809 1.00 97.69 366 SER A C 1
ATOM 2964 O O . SER A 1 366 ? -13.408 -3.111 11.298 1.00 97.69 366 SER A O 1
ATOM 2966 N N . PHE A 1 367 ? -13.468 -4.479 13.084 1.00 95.06 367 PHE A N 1
ATOM 2967 C CA . PHE A 1 367 ? -12.809 -3.559 13.997 1.00 95.06 367 PHE A CA 1
ATOM 2968 C C . PHE A 1 367 ? -11.649 -4.243 14.723 1.00 95.06 367 PHE A C 1
ATOM 2970 O O . PHE A 1 367 ? -11.840 -5.246 15.405 1.00 95.06 367 PHE A O 1
ATOM 2977 N N . THR A 1 368 ? -10.444 -3.703 14.577 1.00 93.88 368 THR A N 1
ATOM 2978 C CA . THR A 1 368 ? -9.232 -4.209 15.222 1.00 93.88 368 THR A CA 1
ATOM 2979 C C . THR A 1 368 ? -8.665 -3.150 16.153 1.00 93.88 368 THR A C 1
ATOM 2981 O O . THR A 1 368 ? -8.478 -2.002 15.754 1.00 93.88 368 THR A O 1
ATOM 2984 N N . ILE A 1 369 ? -8.347 -3.546 17.381 1.00 88.69 369 ILE A N 1
ATOM 2985 C CA . ILE A 1 369 ? -7.675 -2.699 18.359 1.00 88.69 369 ILE A CA 1
ATOM 2986 C C . ILE A 1 369 ? -6.464 -3.424 18.948 1.00 88.69 369 ILE A C 1
ATOM 2988 O O . ILE A 1 369 ? -6.565 -4.554 19.425 1.00 88.69 369 ILE A O 1
ATOM 2992 N N . HIS A 1 370 ? -5.315 -2.760 18.911 1.00 85.69 370 HIS A N 1
ATOM 2993 C CA . HIS A 1 370 ? -4.094 -3.198 19.574 1.00 85.69 370 HIS A CA 1
ATOM 2994 C C . HIS A 1 370 ? -3.859 -2.359 20.839 1.00 85.69 370 HIS A C 1
ATOM 2996 O O . HIS A 1 370 ? -4.080 -1.140 20.868 1.00 85.69 370 HIS A O 1
ATOM 3002 N N . GLY A 1 371 ? -3.445 -3.041 21.901 1.00 66.00 371 GLY A N 1
ATOM 3003 C CA . GLY A 1 371 ? -3.229 -2.486 23.224 1.00 66.00 371 GLY A CA 1
ATOM 3004 C C . GLY A 1 371 ? -2.015 -1.568 23.263 1.00 66.00 371 GLY A C 1
ATOM 3005 O O . GLY A 1 371 ? -1.160 -1.586 22.378 1.00 66.00 371 GLY A O 1
ATOM 3006 N N . GLY A 1 372 ? -2.027 -0.671 24.248 1.00 63.72 372 GLY A N 1
ATOM 3007 C CA . GLY A 1 372 ? -1.280 0.587 24.225 1.00 63.72 372 GLY A CA 1
ATOM 3008 C C . GLY A 1 372 ? -2.051 1.754 23.590 1.00 63.72 372 GLY A C 1
ATOM 3009 O O . GLY A 1 372 ? -1.542 2.871 23.559 1.00 63.72 372 GLY A O 1
ATOM 3010 N N . SER A 1 373 ? -3.281 1.534 23.107 1.00 67.56 373 SER A N 1
ATOM 3011 C CA . SER A 1 373 ? -4.215 2.629 22.818 1.00 67.56 373 SER A CA 1
ATOM 3012 C C . SER A 1 373 ? -4.835 3.127 24.129 1.00 67.56 373 SER A C 1
ATOM 3014 O O . SER A 1 373 ? -5.545 2.388 24.810 1.00 67.56 373 SER A O 1
ATOM 3016 N N . PHE A 1 374 ? -4.556 4.375 24.501 1.00 64.50 374 PHE A N 1
ATOM 3017 C CA . PHE A 1 374 ? -4.969 4.971 25.768 1.00 64.50 374 PHE A CA 1
ATOM 3018 C C . PHE A 1 374 ? -6.254 5.772 25.579 1.00 64.50 374 PHE A C 1
ATOM 3020 O O . PHE A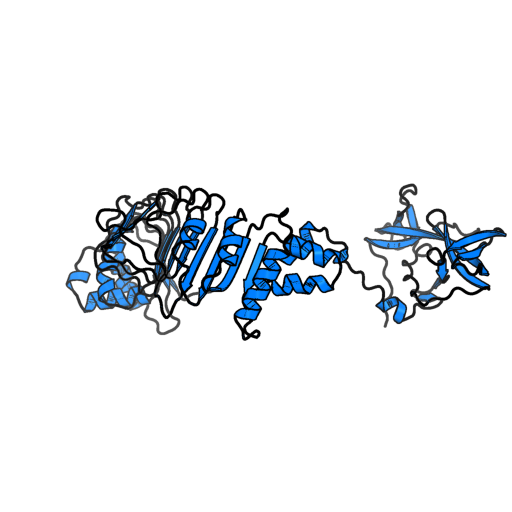 1 374 ? -6.205 6.921 25.144 1.00 64.50 374 PHE A O 1
ATOM 3027 N N . PHE A 1 375 ? -7.391 5.189 25.956 1.00 70.38 375 PHE A N 1
ATOM 3028 C CA . PHE A 1 375 ? -8.660 5.906 26.097 1.00 70.38 375 PHE A CA 1
ATOM 3029 C C . PHE A 1 375 ? -8.966 6.056 27.580 1.00 70.38 375 PHE A C 1
ATOM 3031 O O . PHE A 1 375 ? -9.002 5.055 28.282 1.00 70.38 375 PHE A O 1
ATOM 3038 N N . ARG A 1 376 ? -9.152 7.281 28.087 1.00 66.50 376 ARG A N 1
ATOM 3039 C CA . ARG A 1 376 ? -9.398 7.513 29.528 1.00 66.50 376 ARG A CA 1
ATOM 3040 C C . ARG A 1 376 ? -10.861 7.341 29.930 1.00 66.50 376 ARG A C 1
ATOM 3042 O O . ARG A 1 376 ? -11.144 7.095 31.100 1.00 66.50 376 ARG A O 1
ATOM 3049 N N . GLN A 1 377 ? -11.789 7.524 28.998 1.00 71.19 377 GLN A N 1
ATOM 3050 C CA . GLN A 1 377 ? -13.225 7.532 29.255 1.00 71.19 377 GLN A CA 1
ATOM 3051 C C . GLN A 1 377 ? -14.004 6.719 28.215 1.00 71.19 377 GLN A C 1
ATOM 3053 O O . GLN A 1 377 ? -13.501 6.367 27.148 1.00 71.19 377 GLN A O 1
ATOM 3058 N N . LEU A 1 378 ? -15.239 6.380 28.595 1.00 62.44 378 LEU A N 1
ATOM 3059 C CA . LEU A 1 378 ? -16.126 5.471 27.878 1.00 62.44 378 LEU A CA 1
ATOM 3060 C C . LEU A 1 378 ? -16.541 6.009 26.500 1.00 62.44 378 LEU A C 1
ATOM 3062 O O . LEU A 1 378 ? -16.888 7.177 26.355 1.00 62.44 378 LEU A O 1
ATOM 3066 N N . LEU A 1 379 ? -16.567 5.089 25.536 1.00 63.25 379 LEU A N 1
ATOM 3067 C CA . LEU A 1 379 ? -17.197 5.202 24.227 1.00 63.25 379 LEU A CA 1
ATOM 3068 C C . LEU A 1 379 ? -18.639 5.709 24.253 1.00 63.25 379 LEU A C 1
ATOM 3070 O O . LEU A 1 379 ? -19.475 5.171 24.978 1.00 63.25 379 LEU A O 1
ATOM 3074 N N . ALA A 1 380 ? -18.979 6.551 23.285 1.00 65.31 380 ALA A N 1
ATOM 3075 C CA . ALA A 1 380 ? -20.321 6.561 22.717 1.00 65.31 380 ALA A CA 1
ATOM 3076 C C . ALA A 1 380 ? -20.229 6.047 21.273 1.00 65.31 380 ALA A C 1
ATOM 3078 O O . ALA A 1 380 ? -19.520 6.622 20.451 1.00 65.31 380 ALA A O 1
ATOM 3079 N N . SER A 1 381 ? -20.920 4.950 20.952 1.00 75.00 381 SER A N 1
ATOM 3080 C CA . SER A 1 381 ? -21.300 4.702 19.559 1.00 75.00 381 SER A CA 1
ATOM 3081 C C . SER A 1 381 ? -22.694 5.259 19.355 1.00 75.00 381 SER A C 1
ATOM 3083 O O . SER A 1 381 ? -23.604 4.967 20.130 1.00 75.00 381 SER A O 1
ATOM 3085 N N . THR A 1 382 ? -22.867 6.037 18.296 1.00 75.81 382 THR A N 1
ATOM 3086 C CA . THR A 1 382 ? -24.167 6.594 17.916 1.00 75.81 382 THR A CA 1
ATOM 3087 C C . THR A 1 382 ? -24.947 5.671 16.973 1.00 75.81 382 THR A C 1
ATOM 3089 O O . THR A 1 382 ? -26.080 5.991 16.629 1.00 75.81 382 THR A O 1
ATOM 3092 N N . CYS A 1 383 ? -24.380 4.529 16.543 1.00 73.06 383 CYS A N 1
ATOM 3093 C CA . CYS A 1 383 ? -24.892 3.763 15.395 1.00 73.06 383 CYS A CA 1
ATOM 3094 C C . CYS A 1 383 ? -25.166 2.256 15.610 1.00 73.06 383 CYS A C 1
ATOM 3096 O O . CYS A 1 383 ? -25.424 1.552 14.637 1.00 73.06 383 CYS A O 1
ATOM 3098 N N . ASN A 1 384 ? -25.172 1.729 16.841 1.00 80.44 384 ASN A N 1
ATOM 3099 C CA . ASN A 1 384 ? -25.462 0.314 17.197 1.00 80.44 384 ASN A CA 1
ATOM 3100 C C . ASN A 1 384 ? -24.599 -0.774 16.497 1.00 80.44 384 ASN A C 1
ATOM 3102 O O . ASN A 1 384 ? -24.713 -1.952 16.831 1.00 80.44 384 ASN A O 1
ATOM 3106 N N . LEU A 1 385 ? -23.740 -0.410 15.535 1.00 88.50 385 LEU A N 1
ATOM 3107 C CA . LEU A 1 385 ? -22.778 -1.278 14.843 1.00 88.50 385 LEU A CA 1
ATOM 3108 C C . LEU A 1 385 ? -23.397 -2.596 14.336 1.00 88.50 385 LEU A C 1
ATOM 3110 O O . LEU A 1 385 ? -22.840 -3.680 14.492 1.00 88.50 385 LEU A O 1
ATOM 3114 N N . SER A 1 386 ? -24.586 -2.513 13.734 1.00 89.25 386 SER A N 1
ATOM 3115 C CA . SER A 1 386 ? -25.380 -3.690 13.340 1.00 89.25 386 SER A CA 1
ATOM 3116 C C . SER A 1 386 ? -24.732 -4.559 12.247 1.00 89.25 386 SER A C 1
ATOM 3118 O O . SER A 1 386 ? -25.013 -5.757 12.163 1.00 89.25 386 SER A O 1
ATOM 3120 N N . PHE A 1 387 ? -23.826 -4.006 11.437 1.00 92.00 387 PHE A N 1
ATOM 3121 C CA . PHE A 1 387 ? -23.109 -4.744 10.389 1.00 92.00 387 PHE A CA 1
ATOM 3122 C C . PHE A 1 387 ? -21.800 -5.388 10.860 1.00 92.00 387 PHE A C 1
ATOM 3124 O O . PHE A 1 387 ? -21.200 -6.151 10.098 1.00 92.00 387 PHE A O 1
ATOM 3131 N N . LEU A 1 388 ? -21.402 -5.165 12.116 1.00 94.69 388 LEU A N 1
ATOM 3132 C CA . LEU A 1 388 ? -20.136 -5.635 12.667 1.00 94.69 388 LEU A CA 1
ATOM 3133 C C . LEU A 1 388 ? -20.054 -7.165 12.631 1.00 94.69 388 LEU A C 1
ATOM 3135 O O . LEU A 1 388 ? -20.795 -7.868 13.316 1.00 94.69 388 LEU A O 1
ATOM 3139 N N . GLN A 1 389 ? -19.156 -7.687 11.800 1.00 96.81 389 GLN A N 1
ATOM 3140 C CA . GLN A 1 389 ? -18.897 -9.117 11.660 1.00 96.81 389 GLN A CA 1
ATOM 3141 C C . GLN A 1 389 ? -17.791 -9.550 12.612 1.00 96.81 389 GLN A C 1
ATOM 3143 O O . GLN A 1 389 ? -17.941 -10.555 13.299 1.00 96.81 389 GLN A O 1
ATOM 3148 N N . GLN A 1 390 ? -16.698 -8.793 12.668 1.00 96.94 390 GLN A N 1
ATOM 3149 C CA . GLN A 1 390 ? -15.479 -9.204 13.348 1.00 96.94 390 GLN A CA 1
ATOM 3150 C C . GLN A 1 390 ? -14.928 -8.102 14.248 1.00 96.94 390 GLN A C 1
ATOM 3152 O O . GLN A 1 390 ? -14.802 -6.949 13.838 1.00 96.94 390 GLN A O 1
ATOM 3157 N N . VAL A 1 391 ? -14.541 -8.489 15.461 1.00 94.81 391 VAL A N 1
ATOM 3158 C CA . VAL A 1 391 ? -13.776 -7.659 16.390 1.00 94.81 391 VAL A CA 1
ATOM 3159 C C . VAL A 1 391 ? -12.522 -8.406 16.802 1.00 94.81 391 VAL A C 1
ATOM 3161 O O . VAL A 1 391 ? -12.602 -9.551 17.243 1.00 94.81 391 VAL A O 1
ATOM 3164 N N . ASN A 1 392 ? -11.378 -7.742 16.690 1.00 93.50 392 ASN A N 1
ATOM 3165 C CA . ASN A 1 392 ? -10.092 -8.271 17.113 1.00 93.50 392 ASN A CA 1
ATOM 3166 C C . ASN A 1 392 ? -9.483 -7.362 18.180 1.00 93.50 392 ASN A C 1
ATOM 3168 O O . ASN A 1 392 ? -9.385 -6.155 17.967 1.00 93.50 392 ASN A O 1
ATOM 3172 N N . MET A 1 393 ? -9.063 -7.934 19.304 1.00 89.31 393 MET A N 1
ATOM 3173 C CA . MET A 1 393 ? -8.386 -7.210 20.378 1.00 89.31 393 MET A CA 1
ATOM 3174 C C . MET A 1 393 ? -7.081 -7.911 20.741 1.00 89.31 393 MET A C 1
ATOM 3176 O O . MET A 1 393 ? -7.077 -9.113 21.008 1.00 89.31 393 MET A O 1
ATOM 3180 N N . TYR A 1 394 ? -5.988 -7.156 20.768 1.00 87.56 394 TYR A N 1
ATOM 3181 C CA . TYR A 1 394 ? -4.641 -7.682 20.992 1.00 87.56 394 TYR A CA 1
ATOM 3182 C C . TYR A 1 394 ? -3.834 -6.775 21.925 1.00 87.56 394 TYR A C 1
ATOM 3184 O O . TYR A 1 394 ? -4.151 -5.600 22.035 1.00 87.56 394 TYR A O 1
ATOM 3192 N N . GLY A 1 395 ? -2.759 -7.272 22.535 1.00 78.44 395 GLY A N 1
ATOM 3193 C CA . GLY A 1 395 ? -1.672 -6.487 23.141 1.00 78.44 395 GLY A CA 1
ATOM 3194 C C . GLY A 1 395 ? -2.015 -5.626 24.364 1.00 78.44 395 GLY A C 1
ATOM 3195 O O . GLY A 1 395 ? -1.322 -4.641 24.614 1.00 78.44 395 GLY A O 1
ATOM 3196 N N . ILE A 1 396 ? -3.075 -5.939 25.109 1.00 72.19 396 ILE A N 1
ATOM 3197 C CA . ILE A 1 396 ? -3.510 -5.163 26.280 1.00 72.19 396 ILE A CA 1
ATOM 3198 C C . ILE A 1 396 ? -2.643 -5.541 27.489 1.00 72.19 396 ILE A C 1
ATOM 3200 O O . ILE A 1 396 ? -2.595 -6.712 27.854 1.00 72.19 396 ILE A O 1
ATOM 3204 N N . SER A 1 397 ? -1.965 -4.572 28.118 1.00 63.50 397 SER A N 1
ATOM 3205 C CA . SER A 1 397 ? -0.975 -4.856 29.178 1.00 63.50 397 SER A CA 1
ATOM 3206 C C . SER A 1 397 ? -1.165 -4.091 30.498 1.00 63.50 397 SER A C 1
ATOM 3208 O O . SER A 1 397 ? -0.537 -4.454 31.497 1.00 63.50 397 SER A O 1
ATOM 3210 N N . ASN A 1 398 ? -2.047 -3.080 30.565 1.00 63.41 398 ASN A N 1
ATOM 3211 C CA . ASN A 1 398 ? -2.200 -2.226 31.753 1.00 63.41 398 ASN A CA 1
ATOM 3212 C C . ASN A 1 398 ? -3.600 -2.276 32.395 1.00 63.41 398 ASN A C 1
ATOM 3214 O O . ASN A 1 398 ? -4.629 -2.262 31.726 1.00 63.41 398 ASN A O 1
ATOM 3218 N N . ASN A 1 399 ? -3.641 -2.222 33.735 1.00 58.88 399 ASN A N 1
ATOM 3219 C CA . ASN A 1 399 ? -4.876 -2.344 34.531 1.00 58.88 399 ASN A CA 1
ATOM 3220 C C . ASN A 1 399 ? -5.910 -1.237 34.262 1.00 58.88 399 ASN A C 1
ATOM 3222 O O . ASN A 1 399 ? -7.107 -1.503 34.273 1.00 58.88 399 ASN A O 1
ATOM 3226 N N . VAL A 1 400 ? -5.463 0.005 34.021 1.00 59.62 400 VAL A N 1
ATOM 3227 C CA . VAL A 1 400 ? -6.364 1.149 33.759 1.00 59.62 400 VAL A CA 1
ATOM 3228 C C . VAL A 1 400 ? -7.245 0.881 32.535 1.00 59.62 400 VAL A C 1
ATOM 3230 O O . VAL A 1 400 ? -8.389 1.326 32.474 1.00 59.62 400 VAL A O 1
ATOM 3233 N N . GLU A 1 401 ? -6.734 0.104 31.586 1.00 65.00 401 GLU A N 1
ATOM 3234 C CA . GLU A 1 401 ? -7.373 -0.137 30.302 1.00 65.00 401 GLU A CA 1
ATOM 3235 C C . GLU A 1 401 ? -8.463 -1.223 30.403 1.00 65.00 401 GLU A C 1
ATOM 3237 O O . GLU A 1 401 ? -9.475 -1.152 29.709 1.00 65.00 401 GLU A O 1
ATOM 3242 N N . ALA A 1 402 ? -8.331 -2.185 31.324 1.00 71.94 402 ALA A N 1
ATOM 3243 C CA . ALA A 1 402 ? -9.218 -3.349 31.440 1.00 71.94 402 ALA A CA 1
ATOM 3244 C C . ALA A 1 402 ? -10.701 -2.982 31.631 1.00 71.94 402 ALA A C 1
ATOM 3246 O O . ALA A 1 402 ? -11.580 -3.485 30.929 1.00 71.94 402 ALA A O 1
ATOM 3247 N N . SER A 1 403 ? -10.985 -2.074 32.570 1.00 73.75 403 SER A N 1
ATOM 3248 C CA . SER A 1 403 ? -12.353 -1.625 32.863 1.00 73.75 403 SER A CA 1
ATOM 3249 C C . SER A 1 403 ? -12.989 -0.882 31.682 1.00 73.75 403 SER A C 1
ATOM 3251 O O . SER A 1 403 ? -14.196 -0.974 31.455 1.00 73.75 403 SER A O 1
ATOM 3253 N N . ILE A 1 404 ? -12.171 -0.178 30.898 1.00 73.81 404 ILE A N 1
ATOM 3254 C CA . ILE A 1 404 ? -12.588 0.550 29.703 1.00 73.81 404 ILE A CA 1
ATOM 3255 C C . ILE A 1 404 ? -12.900 -0.460 28.602 1.00 73.81 404 ILE A C 1
ATOM 3257 O O . ILE A 1 404 ? -13.995 -0.413 28.045 1.00 73.81 404 ILE A O 1
ATOM 3261 N N . PHE A 1 405 ? -12.031 -1.446 28.379 1.00 75.75 405 PHE A N 1
ATOM 3262 C CA . PHE A 1 405 ? -12.272 -2.527 27.423 1.00 75.75 405 PHE A CA 1
ATOM 3263 C C . PHE A 1 405 ? -13.547 -3.320 27.721 1.00 75.75 405 PHE A C 1
ATOM 3265 O O . PHE A 1 405 ? -14.333 -3.570 26.809 1.00 75.75 405 PHE A O 1
ATOM 3272 N N . LEU A 1 406 ? -13.823 -3.652 28.987 1.00 78.94 406 LEU A N 1
ATOM 3273 C CA . LEU A 1 406 ? -15.067 -4.339 29.358 1.00 78.94 406 LEU A CA 1
ATOM 3274 C C . LEU A 1 406 ? -16.315 -3.540 28.960 1.00 78.94 406 LEU A C 1
ATOM 3276 O O . LEU A 1 406 ? -17.299 -4.114 28.493 1.00 78.94 406 LEU A O 1
ATOM 3280 N N . ARG A 1 407 ? -16.270 -2.211 29.084 1.00 79.25 407 ARG A N 1
ATOM 3281 C CA . ARG A 1 407 ? -17.362 -1.349 28.622 1.00 79.25 407 ARG A CA 1
ATOM 3282 C C . ARG A 1 407 ? -17.409 -1.240 27.094 1.00 79.25 407 ARG A C 1
ATOM 3284 O O . ARG A 1 407 ? -18.498 -1.184 26.532 1.00 79.25 407 ARG A O 1
ATOM 3291 N N . TRP A 1 408 ? -16.266 -1.272 26.403 1.00 80.69 408 TRP A N 1
ATOM 3292 C CA . TRP A 1 408 ? -16.241 -1.348 24.936 1.00 80.69 408 TRP A CA 1
ATOM 3293 C C . TRP A 1 408 ? -16.935 -2.606 24.414 1.00 80.69 408 TRP A C 1
ATOM 3295 O O . TRP A 1 408 ? -17.669 -2.533 23.431 1.00 80.69 408 TRP A O 1
ATOM 3305 N N . LEU A 1 409 ? -16.783 -3.743 25.096 1.00 85.50 409 LEU A N 1
ATOM 3306 C CA . LEU A 1 409 ? -17.480 -4.973 24.713 1.00 85.50 409 LEU A CA 1
ATOM 3307 C C . LEU A 1 409 ? -19.008 -4.837 24.760 1.00 85.50 409 LEU A C 1
ATOM 3309 O O . LEU A 1 409 ? -19.688 -5.504 23.984 1.00 85.50 409 LEU A O 1
ATOM 3313 N N . GLN A 1 410 ? -19.554 -3.955 25.606 1.00 83.19 410 GLN A N 1
ATOM 3314 C CA . GLN A 1 410 ? -20.991 -3.654 25.606 1.00 83.19 410 GLN A CA 1
ATOM 3315 C C . GLN A 1 410 ? -21.414 -2.929 24.319 1.00 83.19 410 GLN A C 1
ATOM 3317 O O . GLN A 1 410 ? -22.464 -3.234 23.763 1.00 83.19 410 GLN A O 1
ATOM 3322 N N . VAL A 1 411 ? -20.579 -2.017 23.809 1.00 84.25 411 VAL A N 1
ATOM 3323 C CA . VAL A 1 411 ? -20.820 -1.301 22.542 1.00 84.25 411 VAL A CA 1
ATOM 3324 C C . VAL A 1 411 ? -20.662 -2.228 21.330 1.00 84.25 411 VAL A C 1
ATOM 3326 O O . VAL A 1 411 ? -21.383 -2.099 20.345 1.00 84.25 411 VAL A O 1
ATOM 3329 N N . LEU A 1 412 ? -19.750 -3.198 21.411 1.00 87.81 412 LEU A N 1
ATOM 3330 C CA . LEU A 1 412 ? -19.435 -4.148 20.338 1.00 87.81 412 LEU A CA 1
ATOM 3331 C C . LEU A 1 412 ? -20.288 -5.431 20.393 1.00 87.81 412 LEU A C 1
ATOM 3333 O O . LEU A 1 412 ? -19.983 -6.416 19.721 1.00 87.81 412 LEU A O 1
ATOM 3337 N N . ALA A 1 413 ? -21.372 -5.433 21.173 1.00 88.62 413 ALA A N 1
ATOM 3338 C CA . ALA A 1 413 ? -22.162 -6.625 21.478 1.00 88.62 413 ALA A CA 1
ATOM 3339 C C . ALA A 1 413 ? -22.868 -7.276 20.263 1.00 88.62 413 ALA A C 1
ATOM 3341 O O . ALA A 1 413 ? -23.264 -8.442 20.322 1.00 88.62 413 ALA A O 1
ATOM 3342 N N . ASN A 1 414 ? -23.010 -6.555 19.146 1.00 89.12 414 ASN A N 1
ATOM 3343 C CA . ASN A 1 414 ? -23.635 -7.056 17.912 1.00 89.12 414 ASN A CA 1
ATOM 3344 C C . ASN A 1 414 ? -22.680 -7.814 16.967 1.00 89.12 414 ASN A C 1
ATOM 3346 O O . ASN A 1 414 ? -23.088 -8.165 15.856 1.00 89.12 414 ASN A O 1
ATOM 3350 N N . VAL A 1 415 ? -21.440 -8.071 17.395 1.00 93.88 415 VAL A N 1
ATOM 3351 C CA . VAL A 1 415 ? -20.414 -8.799 16.631 1.00 93.88 415 VAL A CA 1
ATOM 3352 C C . VAL A 1 415 ? -20.753 -10.286 16.437 1.00 93.88 415 VAL A C 1
ATOM 3354 O O . VAL A 1 415 ? -21.387 -10.894 17.299 1.00 93.88 415 VAL A O 1
ATOM 3357 N N . LYS A 1 416 ? -20.285 -10.892 15.334 1.00 95.56 416 LYS A N 1
ATOM 3358 C CA . LYS A 1 416 ? -20.364 -12.347 15.097 1.00 95.56 416 LYS A CA 1
ATOM 3359 C C . LYS A 1 416 ? -19.116 -13.124 15.498 1.00 95.56 416 LYS A C 1
ATOM 3361 O O . LYS A 1 416 ? -19.227 -14.240 15.998 1.00 95.56 416 LYS A O 1
ATOM 3366 N N . ILE A 1 417 ? -17.937 -12.556 15.258 1.00 96.62 417 ILE A N 1
ATOM 3367 C CA . ILE A 1 417 ? -16.646 -13.168 15.559 1.00 96.62 417 ILE A CA 1
ATOM 3368 C C . ILE A 1 417 ? -15.851 -12.247 16.477 1.00 96.62 417 ILE A C 1
ATOM 3370 O O . ILE A 1 417 ? -15.481 -11.141 16.083 1.00 96.62 417 ILE A O 1
ATOM 3374 N N . LEU A 1 418 ? -15.550 -12.721 17.681 1.00 95.12 418 LEU A N 1
ATOM 3375 C CA . LEU A 1 418 ? -14.703 -12.023 18.643 1.00 95.12 418 LEU A CA 1
ATOM 3376 C C . LEU A 1 418 ? -13.358 -12.746 18.741 1.00 95.12 418 LEU A C 1
ATOM 3378 O O . LEU A 1 418 ? -13.331 -13.951 18.985 1.00 95.12 418 LEU A O 1
ATOM 3382 N N . ARG A 1 419 ? -12.247 -12.036 18.532 1.00 95.00 419 ARG A N 1
ATOM 3383 C CA . ARG A 1 419 ? -10.887 -12.582 18.645 1.00 95.00 419 ARG A CA 1
ATOM 3384 C C . ARG A 1 419 ? -10.093 -11.829 19.692 1.00 95.00 419 ARG A C 1
ATOM 3386 O O . ARG A 1 419 ? -9.922 -10.622 19.548 1.00 95.00 419 ARG A O 1
ATOM 3393 N N . PHE A 1 420 ? -9.571 -12.542 20.681 1.00 92.50 420 PHE A N 1
ATOM 3394 C CA . PHE A 1 420 ? -8.640 -12.013 21.677 1.00 92.50 420 PHE A CA 1
ATOM 3395 C C . PHE A 1 420 ? -7.290 -12.715 21.570 1.00 92.50 420 PHE A C 1
ATOM 3397 O O . PHE A 1 420 ? -7.244 -13.913 21.290 1.00 92.50 420 PHE A O 1
ATOM 3404 N N . ASP A 1 421 ? -6.194 -12.011 21.840 1.00 88.88 421 ASP A N 1
ATOM 3405 C CA . ASP A 1 421 ? -4.988 -12.694 22.310 1.00 88.88 421 ASP A CA 1
ATOM 3406 C C . ASP A 1 421 ? -5.020 -12.920 23.825 1.00 88.88 421 ASP A C 1
ATOM 3408 O O . ASP A 1 421 ? -5.883 -12.436 24.563 1.00 88.88 421 ASP A O 1
ATOM 3412 N N . TYR A 1 422 ? -4.043 -13.685 24.291 1.00 87.19 422 TYR A N 1
ATOM 3413 C CA . TYR A 1 422 ? -3.877 -13.998 25.699 1.00 87.19 422 TYR A CA 1
ATOM 3414 C C . TYR A 1 422 ? -3.670 -12.762 26.587 1.00 87.19 422 TYR A C 1
ATOM 3416 O O . TYR A 1 422 ? -4.118 -12.768 27.731 1.00 87.19 422 TYR A O 1
ATOM 3424 N N . SER A 1 423 ? -3.054 -11.691 26.079 1.00 85.69 423 SER A N 1
ATOM 3425 C CA . SER A 1 423 ? -2.804 -10.478 26.874 1.00 85.69 423 SER A CA 1
ATOM 3426 C C . SER A 1 423 ? -4.106 -9.780 27.293 1.00 85.69 423 SER A C 1
ATOM 3428 O O . SER A 1 423 ? -4.235 -9.307 28.425 1.00 85.69 423 SER A O 1
ATOM 3430 N N . VAL A 1 424 ? -5.128 -9.815 26.426 1.00 86.69 424 VAL A N 1
ATOM 3431 C CA . VAL A 1 424 ? -6.479 -9.326 26.745 1.00 86.69 424 VAL A CA 1
ATOM 3432 C C . VAL A 1 424 ? -7.092 -10.122 27.896 1.00 86.69 424 VAL A C 1
ATOM 3434 O O . VAL A 1 424 ? -7.631 -9.544 28.841 1.00 86.69 424 VAL A O 1
ATOM 3437 N N . ILE A 1 425 ? -6.989 -11.451 27.833 1.00 87.88 425 ILE A N 1
ATOM 3438 C CA . ILE A 1 425 ? -7.520 -12.352 28.860 1.00 87.88 425 ILE A CA 1
ATOM 3439 C C . ILE A 1 425 ? -6.828 -12.118 30.203 1.00 87.88 425 ILE A C 1
ATOM 3441 O O . ILE A 1 425 ? -7.506 -11.950 31.219 1.00 87.88 425 ILE A O 1
ATOM 3445 N N . GLU A 1 426 ? -5.495 -12.065 30.204 1.00 86.12 426 GLU A N 1
ATOM 3446 C CA . GLU A 1 426 ? -4.688 -11.828 31.402 1.00 86.12 426 GLU A CA 1
ATOM 3447 C C . GLU A 1 426 ? -5.047 -10.488 32.057 1.00 86.12 426 GLU A C 1
ATOM 3449 O O . GLU A 1 426 ? -5.242 -10.411 33.275 1.00 86.12 426 GLU A O 1
ATOM 3454 N N . THR A 1 427 ? -5.227 -9.441 31.249 1.00 84.81 427 THR A N 1
ATOM 3455 C CA . THR A 1 427 ? -5.600 -8.115 31.748 1.00 84.81 427 THR A CA 1
ATOM 3456 C C . THR A 1 427 ? -6.997 -8.099 32.375 1.00 84.81 427 THR A C 1
ATOM 3458 O O . THR A 1 427 ? -7.170 -7.561 33.472 1.00 84.81 427 THR A O 1
ATOM 3461 N N . ILE A 1 428 ? -7.992 -8.734 31.746 1.00 85.88 428 ILE A N 1
ATOM 3462 C CA . ILE A 1 428 ? -9.344 -8.847 32.318 1.00 85.88 428 ILE A CA 1
ATOM 3463 C C . ILE A 1 428 ? -9.315 -9.653 33.624 1.00 85.88 428 ILE A C 1
ATOM 3465 O O . ILE A 1 428 ? -9.934 -9.267 34.618 1.00 85.88 428 ILE A O 1
ATOM 3469 N N . GLN A 1 429 ? -8.570 -10.758 33.657 1.00 86.31 429 GLN A N 1
ATOM 3470 C CA . GLN A 1 429 ? -8.450 -11.586 34.854 1.00 86.31 429 GLN A CA 1
ATOM 3471 C C . GLN A 1 429 ? -7.812 -10.810 36.012 1.00 86.31 429 GLN A C 1
ATOM 3473 O O . GLN A 1 429 ? -8.263 -10.904 37.157 1.00 86.31 429 GLN A O 1
ATOM 3478 N N . LYS A 1 430 ? -6.779 -10.013 35.722 1.00 83.88 430 LYS A N 1
ATOM 3479 C CA . LYS A 1 430 ? -6.126 -9.142 36.700 1.00 83.88 430 LYS A CA 1
ATOM 3480 C C . LYS A 1 430 ? -7.081 -8.072 37.232 1.00 83.88 430 LYS A C 1
ATOM 3482 O O . LYS A 1 430 ? -7.125 -7.868 38.444 1.00 83.88 430 LYS A O 1
ATOM 3487 N N . GLU A 1 431 ? -7.900 -7.466 36.375 1.00 83.06 431 GLU A N 1
ATOM 3488 C CA . GLU A 1 431 ? -8.949 -6.522 36.786 1.00 83.06 431 GLU A CA 1
ATOM 3489 C C . GLU A 1 431 ? -9.993 -7.181 37.695 1.00 83.06 431 GLU A C 1
ATOM 3491 O O . GLU A 1 431 ? -10.349 -6.622 38.728 1.00 83.06 431 GLU A O 1
ATOM 3496 N N . PHE A 1 432 ? -10.426 -8.409 37.398 1.00 85.12 432 PHE A N 1
ATOM 3497 C CA . PHE A 1 432 ? -11.347 -9.143 38.274 1.00 85.12 432 PHE A CA 1
ATOM 3498 C C . PHE A 1 432 ? -10.764 -9.471 39.651 1.00 85.12 432 PHE A C 1
ATOM 3500 O O . PHE A 1 432 ? -11.524 -9.578 40.616 1.00 85.12 432 PHE A O 1
ATOM 3507 N N . ARG A 1 433 ? -9.439 -9.639 39.755 1.00 82.88 433 ARG A N 1
ATOM 3508 C CA . ARG A 1 433 ? -8.744 -9.856 41.034 1.00 82.88 433 ARG A CA 1
ATOM 3509 C C . ARG A 1 433 ? -8.597 -8.559 41.829 1.00 82.88 433 ARG A C 1
ATOM 3511 O O . ARG A 1 433 ? -8.806 -8.570 43.037 1.00 82.88 433 ARG A O 1
ATOM 3518 N N . LEU A 1 434 ? -8.232 -7.464 41.162 1.00 82.62 434 LEU A N 1
ATOM 3519 C CA . LEU A 1 434 ? -7.954 -6.176 41.806 1.00 82.62 434 LEU A CA 1
ATOM 3520 C C . LEU A 1 434 ? -9.222 -5.380 42.127 1.00 82.62 434 LEU A C 1
ATOM 3522 O O . LEU A 1 434 ? -9.254 -4.658 43.120 1.00 82.62 434 LEU A O 1
ATOM 3526 N N . ASN A 1 435 ? -10.268 -5.526 41.316 1.00 79.31 435 ASN A N 1
ATOM 3527 C CA . ASN A 1 435 ? -11.524 -4.807 41.458 1.00 79.31 435 ASN A CA 1
ATOM 3528 C C . ASN A 1 435 ? -12.722 -5.776 41.387 1.00 79.31 435 ASN A C 1
ATOM 3530 O O . ASN A 1 435 ? -13.332 -5.968 40.330 1.00 79.31 435 ASN A O 1
ATOM 3534 N N . PRO A 1 436 ? -13.121 -6.379 42.523 1.00 72.50 436 PRO A N 1
ATOM 3535 C CA . PRO A 1 436 ? -14.236 -7.326 42.571 1.00 72.50 436 PRO A CA 1
ATOM 3536 C C . PRO A 1 436 ? -15.581 -6.732 42.125 1.00 72.50 436 PRO A C 1
ATOM 3538 O O . PRO A 1 436 ? -16.500 -7.481 41.796 1.00 72.50 436 PRO A O 1
ATOM 3541 N N . ILE A 1 437 ? -15.714 -5.400 42.110 1.00 72.38 437 ILE A N 1
ATOM 3542 C CA . ILE A 1 437 ? -16.902 -4.699 41.608 1.00 72.38 437 ILE A CA 1
ATOM 3543 C C . ILE A 1 437 ? -16.980 -4.827 40.080 1.00 72.38 437 ILE A C 1
ATOM 3545 O O . ILE A 1 437 ? -18.065 -5.074 39.559 1.00 72.38 437 ILE A O 1
ATOM 3549 N N . SER A 1 438 ? -15.848 -4.769 39.368 1.00 69.12 438 SER A N 1
ATOM 3550 C CA . SER A 1 438 ? -15.779 -4.986 37.914 1.00 69.12 438 SER A CA 1
ATOM 3551 C C . SER A 1 438 ? -16.251 -6.391 37.521 1.00 69.12 438 SER A C 1
ATOM 3553 O O . SER A 1 438 ? -16.943 -6.541 36.521 1.00 69.12 438 SER A O 1
ATOM 3555 N N . LYS A 1 439 ? -15.972 -7.410 38.348 1.00 66.69 439 LYS A N 1
ATOM 3556 C CA . LYS A 1 439 ? -16.485 -8.784 38.163 1.00 66.69 439 LYS A CA 1
ATOM 3557 C C . LYS A 1 439 ? -17.998 -8.906 38.418 1.00 66.69 439 LYS A C 1
ATOM 3559 O O . LYS A 1 439 ? -18.630 -9.848 37.952 1.00 66.69 439 LYS A O 1
ATOM 3564 N N . LYS A 1 440 ? -18.581 -7.988 39.196 1.00 64.25 440 LYS A N 1
ATOM 3565 C CA . LYS A 1 440 ? -20.027 -7.928 39.479 1.00 64.25 440 LYS A CA 1
ATOM 3566 C C . LYS A 1 440 ? -20.793 -7.045 38.491 1.00 64.25 440 LYS A C 1
ATOM 3568 O O . LYS A 1 440 ? -22.023 -7.083 38.492 1.00 64.25 440 LYS A O 1
ATOM 3573 N N . ALA A 1 441 ? -20.099 -6.241 37.683 1.00 70.75 441 ALA A N 1
ATOM 3574 C CA . ALA A 1 441 ? -20.721 -5.470 36.615 1.00 70.75 441 ALA A CA 1
ATOM 3575 C C . ALA A 1 441 ? -21.368 -6.419 35.596 1.00 70.75 441 ALA A C 1
ATOM 3577 O O . ALA A 1 441 ? -20.882 -7.529 35.383 1.00 70.75 441 ALA A O 1
ATOM 3578 N N . GLN A 1 442 ? -22.474 -5.999 34.975 1.00 71.75 442 GLN A N 1
ATOM 3579 C CA . GLN A 1 442 ? -23.155 -6.862 34.014 1.00 71.75 442 GLN A CA 1
ATOM 3580 C C . GLN A 1 442 ? -22.261 -7.115 32.786 1.00 71.75 442 GLN A C 1
ATOM 3582 O O . GLN A 1 442 ? -21.881 -6.147 32.112 1.00 71.75 442 GLN A O 1
ATOM 3587 N N . PRO A 1 443 ? -21.938 -8.388 32.475 1.00 79.50 443 PRO A N 1
ATOM 3588 C CA . PRO A 1 443 ? -21.168 -8.718 31.289 1.00 79.50 443 PRO A CA 1
ATOM 3589 C C . PRO A 1 443 ? -21.959 -8.375 30.017 1.00 79.50 443 PRO A C 1
ATOM 3591 O O . PRO A 1 443 ? -23.197 -8.309 30.051 1.00 79.50 443 PRO A O 1
ATOM 3594 N N . PRO A 1 444 ? -21.259 -8.141 28.894 1.00 82.25 444 PRO A N 1
ATOM 3595 C CA . PRO A 1 444 ? -21.885 -7.806 27.621 1.00 82.25 444 PRO A CA 1
ATOM 3596 C C . PRO A 1 444 ? -22.911 -8.865 27.202 1.00 82.25 444 PRO A C 1
ATOM 3598 O O . PRO A 1 444 ? -22.705 -10.069 27.348 1.00 82.25 444 PRO A O 1
ATOM 3601 N N . ARG A 1 445 ? -24.037 -8.406 26.652 1.00 88.00 445 ARG A N 1
ATOM 3602 C CA . ARG A 1 445 ? -25.067 -9.278 26.084 1.00 88.00 445 ARG A CA 1
ATOM 3603 C C . ARG A 1 445 ? -24.838 -9.415 24.588 1.00 88.00 445 ARG A C 1
ATOM 3605 O O . ARG A 1 445 ? -25.398 -8.649 23.808 1.00 88.00 445 ARG A O 1
ATOM 3612 N N . PHE A 1 446 ? -24.033 -10.393 24.183 1.00 90.38 446 PHE A N 1
ATOM 3613 C CA . PHE A 1 446 ? -23.820 -10.634 22.761 1.00 90.38 446 PHE A CA 1
ATOM 3614 C C . PHE A 1 446 ? -25.079 -11.241 22.118 1.00 90.38 446 PHE A C 1
ATOM 3616 O O . PHE A 1 446 ? -25.583 -12.289 22.534 1.00 90.38 446 PHE A O 1
ATOM 3623 N N . ALA A 1 447 ? -25.631 -10.558 21.117 1.00 86.56 447 ALA A N 1
ATOM 3624 C CA . ALA A 1 447 ? -26.869 -10.985 20.456 1.00 86.56 447 ALA A CA 1
ATOM 3625 C C . ALA A 1 447 ? -26.612 -11.898 19.246 1.00 86.56 447 ALA A C 1
ATOM 3627 O O . ALA A 1 447 ? -27.464 -12.708 18.895 1.00 86.56 447 ALA A O 1
ATOM 3628 N N . ARG A 1 448 ? -25.446 -11.755 18.603 1.00 92.06 448 ARG A N 1
ATOM 3629 C CA . ARG A 1 448 ? -25.119 -12.377 17.306 1.00 92.06 448 ARG A CA 1
ATOM 3630 C C . ARG A 1 448 ? -23.800 -13.143 17.305 1.00 92.06 448 ARG A C 1
ATOM 3632 O O . ARG A 1 448 ? -23.357 -13.562 16.243 1.00 92.06 448 ARG A O 1
ATOM 3639 N N . LEU A 1 449 ? -23.156 -13.282 18.461 1.00 94.75 449 LEU A N 1
ATOM 3640 C CA . LEU A 1 449 ? -21.847 -13.916 18.553 1.00 94.75 449 LEU A CA 1
ATOM 3641 C C . LEU A 1 449 ? -21.968 -15.401 18.197 1.00 94.75 449 LEU A C 1
ATOM 3643 O O . LEU A 1 449 ? -22.666 -16.154 18.865 1.00 94.75 449 LEU A O 1
ATOM 3647 N N . GLU A 1 450 ? -21.272 -15.803 17.141 1.00 95.44 450 GLU A N 1
ATOM 3648 C CA . GLU A 1 450 ? -21.240 -17.167 16.609 1.00 95.44 450 GLU A CA 1
ATOM 3649 C C . GLU A 1 450 ? -19.923 -17.868 16.980 1.00 95.44 450 GLU A C 1
ATOM 3651 O O . GLU A 1 450 ? -19.900 -19.081 17.209 1.00 95.44 450 GLU A O 1
ATOM 3656 N N . LEU A 1 451 ? -18.824 -17.107 17.056 1.00 96.25 451 LEU A N 1
ATOM 3657 C CA . LEU A 1 451 ? -17.473 -17.623 17.264 1.00 96.25 451 LEU A CA 1
ATOM 3658 C C . LEU A 1 451 ? -16.647 -16.699 18.171 1.00 96.25 451 LEU A C 1
ATOM 3660 O O . LEU A 1 451 ? -16.475 -15.517 17.880 1.00 96.25 451 LEU A O 1
ATOM 3664 N N . PHE A 1 452 ? -16.079 -17.255 19.240 1.00 95.38 452 PHE A N 1
ATOM 3665 C CA . PHE A 1 452 ? -15.111 -16.585 20.107 1.00 95.38 452 PHE A CA 1
ATOM 3666 C C . PHE A 1 452 ? -13.771 -17.328 20.032 1.00 95.38 452 PHE A C 1
ATOM 3668 O O . PHE A 1 452 ? -13.665 -18.478 20.455 1.00 95.38 452 PHE A O 1
ATOM 3675 N N . ILE A 1 453 ? -12.752 -16.679 19.471 1.00 94.88 453 ILE A N 1
ATOM 3676 C CA . ILE A 1 453 ? -11.389 -17.205 19.366 1.00 94.88 453 ILE A CA 1
ATOM 3677 C C . ILE A 1 453 ? -10.493 -16.536 20.408 1.00 94.88 453 ILE A C 1
ATOM 3679 O O . ILE A 1 453 ? -10.475 -15.309 20.525 1.00 94.88 453 ILE A O 1
ATOM 3683 N N . VAL A 1 454 ? -9.705 -17.340 21.115 1.00 92.44 454 VAL A N 1
ATOM 3684 C CA . VAL A 1 454 ? -8.616 -16.874 21.974 1.00 92.44 454 VAL A CA 1
ATOM 3685 C C . VAL A 1 454 ? -7.296 -17.455 21.478 1.00 92.44 454 VAL A C 1
ATOM 3687 O O . VAL A 1 454 ? -7.100 -18.673 21.466 1.00 92.44 454 VAL A O 1
ATOM 3690 N N . HIS A 1 455 ? -6.375 -16.578 21.091 1.00 88.81 455 HIS A N 1
ATOM 3691 C CA . HIS A 1 455 ? -5.020 -16.946 20.704 1.00 88.81 455 HIS A CA 1
ATOM 3692 C C . HIS A 1 455 ? -4.138 -17.087 21.948 1.00 88.81 455 HIS A C 1
ATOM 3694 O O . HIS A 1 455 ? -3.899 -16.103 22.653 1.00 88.81 455 HIS A O 1
ATOM 3700 N N . LYS A 1 456 ? -3.648 -18.303 22.224 1.00 79.69 456 LYS A N 1
ATOM 3701 C CA . LYS A 1 456 ? -2.783 -18.592 23.380 1.00 79.69 456 LYS A CA 1
ATOM 3702 C C . LYS A 1 456 ? -1.287 -18.635 23.015 1.00 79.69 456 LYS A C 1
ATOM 3704 O O . LYS A 1 456 ? -0.952 -19.049 21.903 1.00 79.69 456 LYS A O 1
ATOM 3709 N N . PRO A 1 457 ? -0.380 -18.234 23.930 1.00 71.88 457 PRO A N 1
ATOM 3710 C CA . PRO A 1 457 ? 1.060 -18.425 23.770 1.00 71.88 457 PRO A CA 1
ATOM 3711 C C . PRO A 1 457 ? 1.430 -19.917 23.789 1.00 71.88 457 PRO A C 1
ATOM 3713 O O . PRO A 1 457 ? 0.658 -20.759 24.247 1.00 71.88 457 PRO A O 1
ATOM 3716 N N . PHE A 1 458 ? 2.633 -20.244 23.311 1.00 71.12 458 PHE A N 1
ATOM 3717 C CA . PHE A 1 458 ? 3.110 -21.628 23.184 1.00 71.12 458 PHE A CA 1
ATOM 3718 C C . PHE A 1 458 ? 3.324 -22.362 24.529 1.00 71.12 458 PHE A C 1
ATOM 3720 O O . PHE A 1 458 ? 3.359 -23.588 24.529 1.00 71.12 458 PHE A O 1
ATOM 3727 N N . TYR A 1 459 ? 3.439 -21.656 25.664 1.00 64.94 459 TYR A N 1
ATOM 3728 C CA . TYR A 1 459 ? 3.698 -22.226 27.000 1.00 64.94 459 TYR A CA 1
ATOM 3729 C C . TYR A 1 459 ? 3.202 -21.288 28.125 1.00 64.94 459 TYR A C 1
ATOM 3731 O O . TYR A 1 459 ? 3.259 -20.072 27.924 1.00 64.94 459 TYR A O 1
ATOM 3739 N N . PRO A 1 460 ? 2.857 -21.771 29.342 1.00 65.81 460 PRO A N 1
ATOM 3740 C CA . PRO A 1 460 ? 2.278 -23.072 29.701 1.00 65.81 460 PRO A CA 1
ATOM 3741 C C . PRO A 1 460 ? 0.753 -23.098 29.456 1.00 65.81 460 PRO A C 1
ATOM 3743 O O . PRO A 1 460 ? 0.151 -22.083 29.104 1.00 65.81 460 PRO A O 1
ATOM 3746 N N . ASP A 1 461 ? 0.121 -24.258 29.647 1.00 67.00 461 ASP A N 1
ATOM 3747 C CA . ASP A 1 461 ? -1.319 -24.425 29.439 1.00 67.00 461 ASP A CA 1
ATOM 3748 C C . ASP A 1 461 ? -2.145 -23.679 30.503 1.00 67.00 461 ASP A C 1
ATOM 3750 O O . ASP A 1 461 ? -2.232 -24.084 31.660 1.00 67.00 461 ASP A O 1
ATOM 3754 N N . ARG A 1 462 ? -2.716 -22.540 30.103 1.00 76.38 462 ARG A N 1
ATOM 3755 C CA . ARG A 1 462 ? -3.558 -21.653 30.928 1.00 76.38 462 ARG A CA 1
ATOM 3756 C C . ARG A 1 462 ? -5.035 -21.763 30.547 1.00 76.38 462 ARG A C 1
ATOM 3758 O O . ARG A 1 462 ? -5.811 -20.844 30.797 1.00 76.38 462 ARG A O 1
ATOM 3765 N N . GLU A 1 463 ? -5.438 -22.854 29.896 1.00 82.31 463 GLU A N 1
ATOM 3766 C CA . GLU A 1 463 ? -6.775 -22.987 29.311 1.00 82.31 463 GLU A CA 1
ATOM 3767 C C . GLU A 1 463 ? -7.894 -22.824 30.347 1.00 82.31 463 GLU A C 1
ATOM 3769 O O . GLU A 1 463 ? -8.890 -22.160 30.070 1.00 82.31 463 GLU A O 1
ATOM 3774 N N . GLN A 1 464 ? -7.704 -23.312 31.576 1.00 84.19 464 GLN A N 1
ATOM 3775 C CA . GLN A 1 464 ? -8.672 -23.097 32.654 1.00 84.19 464 GLN A CA 1
ATOM 3776 C C . GLN A 1 464 ? -8.850 -21.607 32.992 1.00 84.19 464 GLN A C 1
ATOM 3778 O O . GLN A 1 464 ? -9.983 -21.136 33.080 1.00 84.19 464 GLN A O 1
ATOM 3783 N N . GLU A 1 465 ? -7.751 -20.858 33.124 1.00 83.69 465 GLU A N 1
ATOM 3784 C CA . GLU A 1 465 ? -7.774 -19.415 33.402 1.00 83.69 465 GLU A CA 1
ATOM 3785 C C . GLU A 1 465 ? -8.451 -18.638 32.261 1.00 83.69 465 GLU A C 1
ATOM 3787 O O . GLU A 1 465 ? -9.275 -17.753 32.505 1.00 83.69 465 GLU A O 1
ATOM 3792 N N . ILE A 1 466 ? -8.169 -19.023 31.011 1.00 88.19 466 ILE A N 1
ATOM 3793 C CA . ILE A 1 466 ? -8.814 -18.457 29.820 1.00 88.19 466 ILE A CA 1
ATOM 3794 C C . ILE A 1 466 ? -10.321 -18.717 29.852 1.00 88.19 466 ILE A C 1
ATOM 3796 O O . ILE A 1 466 ? -11.127 -17.799 29.675 1.00 88.19 466 ILE A O 1
ATOM 3800 N N . MET A 1 467 ? -10.714 -19.962 30.115 1.00 89.94 467 MET A N 1
ATOM 3801 C CA . MET A 1 467 ? -12.114 -20.368 30.105 1.00 89.94 467 MET A CA 1
ATOM 3802 C C . MET A 1 467 ? -12.925 -19.733 31.235 1.00 89.94 467 MET A C 1
ATOM 3804 O O . MET A 1 467 ? -14.123 -19.524 31.055 1.00 89.94 467 MET A O 1
ATOM 3808 N N . GLU A 1 468 ? -12.322 -19.381 32.373 1.00 89.81 468 GLU A N 1
ATOM 3809 C CA . GLU A 1 468 ? -12.997 -18.606 33.423 1.00 89.81 468 GLU A CA 1
ATOM 3810 C C . GLU A 1 468 ? -13.432 -17.221 32.927 1.00 89.81 468 GLU A C 1
ATOM 3812 O O . GLU A 1 468 ? -14.588 -16.829 33.119 1.00 89.81 468 GLU A O 1
ATOM 3817 N N . VAL A 1 469 ? -12.534 -16.498 32.249 1.00 89.69 469 VAL A N 1
ATOM 3818 C CA . VAL A 1 469 ? -12.830 -15.173 31.684 1.00 89.69 469 VAL A CA 1
ATOM 3819 C C . VAL A 1 469 ? -13.851 -15.285 30.556 1.00 89.69 469 VAL A C 1
ATOM 3821 O O . VAL A 1 469 ? -14.844 -14.556 30.555 1.00 89.69 469 VAL A O 1
ATOM 3824 N N . VAL A 1 470 ? -13.660 -16.231 29.631 1.00 91.62 470 VAL A N 1
ATOM 3825 C CA . VAL A 1 470 ? -14.587 -16.461 28.511 1.00 91.62 470 VAL A CA 1
ATOM 3826 C C . VAL A 1 470 ? -15.987 -16.793 29.023 1.00 91.62 470 VAL A C 1
ATOM 3828 O O . VAL A 1 470 ? -16.959 -16.172 28.592 1.00 91.62 470 VAL A O 1
ATOM 3831 N N . LYS A 1 471 ? -16.110 -17.714 29.990 1.00 90.56 471 LYS A N 1
ATOM 3832 C CA . LYS A 1 471 ? -17.404 -18.054 30.595 1.00 90.56 471 LYS A CA 1
ATOM 3833 C C . LYS A 1 471 ? -18.063 -16.836 31.218 1.00 90.56 471 LYS A C 1
ATOM 3835 O O . LYS A 1 471 ? -19.260 -16.674 31.028 1.00 90.56 471 LYS A O 1
ATOM 3840 N N . HIS A 1 472 ? -17.307 -15.991 31.925 1.00 89.69 472 HIS A N 1
ATOM 3841 C CA . HIS A 1 472 ? -17.841 -14.773 32.529 1.00 89.69 472 HIS A CA 1
ATOM 3842 C C . HIS A 1 472 ? -18.366 -13.776 31.483 1.00 89.69 472 HIS A C 1
ATOM 3844 O O . HIS A 1 472 ? -19.483 -13.283 31.620 1.00 89.69 472 HIS A O 1
ATOM 3850 N N . LEU A 1 473 ? -17.611 -13.531 30.409 1.00 90.00 473 LEU A N 1
ATOM 3851 C CA . LEU A 1 473 ? -18.036 -12.633 29.329 1.00 90.00 473 LEU A CA 1
ATOM 3852 C C . LEU A 1 473 ? -19.288 -13.135 28.599 1.00 90.00 473 LEU A C 1
ATOM 3854 O O . LEU A 1 473 ? -20.083 -12.327 28.127 1.00 90.00 473 LEU A O 1
ATOM 3858 N N . LEU A 1 474 ? -19.481 -14.454 28.521 1.00 91.56 474 LEU A N 1
ATOM 3859 C CA . LEU A 1 474 ? -20.601 -15.064 27.807 1.00 91.56 474 LEU A CA 1
ATOM 3860 C C . LEU A 1 474 ? -21.875 -15.247 28.649 1.00 91.56 474 LEU A C 1
ATOM 3862 O O . LEU A 1 474 ? -22.893 -15.628 28.076 1.00 91.56 474 LEU A O 1
ATOM 3866 N N . GLN A 1 475 ? -21.872 -14.948 29.956 1.00 89.19 475 GLN A N 1
ATOM 3867 C CA . GLN A 1 475 ? -22.984 -15.268 3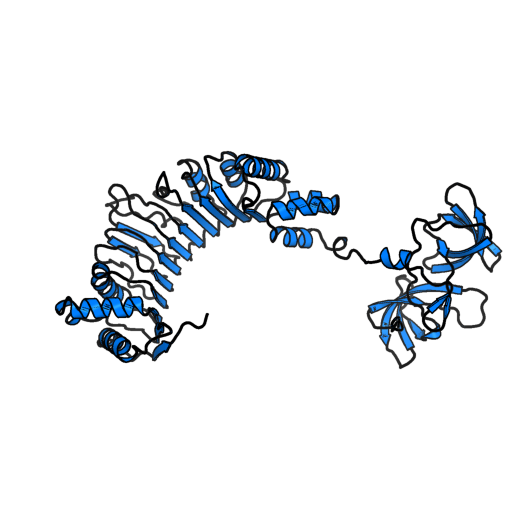0.880 1.00 89.19 475 GLN A CA 1
ATOM 3868 C C . GLN A 1 475 ? -24.355 -14.735 30.439 1.00 89.19 475 GLN A C 1
ATOM 3870 O O . GLN A 1 475 ? -25.366 -15.382 30.690 1.00 89.19 475 GLN A O 1
ATOM 3875 N N . ASN A 1 476 ? -24.389 -13.581 29.767 1.00 86.75 476 ASN A N 1
ATOM 3876 C CA . ASN A 1 476 ? -25.623 -12.930 29.314 1.00 86.75 476 ASN A CA 1
ATOM 3877 C C . ASN A 1 476 ? -25.933 -13.171 27.825 1.00 86.75 476 ASN A C 1
ATOM 3879 O O . ASN A 1 476 ? -26.852 -12.559 27.277 1.00 86.75 476 ASN A O 1
ATOM 3883 N N . THR A 1 477 ? -25.157 -14.014 27.143 1.00 86.81 477 THR A N 1
ATOM 3884 C CA . THR A 1 477 ? -25.273 -14.246 25.697 1.00 86.81 477 THR A CA 1
ATOM 3885 C C . THR A 1 477 ? -26.500 -15.099 25.386 1.00 86.81 477 THR A C 1
ATOM 3887 O O . THR A 1 477 ? -26.783 -16.081 26.063 1.00 86.81 477 THR A O 1
ATOM 3890 N N . THR A 1 478 ? -27.243 -14.719 24.346 1.00 74.75 478 THR A N 1
ATOM 3891 C CA . THR A 1 478 ? -28.526 -15.364 23.997 1.00 74.75 478 THR A CA 1
ATOM 3892 C C . THR A 1 478 ? -28.382 -16.729 23.317 1.00 74.75 478 THR A C 1
ATOM 3894 O O . THR A 1 478 ? -29.274 -17.563 23.445 1.00 74.75 478 THR A O 1
ATOM 3897 N N . SER A 1 479 ? -27.269 -16.975 22.624 1.00 80.94 479 SER A N 1
ATOM 3898 C CA . SER A 1 479 ? -26.920 -18.262 22.012 1.00 80.94 479 SER A CA 1
ATOM 3899 C C . SER A 1 479 ? -25.501 -18.656 22.417 1.00 80.94 479 SER A C 1
ATOM 3901 O O . SER A 1 479 ? -24.653 -17.790 22.596 1.00 80.94 479 SER A O 1
ATOM 3903 N N . VAL A 1 480 ? -25.231 -19.948 22.617 1.00 84.06 480 VAL A N 1
ATOM 3904 C CA . VAL A 1 480 ? -23.889 -20.403 23.017 1.00 84.06 480 VAL A CA 1
ATOM 3905 C C . VAL A 1 480 ? -22.975 -20.372 21.784 1.00 84.06 480 VAL A C 1
ATOM 3907 O O . VAL A 1 480 ? -23.187 -21.182 20.877 1.00 84.06 480 VAL A O 1
ATOM 3910 N N . PRO A 1 481 ? -21.974 -19.470 21.709 1.00 91.62 481 PRO A N 1
ATOM 3911 C CA . PRO A 1 481 ? -21.072 -19.414 20.567 1.00 91.62 481 PRO A CA 1
ATOM 3912 C C . PRO A 1 481 ? -20.105 -20.599 20.581 1.00 91.62 481 PRO A C 1
ATOM 3914 O O . PRO A 1 481 ? -19.809 -21.182 21.628 1.00 91.62 481 PRO A O 1
ATOM 3917 N N . ARG A 1 482 ? -19.530 -20.914 19.418 1.00 94.00 482 ARG A N 1
ATOM 3918 C CA . ARG A 1 482 ? -18.365 -21.803 19.354 1.00 94.00 482 ARG A CA 1
ATOM 3919 C C . ARG A 1 482 ? -17.173 -21.085 19.983 1.00 94.00 482 ARG A C 1
ATOM 3921 O O . ARG A 1 482 ? -16.888 -19.947 19.623 1.00 94.00 482 ARG A O 1
ATOM 3928 N N . VAL A 1 483 ? -16.468 -21.748 20.894 1.00 93.31 483 VAL A N 1
ATOM 3929 C CA . VAL A 1 483 ? -15.240 -21.221 21.503 1.00 93.31 483 VAL A CA 1
ATOM 3930 C C . VAL A 1 483 ? -14.051 -22.003 20.958 1.00 93.31 483 VAL A C 1
ATOM 3932 O O . VAL A 1 483 ? -14.069 -23.232 20.961 1.00 93.31 483 VAL A O 1
ATOM 3935 N N . GLN A 1 484 ? -13.036 -21.295 20.470 1.00 91.62 484 GLN A N 1
ATOM 3936 C CA . GLN A 1 484 ? -11.784 -21.875 19.991 1.00 91.62 484 GLN A CA 1
ATOM 3937 C C . GLN A 1 484 ? -10.618 -21.278 20.771 1.00 91.62 484 GLN A C 1
ATOM 3939 O O . GLN A 1 484 ? -10.438 -20.063 20.788 1.00 91.62 484 GLN A O 1
ATOM 3944 N N . VAL A 1 485 ? -9.809 -22.134 21.387 1.00 87.56 485 VAL A N 1
ATOM 3945 C CA . VAL A 1 485 ? -8.567 -21.741 22.056 1.00 87.56 485 VAL A CA 1
ATOM 3946 C C . VAL A 1 485 ? -7.423 -22.443 21.335 1.00 87.56 485 VAL A C 1
ATOM 3948 O O . VAL A 1 485 ? -7.404 -23.667 21.247 1.00 87.56 485 VAL A O 1
ATOM 3951 N N . GLY A 1 486 ? -6.488 -21.681 20.773 1.00 80.62 486 GLY A N 1
ATOM 3952 C CA . GLY A 1 486 ? -5.423 -22.246 19.941 1.00 80.62 486 GLY A CA 1
ATOM 3953 C C . GLY A 1 486 ? -4.206 -21.339 19.833 1.00 80.62 486 GLY A C 1
ATOM 3954 O O . GLY A 1 486 ? -4.290 -20.135 20.069 1.00 80.62 486 GLY A O 1
ATOM 3955 N N . SER A 1 487 ? -3.057 -21.922 19.506 1.00 67.19 487 SER A N 1
ATOM 3956 C CA . SER A 1 487 ? -1.837 -21.180 19.176 1.00 67.19 487 SER A CA 1
ATOM 3957 C C . SER A 1 487 ? -1.959 -20.521 17.795 1.00 67.19 487 SER A C 1
ATOM 3959 O O . SER A 1 487 ? -2.683 -21.011 16.929 1.00 67.19 487 SER A O 1
ATOM 3961 N N . PHE A 1 488 ? -1.262 -19.399 17.577 1.00 58.38 488 PHE A N 1
ATOM 3962 C CA . PHE A 1 488 ? -1.097 -18.834 16.232 1.00 58.38 488 PHE A CA 1
ATOM 3963 C C . PHE A 1 488 ? -0.460 -19.894 15.317 1.00 58.38 488 PHE A C 1
ATOM 3965 O O . PHE A 1 488 ? 0.679 -20.301 15.545 1.00 58.38 488 PHE A O 1
ATOM 3972 N N . CYS A 1 489 ? -1.171 -20.324 14.276 1.00 38.31 489 CYS A N 1
ATOM 3973 C CA . CYS A 1 489 ? -0.518 -20.766 13.049 1.00 38.31 489 CYS A CA 1
ATOM 3974 C C . CYS A 1 489 ? -0.342 -19.504 12.202 1.00 38.31 489 CYS A C 1
ATOM 3976 O O . CYS A 1 489 ? -1.342 -18.864 11.875 1.00 38.31 489 CYS A O 1
ATOM 3978 N N . PHE A 1 490 ? 0.910 -19.110 11.957 1.00 33.12 490 PHE A N 1
ATOM 3979 C CA . PHE A 1 490 ? 1.236 -18.077 10.974 1.00 33.12 490 PHE A CA 1
ATOM 3980 C C . PHE A 1 490 ? 0.787 -18.495 9.575 1.00 33.12 490 PHE A C 1
ATOM 3982 O O . PHE A 1 490 ? 0.898 -19.708 9.272 1.00 33.12 490 PHE A O 1
#

Sequence (490 aa):
MVGKFKFHPGNKVEVSIDHGIGIYCSWFTATIVKWVSSDKLLVEYDDVDVKPTTVGLHQLRPVPTPESDDWEVKIGDKVEAFRKQRWWEGRVIEDLGNGSFRVCFTDSEEIVFPKDLLRVHRQWINHNWVPPITPQQIKNHKEDRISDLPDCILLHTLGFLEARDAVRTCILSKRWKDLCKRVTTLTYTPSPLTSSYERSKKFMSWVLSSRDHSYSLLNLTIDAWIQEDEELCKLININPLLSLKINGYGRCPKSELLPLIFGSHSLTFLELCYYSWYDGYAKCPKSLHLPALRTLHLNFFRFVATHNHCADPFPNCHVLNILVLDSCSLIEDAQVLCISNQTLSNLTITYVSAVQFSLSTPNLSSFTIHGGSFFRQLLASTCNLSFLQQVNMYGISNNVEASIFLRWLQVLANVKILRFDYSVIETIQKEFRLNPISKKAQPPRFARLELFIVHKPFYPDREQEIMEVVKHLLQNTTSVPRVQVGSFCF

Solvent-accessible surface area (backbone atoms only — not comparable to full-atom values): 26028 Å² total; per-residue (Å²): 130,84,76,74,83,74,94,47,64,73,40,65,28,27,38,45,81,70,81,88,79,67,92,59,66,49,35,32,51,26,32,31,65,40,78,76,51,103,58,30,32,33,33,39,44,74,51,84,91,48,76,66,46,79,43,46,62,92,35,51,38,70,62,76,80,68,78,51,90,86,64,80,88,50,73,68,39,58,27,26,38,62,53,94,83,25,36,32,56,29,30,28,73,41,74,71,85,76,62,32,33,32,32,38,34,81,88,70,50,74,49,78,40,48,57,91,44,48,42,79,50,65,45,79,53,96,82,38,54,44,68,69,82,54,75,70,43,61,68,74,63,69,77,67,68,70,80,70,52,56,69,71,58,53,37,53,57,42,41,74,35,45,50,68,58,31,55,57,45,31,77,78,36,74,66,42,44,55,46,56,28,46,37,38,36,45,34,43,65,68,55,87,85,57,87,42,71,66,60,50,51,51,49,49,54,48,54,63,74,58,42,42,80,92,40,64,41,32,35,42,36,39,46,38,78,40,65,84,51,65,66,57,47,49,57,59,70,79,30,74,31,33,32,44,37,38,44,32,38,48,54,62,71,58,84,69,52,56,57,58,63,40,55,31,66,52,28,31,34,40,35,41,33,39,51,29,98,82,70,45,53,36,78,48,65,56,63,35,47,22,58,48,19,30,34,41,35,42,30,24,33,26,38,39,47,64,57,95,32,27,19,48,33,54,59,52,28,68,48,24,31,37,42,36,40,30,51,25,34,53,38,91,76,24,38,29,44,38,47,48,32,75,49,27,27,34,42,38,41,29,36,35,40,35,44,25,43,35,41,42,30,44,46,25,28,35,40,36,41,34,36,69,43,43,58,78,47,76,69,51,67,83,43,68,34,72,51,21,40,36,38,39,40,33,60,32,82,54,68,85,49,31,68,50,51,58,53,48,43,49,66,53,18,41,23,26,32,43,35,35,31,47,39,40,52,53,29,45,52,49,37,40,70,77,35,61,64,67,63,67,47,84,50,30,53,29,74,47,40,52,35,40,40,38,36,40,71,97,69,75,95,51,61,70,65,50,49,54,52,52,52,53,47,48,72,56,32,78,55,90,47,50,76,44,79,44,62,82,79,130

Foldseek 3Di:
DPDQDDQDAQAKKWFFPDDDDDPWGKIFIWGFHADPDPFWTFTGTPPPVDDTDIDGPVRIDHDDQFDDPPDDDDQQAWKFFDDPRITTTWGFHDDPVPQWTWTAHPVRDTDIDHPVRIDHDWDCDPRATVVGDDPVSVVVPPDPVVVVDDLVVVLVVLLPDELVVQCVCVVVDVSSNQSSQQRQHHAQDPDPVPPDPVVSLVVLVVSLVSHDLVHANAYYAAQDADDQRPSVLVNLQSHLYQYYHDNYEEDAHPPVSQCSVLQRARHQYYADAYDYPPHFAAEHDQAGQHQNYAEYHGARYEFEDPPPLEREHYANNQQHAYYHYELYEYDDSRAEHEYAYANHQYYEYYLYEHQYYEYNHQNHAEYEYEANHDHQDEYDYPHLNQNHAEYEYEHHADQSCLLRVQRVCQSVLNYAEYEYEPNNLVSVLVNCVVPVVSLVPQAHARARHAEYEYAYDPDDDPVVSSVVSVCSNCVNYPDDHHYYYYHDDD

InterPro domains:
  IPR001810 F-box domain [PF00646] (146-183)
  IPR001810 F-box domain [PS50181] (143-191)
  IPR008395 Agenet-like domain [PF05641] (10-64)
  IPR014002 Agenet domain, plant type [SM00743] (5-68)
  IPR014002 Agenet domain, plant type [SM00743] (71-126)
  IPR036047 F-box-like domain superfamily [SSF81383] (142-186)
  IPR053781 F-box/LRR-repeat protein 13-like, F-box domain [cd22160] (146-179)